Protein AF-0000000076750244 (afdb_homodimer)

Structure (mmCIF, N/CA/C/O backbone):
data_AF-0000000076750244-model_v1
#
loop_
_entity.id
_entity.type
_entity.pdbx_description
1 polymer 'Zn-dependent alcohol dehydrogenase'
#
loop_
_atom_site.group_PDB
_atom_site.id
_atom_site.type_symbol
_atom_site.label_atom_id
_atom_site.label_alt_id
_atom_site.label_comp_id
_atom_site.label_asym_id
_atom_site.label_entity_id
_atom_site.label_seq_id
_atom_site.pdbx_PDB_ins_code
_atom_site.Cartn_x
_atom_site.Cartn_y
_atom_site.Cartn_z
_atom_site.occupancy
_atom_site.B_iso_or_equiv
_atom_site.auth_seq_id
_atom_site.auth_comp_id
_atom_site.auth_asym_id
_atom_site.auth_atom_id
_atom_site.pdbx_PDB_model_num
ATOM 1 N N . MET A 1 1 ? 13.227 -39.156 -20.844 1 97.44 1 MET A N 1
ATOM 2 C CA . MET A 1 1 ? 11.914 -38.969 -20.234 1 97.44 1 MET A CA 1
ATOM 3 C C . MET A 1 1 ? 11.016 -38.094 -21.125 1 97.44 1 MET A C 1
ATOM 5 O O . MET A 1 1 ? 11.516 -37.312 -21.938 1 97.44 1 MET A O 1
ATOM 9 N N . ARG A 1 2 ? 9.766 -38.219 -20.938 1 98.38 2 ARG A N 1
ATOM 10 C CA . ARG A 1 2 ? 8.82 -37.438 -21.703 1 98.38 2 ARG A CA 1
ATOM 11 C C . ARG A 1 2 ? 8.672 -36.031 -21.125 1 98.38 2 ARG A C 1
ATOM 13 O O . ARG A 1 2 ? 8.609 -35.875 -19.906 1 98.38 2 ARG A O 1
ATOM 20 N N . ALA A 1 3 ? 8.703 -35.031 -22.016 1 98.69 3 ALA A N 1
ATOM 21 C CA . ALA A 1 3 ? 8.508 -33.656 -21.609 1 98.69 3 ALA A CA 1
ATOM 22 C C . ALA A 1 3 ? 7.812 -32.844 -22.703 1 98.69 3 ALA A C 1
ATOM 24 O O . ALA A 1 3 ? 7.973 -33.156 -23.891 1 98.69 3 ALA A O 1
ATOM 25 N N . PHE A 1 4 ? 7 -31.938 -22.328 1 98.75 4 PHE A N 1
ATOM 26 C CA . PHE A 1 4 ? 6.434 -30.953 -23.234 1 98.75 4 PHE A CA 1
ATOM 27 C C . PHE A 1 4 ? 7.434 -29.844 -23.531 1 98.75 4 PHE A C 1
ATOM 29 O O . PHE A 1 4 ? 7.867 -29.125 -22.625 1 98.75 4 PHE A O 1
ATOM 36 N N . VAL A 1 5 ? 7.828 -29.688 -24.781 1 98.62 5 VAL A N 1
ATOM 37 C CA . VAL A 1 5 ? 8.836 -28.719 -25.172 1 98.62 5 VAL A CA 1
ATOM 38 C C . VAL A 1 5 ? 8.234 -27.734 -26.172 1 98.62 5 VAL A C 1
ATOM 40 O O . VAL A 1 5 ? 7.609 -28.125 -27.156 1 98.62 5 VAL A O 1
ATOM 43 N N . LEU A 1 6 ? 8.336 -26.422 -25.875 1 98.44 6 LEU A N 1
ATOM 44 C CA . LEU A 1 6 ? 7.891 -25.328 -26.734 1 98.44 6 LEU A CA 1
ATOM 45 C C . LEU A 1 6 ? 9.055 -24.766 -27.547 1 98.44 6 LEU A C 1
ATOM 47 O O . LEU A 1 6 ? 10 -24.203 -26.969 1 98.44 6 LEU A O 1
ATOM 51 N N . HIS A 1 7 ? 8.969 -24.875 -28.859 1 98.12 7 HIS A N 1
ATOM 52 C CA . HIS A 1 7 ? 10.078 -24.5 -29.719 1 98.12 7 HIS A CA 1
ATOM 53 C C . HIS A 1 7 ? 9.859 -23.109 -30.312 1 98.12 7 HIS A C 1
ATOM 55 O O . HIS A 1 7 ? 10.773 -22.531 -30.906 1 98.12 7 HIS A O 1
ATOM 61 N N . GLY A 1 8 ? 8.766 -22.547 -30.172 1 97.12 8 GLY A N 1
ATOM 62 C CA . GLY A 1 8 ? 8.312 -21.266 -30.656 1 97.12 8 GLY A CA 1
ATOM 63 C C . GLY A 1 8 ? 6.82 -21.047 -30.484 1 97.12 8 GLY A C 1
ATOM 64 O O . GLY A 1 8 ? 6.117 -21.922 -29.984 1 97.12 8 GLY A O 1
ATOM 65 N N . PRO A 1 9 ? 6.371 -19.906 -30.859 1 96.88 9 PRO A N 1
ATOM 66 C CA . PRO A 1 9 ? 4.93 -19.672 -30.703 1 96.88 9 PRO A CA 1
ATOM 67 C C . PRO A 1 9 ? 4.086 -20.734 -31.406 1 96.88 9 PRO A C 1
ATOM 69 O O . PRO A 1 9 ? 4.191 -20.906 -32.625 1 96.88 9 PRO A O 1
ATOM 72 N N . GLY A 1 10 ? 3.338 -21.438 -30.578 1 96.94 10 GLY A N 1
ATOM 73 C CA . GLY A 1 10 ? 2.436 -22.453 -31.109 1 96.94 10 GLY A CA 1
ATOM 74 C C . GLY A 1 10 ? 3.148 -23.703 -31.578 1 96.94 10 GLY A C 1
ATOM 75 O O . GLY A 1 10 ? 2.51 -24.641 -32.062 1 96.94 10 GLY A O 1
ATOM 76 N N . LYS A 1 11 ? 4.398 -23.719 -31.469 1 97.94 11 LYS A N 1
ATOM 77 C CA . LYS A 1 11 ? 5.188 -24.859 -31.922 1 97.94 11 LYS A CA 1
ATOM 78 C C . LYS A 1 11 ? 5.715 -25.688 -30.75 1 97.94 11 LYS A C 1
ATOM 80 O O . LYS A 1 11 ? 6.824 -25.438 -30.266 1 97.94 11 LYS A O 1
ATOM 85 N N . ALA A 1 12 ? 4.938 -26.688 -30.391 1 98.19 12 ALA A N 1
ATOM 86 C CA . ALA A 1 12 ? 5.293 -27.516 -29.234 1 98.19 12 ALA A CA 1
ATOM 87 C C . ALA A 1 12 ? 5.094 -29 -29.516 1 98.19 12 ALA A C 1
ATOM 89 O O . ALA A 1 12 ? 4.324 -29.359 -30.406 1 98.19 12 ALA A O 1
ATOM 90 N N . ALA A 1 13 ? 5.781 -29.812 -28.797 1 97.62 13 ALA A N 1
ATOM 91 C CA . ALA A 1 13 ? 5.645 -31.25 -28.906 1 97.62 13 ALA A CA 1
ATOM 92 C C . ALA A 1 13 ? 6.062 -31.938 -27.609 1 97.62 13 ALA A C 1
ATOM 94 O O . ALA A 1 13 ? 6.789 -31.359 -26.797 1 97.62 13 ALA A O 1
ATOM 95 N N . VAL A 1 14 ? 5.488 -33.094 -27.375 1 98.44 14 VAL A N 1
ATOM 96 C CA . VAL A 1 14 ? 6.027 -33.969 -26.344 1 98.44 14 VAL A CA 1
ATOM 97 C C . VAL A 1 14 ? 7.219 -34.75 -26.906 1 98.44 14 VAL A C 1
ATOM 99 O O . VAL A 1 14 ? 7.109 -35.438 -27.922 1 98.44 14 VAL A O 1
ATOM 102 N N . GLU A 1 15 ? 8.297 -34.625 -26.172 1 98.19 15 GLU A N 1
ATOM 103 C CA . GLU A 1 15 ? 9.547 -35.188 -26.656 1 98.19 15 GLU A CA 1
ATOM 104 C C . GLU A 1 15 ? 10.219 -36.031 -25.578 1 98.19 15 GLU A C 1
ATOM 106 O O . GLU A 1 15 ? 9.914 -35.875 -24.391 1 98.19 15 GLU A O 1
ATOM 111 N N . ASP A 1 16 ? 10.992 -37 -26.078 1 98.12 16 ASP A N 1
ATOM 112 C CA . ASP A 1 16 ? 11.914 -37.656 -25.172 1 98.12 16 ASP A CA 1
ATOM 113 C C . ASP A 1 16 ? 13.172 -36.812 -24.953 1 98.12 16 ASP A C 1
ATOM 115 O O . ASP A 1 16 ? 13.914 -36.562 -25.906 1 98.12 16 ASP A O 1
ATOM 119 N N . VAL A 1 17 ? 13.344 -36.344 -23.766 1 97.94 17 VAL A N 1
ATOM 120 C CA . VAL A 1 17 ? 14.516 -35.562 -23.406 1 97.94 17 VAL A CA 1
ATOM 121 C C . VAL A 1 17 ? 15.336 -36.281 -22.359 1 97.94 17 VAL A C 1
ATOM 123 O O . VAL A 1 17 ? 14.844 -37.219 -21.703 1 97.94 17 VAL A O 1
ATOM 126 N N . PRO A 1 18 ? 16.609 -35.938 -22.25 1 97.56 18 PRO A N 1
ATOM 127 C CA . PRO A 1 18 ? 17.375 -36.531 -21.172 1 97.56 18 PRO A CA 1
ATOM 128 C C . PRO A 1 18 ? 16.766 -36.281 -19.797 1 97.56 18 PRO A C 1
ATOM 130 O O . PRO A 1 18 ? 16.312 -35.188 -19.5 1 97.56 18 PRO A O 1
ATOM 133 N N . PRO A 1 19 ? 16.641 -37.344 -18.984 1 97.62 19 PRO A N 1
ATOM 134 C CA . PRO A 1 19 ? 16.156 -37.125 -17.625 1 97.62 19 PRO A CA 1
ATOM 135 C C . PRO A 1 19 ? 17.062 -36.156 -16.844 1 97.62 19 PRO A C 1
ATOM 137 O O . PRO A 1 19 ? 18.266 -36.125 -17.078 1 97.62 19 PRO A O 1
ATOM 140 N N . PRO A 1 20 ? 16.469 -35.438 -15.93 1 97.94 20 PRO A N 1
ATOM 141 C CA . PRO A 1 20 ? 17.312 -34.562 -15.094 1 97.94 20 PRO A CA 1
ATOM 142 C C . PRO A 1 20 ? 18.188 -35.344 -14.125 1 97.94 20 PRO A C 1
ATOM 144 O O . PRO A 1 20 ? 17.844 -36.5 -13.758 1 97.94 20 PRO A O 1
ATOM 147 N N . VAL A 1 21 ? 19.25 -34.75 -13.805 1 97.31 21 VAL A N 1
ATOM 148 C CA . VAL A 1 21 ? 20.172 -35.312 -12.836 1 97.31 21 VAL A CA 1
ATOM 149 C C . VAL A 1 21 ? 20.203 -34.469 -11.578 1 97.31 21 VAL A C 1
ATOM 151 O O . VAL A 1 21 ? 20.203 -33.219 -11.656 1 97.31 21 VAL A O 1
ATOM 154 N N . ALA A 1 22 ? 20.203 -35.094 -10.445 1 96.94 22 ALA A N 1
ATOM 155 C CA . ALA A 1 22 ? 20.312 -34.375 -9.18 1 96.94 22 ALA A CA 1
ATOM 156 C C . ALA A 1 22 ? 21.75 -33.875 -8.938 1 96.94 22 ALA A C 1
ATOM 158 O O . ALA A 1 22 ? 22.516 -34.562 -8.266 1 96.94 22 ALA A O 1
ATOM 159 N N . VAL A 1 23 ? 22.078 -32.75 -9.445 1 97.38 23 VAL A N 1
ATOM 160 C CA . VAL A 1 23 ? 23.391 -32.188 -9.203 1 97.38 23 VAL A CA 1
ATOM 161 C C . VAL A 1 23 ? 23.516 -31.766 -7.742 1 97.38 23 VAL A C 1
ATOM 163 O O . VAL A 1 23 ? 22.531 -31.797 -6.996 1 97.38 23 VAL A O 1
ATOM 166 N N . PRO A 1 24 ? 24.734 -31.406 -7.27 1 98.12 24 PRO A N 1
ATOM 167 C CA . PRO A 1 24 ? 24.875 -31 -5.867 1 98.12 24 PRO A CA 1
ATOM 168 C C . PRO A 1 24 ? 23.875 -29.922 -5.469 1 98.12 24 PRO A C 1
ATOM 170 O O . PRO A 1 24 ? 23.734 -28.922 -6.172 1 98.12 24 PRO A O 1
ATOM 173 N N . GLY A 1 25 ? 23.125 -30.125 -4.355 1 98.19 25 GLY A N 1
ATOM 174 C CA . GLY A 1 25 ? 22.172 -29.156 -3.826 1 98.19 25 GLY A CA 1
ATOM 175 C C . GLY A 1 25 ? 20.797 -29.281 -4.441 1 98.19 25 GLY A C 1
ATOM 176 O O . GLY A 1 25 ? 19.875 -28.562 -4.047 1 98.19 25 GLY A O 1
ATOM 177 N N . GLU A 1 26 ? 20.625 -30.219 -5.316 1 98.5 26 GLU A N 1
ATOM 178 C CA . GLU A 1 26 ? 19.344 -30.328 -6.008 1 98.5 26 GLU A CA 1
ATOM 179 C C . GLU A 1 26 ? 18.734 -31.719 -5.812 1 98.5 26 GLU A C 1
ATOM 181 O O . GLU A 1 26 ? 19.359 -32.594 -5.238 1 98.5 26 GLU A O 1
ATOM 186 N N . VAL A 1 27 ? 17.547 -31.859 -6.184 1 98.81 27 VAL A N 1
ATOM 187 C CA . VAL A 1 27 ? 16.812 -33.125 -6.176 1 98.81 27 VAL A CA 1
ATOM 188 C C . VAL A 1 27 ? 16.156 -33.344 -7.535 1 98.81 27 VAL A C 1
ATOM 190 O O . VAL A 1 27 ? 16.031 -32.406 -8.336 1 98.81 27 VAL A O 1
ATOM 193 N N . VAL A 1 28 ? 15.812 -34.5 -7.77 1 98.88 28 VAL A N 1
ATOM 194 C CA . VAL A 1 28 ? 14.93 -34.875 -8.875 1 98.88 28 VAL A CA 1
ATOM 195 C C . VAL A 1 28 ? 13.586 -35.344 -8.328 1 98.88 28 VAL A C 1
ATOM 197 O O . VAL A 1 28 ? 13.539 -36.125 -7.379 1 98.88 28 VAL A O 1
ATOM 200 N N . VAL A 1 29 ? 12.578 -34.844 -8.844 1 98.81 29 VAL A N 1
ATOM 201 C CA . VAL A 1 29 ? 11.227 -35.125 -8.367 1 98.81 29 VAL A CA 1
ATOM 202 C C . VAL A 1 29 ? 10.43 -35.812 -9.484 1 98.81 29 VAL A C 1
ATOM 204 O O . VAL A 1 29 ? 10.438 -35.344 -10.625 1 98.81 29 VAL A O 1
ATOM 207 N N . ASP A 1 30 ? 9.805 -36.938 -9.172 1 98.88 30 ASP A N 1
ATOM 208 C CA . ASP A 1 30 ? 8.766 -37.5 -10.039 1 98.88 30 ASP A CA 1
ATOM 209 C C . ASP A 1 30 ? 7.5 -36.656 -9.977 1 98.88 30 ASP A C 1
ATOM 211 O O . ASP A 1 30 ? 6.805 -36.625 -8.961 1 98.88 30 ASP A O 1
ATOM 215 N N . VAL A 1 31 ? 7.207 -35.969 -11.094 1 98.88 31 VAL A N 1
ATOM 216 C CA . VAL A 1 31 ? 6.09 -35.031 -11.094 1 98.88 31 VAL A CA 1
ATOM 217 C C . VAL A 1 31 ? 4.77 -35.781 -11.102 1 98.88 31 VAL A C 1
ATOM 219 O O . VAL A 1 31 ? 4.559 -36.656 -11.953 1 98.88 31 VAL A O 1
ATOM 222 N N . GLU A 1 32 ? 3.939 -35.469 -10.156 1 98.62 32 GLU A N 1
ATOM 223 C CA . GLU A 1 32 ? 2.635 -36.094 -10.086 1 98.62 32 GLU A CA 1
ATOM 224 C C . GLU A 1 32 ? 1.56 -35.281 -10.773 1 98.62 32 GLU A C 1
ATOM 226 O O . GLU A 1 32 ? 0.655 -35.812 -11.414 1 98.62 32 GLU A O 1
ATOM 231 N N . ARG A 1 33 ? 1.643 -34.031 -10.617 1 98.81 33 ARG A N 1
ATOM 232 C CA . ARG A 1 33 ? 0.612 -33.125 -11.117 1 98.81 33 ARG A CA 1
ATOM 233 C C . ARG A 1 33 ? 1.189 -31.75 -11.398 1 98.81 33 ARG A C 1
ATOM 235 O O . ARG A 1 33 ? 2.039 -31.266 -10.648 1 98.81 33 ARG A O 1
ATOM 242 N N . VAL A 1 34 ? 0.763 -31.109 -12.484 1 98.81 34 VAL A N 1
ATOM 243 C CA . VAL A 1 34 ? 1.15 -29.75 -12.875 1 98.81 34 VAL A CA 1
ATOM 244 C C . VAL A 1 34 ? -0.087 -28.953 -13.281 1 98.81 34 VAL A C 1
ATOM 246 O O . VAL A 1 34 ? -0.944 -29.453 -14.008 1 98.81 34 VAL A O 1
ATOM 249 N N . GLY A 1 35 ? -0.194 -27.75 -12.75 1 98.75 35 GLY A N 1
ATOM 250 C CA . GLY A 1 35 ? -1.244 -26.859 -13.227 1 98.75 35 GLY A CA 1
ATOM 251 C C . GLY A 1 35 ? -0.814 -26.016 -14.398 1 98.75 35 GLY A C 1
ATOM 252 O O . GLY A 1 35 ? 0.326 -25.547 -14.453 1 98.75 35 GLY A O 1
ATOM 253 N N . VAL A 1 36 ? -1.772 -25.797 -15.336 1 98.25 36 VAL A N 1
ATOM 254 C CA . VAL A 1 36 ? -1.528 -24.859 -16.438 1 98.25 36 VAL A CA 1
ATOM 255 C C . VAL A 1 36 ? -1.834 -23.438 -15.984 1 98.25 36 VAL A C 1
ATOM 257 O O . VAL A 1 36 ? -2.865 -23.188 -15.352 1 98.25 36 VAL A O 1
ATOM 260 N N . CYS A 1 37 ? -0.973 -22.531 -16.234 1 97.44 37 CYS A N 1
ATOM 261 C CA . CYS A 1 37 ? -1.097 -21.141 -15.82 1 97.44 37 CYS A CA 1
ATOM 262 C C . CYS A 1 37 ? -1.225 -20.219 -17.016 1 97.44 37 CYS A C 1
ATOM 264 O O . CYS A 1 37 ? -0.825 -20.578 -18.125 1 97.44 37 CYS A O 1
ATOM 266 N N . GLY A 1 38 ? -1.84 -19.031 -16.797 1 94.69 38 GLY A N 1
ATOM 267 C CA . GLY A 1 38 ? -1.883 -18.031 -17.844 1 94.69 38 GLY A CA 1
ATOM 268 C C . GLY A 1 38 ? -0.515 -17.703 -18.422 1 94.69 38 GLY A C 1
ATOM 269 O O . GLY A 1 38 ? -0.381 -17.422 -19.609 1 94.69 38 GLY A O 1
ATOM 270 N N . THR A 1 39 ? 0.488 -17.734 -17.609 1 95 39 THR A N 1
ATOM 271 C CA . THR A 1 39 ? 1.861 -17.484 -18.031 1 95 39 THR A CA 1
ATOM 272 C C . THR A 1 39 ? 2.299 -18.516 -19.078 1 95 39 THR A C 1
ATOM 274 O O . THR A 1 39 ? 3.016 -18.188 -20.016 1 95 39 THR A O 1
ATOM 277 N N . ASP A 1 40 ? 1.89 -19.734 -18.938 1 97.38 40 ASP A N 1
ATOM 278 C CA . ASP A 1 40 ? 2.176 -20.766 -19.938 1 97.38 40 ASP A CA 1
ATOM 279 C C . ASP A 1 40 ? 1.547 -20.406 -21.281 1 97.38 40 ASP A C 1
ATOM 281 O O . ASP A 1 40 ? 2.178 -20.578 -22.328 1 97.38 40 ASP A O 1
ATOM 285 N N . VAL A 1 41 ? 0.33 -19.906 -21.219 1 96.56 41 VAL A N 1
ATOM 286 C CA . VAL A 1 41 ? -0.398 -19.547 -22.422 1 96.56 41 VAL A CA 1
ATOM 287 C C . VAL A 1 41 ? 0.329 -18.406 -23.141 1 96.56 41 VAL A C 1
ATOM 289 O O . VAL A 1 41 ? 0.484 -18.438 -24.359 1 96.56 41 VAL A O 1
ATOM 292 N N . GLU A 1 42 ? 0.788 -17.453 -22.344 1 95.06 42 GLU A N 1
ATOM 293 C CA . GLU A 1 42 ? 1.477 -16.297 -22.922 1 95.06 42 GLU A CA 1
ATOM 294 C C . GLU A 1 42 ? 2.762 -16.734 -23.625 1 95.06 42 GLU A C 1
ATOM 296 O O . GLU A 1 42 ? 3.117 -16.188 -24.672 1 95.06 42 GLU A O 1
ATOM 301 N N . PHE A 1 43 ? 3.5 -17.672 -23.047 1 96.06 43 PHE A N 1
ATOM 302 C CA . PHE A 1 43 ? 4.68 -18.203 -23.703 1 96.06 43 PHE A CA 1
ATOM 303 C C . PHE A 1 43 ? 4.293 -18.984 -24.969 1 96.06 43 PHE A C 1
ATOM 305 O O . PHE A 1 43 ? 4.934 -18.844 -26 1 96.06 43 PHE A O 1
ATOM 312 N N . PHE A 1 44 ? 3.24 -19.766 -24.906 1 97.75 44 PHE A N 1
ATOM 313 C CA . PHE A 1 44 ? 2.789 -20.578 -26.031 1 97.75 44 PHE A CA 1
ATOM 314 C C . PHE A 1 44 ? 2.402 -19.703 -27.219 1 97.75 44 PHE A C 1
ATOM 316 O O . PHE A 1 44 ? 2.75 -20.016 -28.359 1 97.75 44 PHE A O 1
ATOM 323 N N . THR A 1 45 ? 1.775 -18.594 -26.891 1 95.31 45 THR A N 1
ATOM 324 C CA . THR A 1 45 ? 1.299 -17.719 -27.953 1 95.31 45 THR A CA 1
ATOM 325 C C . THR A 1 45 ? 2.398 -16.75 -28.391 1 95.31 45 THR A C 1
ATOM 327 O O . THR A 1 45 ? 2.281 -16.094 -29.438 1 95.31 45 THR A O 1
ATOM 330 N N . GLY A 1 46 ? 3.443 -16.609 -27.641 1 92.69 46 GLY A N 1
ATOM 331 C CA . GLY A 1 46 ? 4.551 -15.711 -27.953 1 92.69 46 GLY A CA 1
ATOM 332 C C . GLY A 1 46 ? 4.34 -14.297 -27.438 1 92.69 46 GLY A C 1
ATOM 333 O O . GLY A 1 46 ? 5.086 -13.391 -27.797 1 92.69 46 GLY A O 1
ATOM 334 N N . GLU A 1 47 ? 3.41 -14.094 -26.547 1 87.62 47 GLU A N 1
ATOM 335 C CA . GLU A 1 47 ? 3.023 -12.758 -26.125 1 87.62 47 GLU A CA 1
ATOM 336 C C . GLU A 1 47 ? 3.73 -12.367 -24.828 1 87.62 47 GLU A C 1
ATOM 338 O O . GLU A 1 47 ? 3.682 -11.203 -24.422 1 87.62 47 GLU A O 1
ATOM 343 N N . MET A 1 48 ? 4.43 -13.289 -24.234 1 84.88 48 MET A N 1
ATOM 344 C CA . MET A 1 48 ? 5.082 -13.023 -22.953 1 84.88 48 MET A CA 1
ATOM 345 C C . MET A 1 48 ? 6.199 -12 -23.125 1 84.88 48 MET A C 1
ATOM 347 O O . MET A 1 48 ? 7.09 -12.172 -23.953 1 84.88 48 MET A O 1
ATOM 351 N N . ALA A 1 49 ? 6.238 -11.008 -22.297 1 80.69 49 ALA A N 1
ATOM 352 C CA . ALA A 1 49 ? 7.211 -9.922 -22.344 1 80.69 49 ALA A CA 1
ATOM 353 C C . ALA A 1 49 ? 8.625 -10.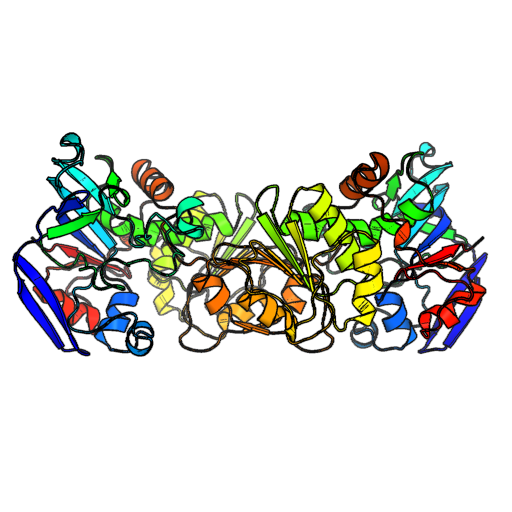445 -22.125 1 80.69 49 ALA A C 1
ATOM 355 O O . ALA A 1 49 ? 9.586 -9.93 -22.703 1 80.69 49 ALA A O 1
ATOM 356 N N . TYR A 1 50 ? 8.758 -11.414 -21.328 1 81.62 50 TYR A N 1
ATOM 357 C CA . TYR A 1 50 ? 10.055 -11.992 -20.984 1 81.62 50 TYR A CA 1
ATOM 358 C C . TYR A 1 50 ? 10.797 -12.445 -22.234 1 81.62 50 TYR A C 1
ATOM 360 O O . TYR A 1 50 ? 12.031 -12.461 -22.25 1 81.62 50 TYR A O 1
ATOM 368 N N . LEU A 1 51 ? 10.094 -12.844 -23.219 1 83.81 51 LEU A N 1
ATOM 369 C CA . LEU A 1 51 ? 10.695 -13.281 -24.484 1 83.81 51 LEU A CA 1
ATOM 370 C C . LEU A 1 51 ? 11.352 -12.109 -25.203 1 83.81 51 LEU A C 1
ATOM 372 O O . LEU A 1 51 ? 12.414 -12.266 -25.812 1 83.81 51 LEU A O 1
ATOM 376 N N . HIS A 1 52 ? 10.812 -10.969 -24.984 1 83.31 52 HIS A N 1
ATOM 377 C CA . HIS A 1 52 ? 11.273 -9.781 -25.703 1 83.31 52 HIS A CA 1
ATOM 378 C C . HIS A 1 52 ? 12.344 -9.039 -24.906 1 83.31 52 HIS A C 1
ATOM 380 O O . HIS A 1 52 ? 13.141 -8.297 -25.469 1 83.31 52 HIS A O 1
ATOM 386 N N . GLU A 1 53 ? 12.383 -9.359 -23.641 1 83.75 53 GLU A N 1
ATOM 387 C CA . GLU A 1 53 ? 13.336 -8.695 -22.75 1 83.75 53 GLU A CA 1
ATOM 388 C C . GLU A 1 53 ? 14.602 -9.523 -22.578 1 83.75 53 GLU A C 1
ATOM 390 O O . GLU A 1 53 ? 15.547 -9.094 -21.922 1 83.75 53 GLU A O 1
ATOM 395 N N . GLY A 1 54 ? 14.617 -10.648 -23.109 1 83.94 54 GLY A N 1
ATOM 396 C CA . GLY A 1 54 ? 15.805 -11.484 -23.094 1 83.94 54 GLY A CA 1
ATOM 397 C C . GLY A 1 54 ? 15.906 -12.344 -21.844 1 83.94 54 GLY A C 1
ATOM 398 O O . GLY A 1 54 ? 16.953 -12.938 -21.578 1 83.94 54 GLY A O 1
ATOM 399 N N . HIS A 1 55 ? 14.82 -12.469 -21.094 1 86.5 55 HIS A N 1
ATOM 400 C CA . HIS A 1 55 ? 14.828 -13.242 -19.859 1 86.5 55 HIS A CA 1
ATOM 401 C C . HIS A 1 55 ? 14.492 -14.711 -20.125 1 86.5 55 HIS A C 1
ATOM 403 O O . HIS A 1 55 ? 14.727 -15.57 -19.281 1 86.5 55 HIS A O 1
ATOM 409 N N . SER A 1 56 ? 13.93 -14.969 -21.297 1 89 56 SER A N 1
ATOM 410 C CA . SER A 1 56 ? 13.547 -16.312 -21.734 1 89 56 SER A CA 1
ATOM 411 C C . SER A 1 56 ? 13.758 -16.5 -23.234 1 89 56 SER A C 1
ATOM 413 O O . SER A 1 56 ? 13.836 -15.516 -23.969 1 89 56 SER A O 1
ATOM 415 N N . SER A 1 57 ? 13.914 -17.75 -23.594 1 92 57 SER A N 1
ATOM 416 C CA . SER A 1 57 ? 14.07 -18.078 -25 1 92 57 SER A CA 1
ATOM 417 C C . SER A 1 57 ? 13.609 -19.5 -25.297 1 92 57 SER A C 1
ATOM 419 O O . SER A 1 57 ? 13.648 -20.359 -24.422 1 92 57 SER A O 1
ATOM 421 N N . TYR A 1 58 ? 13.156 -19.656 -26.531 1 94.38 58 TYR A N 1
ATOM 422 C CA . TYR A 1 58 ? 12.852 -21 -27.016 1 94.38 58 TYR A CA 1
ATOM 423 C C . TYR A 1 58 ? 14.133 -21.75 -27.391 1 94.38 58 TYR A C 1
ATOM 425 O O . TYR A 1 58 ? 15.117 -21.141 -27.797 1 94.38 58 TYR A O 1
ATOM 433 N N . PRO A 1 59 ? 14.117 -23.078 -27.375 1 96.5 59 PRO A N 1
ATOM 434 C CA . PRO A 1 59 ? 13.055 -23.906 -26.812 1 96.5 59 PRO A CA 1
ATOM 435 C C . PRO A 1 59 ? 12.977 -23.812 -25.281 1 96.5 59 PRO A C 1
ATOM 437 O O . PRO A 1 59 ? 13.969 -23.453 -24.641 1 96.5 59 PRO A O 1
ATOM 440 N N . MET A 1 60 ? 11.828 -24.016 -24.766 1 96.81 60 MET A N 1
ATOM 441 C CA . MET A 1 60 ? 11.68 -24.031 -23.312 1 96.81 60 MET A CA 1
ATOM 442 C C . MET A 1 60 ? 10.688 -25.094 -22.875 1 96.81 60 MET A C 1
ATOM 444 O O . MET A 1 60 ? 9.852 -25.547 -23.656 1 96.81 60 MET A O 1
ATOM 448 N N . ARG A 1 61 ? 10.883 -25.594 -21.656 1 97.81 61 ARG A N 1
ATOM 449 C CA . ARG A 1 61 ? 9.93 -26.453 -20.969 1 97.81 61 ARG A CA 1
ATOM 450 C C . ARG A 1 61 ? 9.117 -25.672 -19.953 1 97.81 61 ARG A C 1
ATOM 452 O O . ARG A 1 61 ? 9.672 -25.078 -19.031 1 97.81 61 ARG A O 1
ATOM 459 N N . LEU A 1 62 ? 7.797 -25.703 -20.109 1 97.88 62 LEU A N 1
ATOM 460 C CA . LEU A 1 62 ? 6.895 -24.875 -19.328 1 97.88 62 LEU A CA 1
ATOM 461 C C . LEU A 1 62 ? 6.43 -25.625 -18.078 1 97.88 62 LEU A C 1
ATOM 463 O O . LEU A 1 62 ? 6.742 -26.797 -17.906 1 97.88 62 LEU A O 1
ATOM 467 N N . GLY A 1 63 ? 5.707 -24.891 -17.25 1 98.44 63 GLY A N 1
ATOM 468 C CA . GLY A 1 63 ? 5.066 -25.453 -16.078 1 98.44 63 GLY A CA 1
ATOM 469 C C . GLY A 1 63 ? 5.754 -25.062 -14.781 1 98.44 63 GLY A C 1
ATOM 470 O O . GLY A 1 63 ? 6.938 -25.328 -14.594 1 98.44 63 GLY A O 1
ATOM 471 N N . HIS A 1 64 ? 5.008 -24.438 -13.906 1 98.69 64 HIS A N 1
ATOM 472 C CA . HIS A 1 64 ? 5.621 -24 -12.656 1 98.69 64 HIS A CA 1
ATOM 473 C C . HIS A 1 64 ? 4.691 -24.234 -11.477 1 98.69 64 HIS A C 1
ATOM 475 O O . HIS A 1 64 ? 5.051 -23.953 -10.328 1 98.69 64 HIS A O 1
ATOM 481 N N . GLU A 1 65 ? 3.5 -24.75 -11.695 1 98.81 65 GLU A N 1
ATOM 482 C CA . GLU A 1 65 ? 2.553 -25.156 -10.664 1 98.81 65 GLU A CA 1
ATOM 483 C C . GLU A 1 65 ? 2.559 -26.672 -10.484 1 98.81 65 GLU A C 1
ATOM 485 O O . GLU A 1 65 ? 1.779 -27.375 -11.125 1 98.81 65 GLU A O 1
ATOM 490 N N . TRP A 1 66 ? 3.396 -27.188 -9.516 1 98.75 66 TRP A N 1
ATOM 491 C CA . TRP A 1 66 ? 3.576 -28.625 -9.57 1 98.75 66 TRP A CA 1
ATOM 492 C C . TRP A 1 66 ? 3.725 -29.219 -8.172 1 98.75 66 TRP A C 1
ATOM 494 O O . TRP A 1 66 ? 3.979 -28.484 -7.211 1 98.75 66 TRP A O 1
ATOM 504 N N . ALA A 1 67 ? 3.484 -30.5 -8.062 1 98.75 67 ALA A N 1
ATOM 505 C CA . ALA A 1 67 ? 3.781 -31.344 -6.91 1 98.75 67 ALA A CA 1
ATOM 506 C C . ALA A 1 67 ? 4.227 -32.719 -7.352 1 98.75 67 ALA A C 1
ATOM 508 O O . ALA A 1 67 ? 3.865 -33.188 -8.438 1 98.75 67 ALA A O 1
ATOM 509 N N . GLY A 1 68 ? 4.988 -33.344 -6.508 1 98.62 68 GLY A N 1
ATOM 510 C CA . GLY A 1 68 ? 5.48 -34.688 -6.816 1 98.62 68 GLY A CA 1
ATOM 511 C C . GLY A 1 68 ? 6.227 -35.344 -5.664 1 98.62 68 GLY A C 1
ATOM 512 O O . GLY A 1 68 ? 6.098 -34.906 -4.516 1 98.62 68 GLY A O 1
ATOM 513 N N . ILE A 1 69 ? 6.941 -36.375 -6.047 1 98.69 69 ILE A N 1
ATOM 514 C CA . ILE A 1 69 ? 7.668 -37.188 -5.055 1 98.69 69 ILE A CA 1
ATOM 515 C C . ILE A 1 69 ? 9.164 -37.125 -5.344 1 98.69 69 ILE A C 1
ATOM 517 O O . ILE A 1 69 ? 9.594 -37.375 -6.473 1 98.69 69 ILE A O 1
ATOM 521 N N . VAL A 1 70 ? 9.938 -36.812 -4.324 1 98.88 70 VAL A N 1
ATOM 522 C CA . VAL A 1 70 ? 11.391 -36.781 -4.508 1 98.88 70 VAL A CA 1
ATOM 523 C C . VAL A 1 70 ? 11.898 -38.188 -4.855 1 98.88 70 VAL A C 1
ATOM 525 O O . VAL A 1 70 ? 11.672 -39.125 -4.102 1 98.88 70 VAL A O 1
ATOM 528 N N . ALA A 1 71 ? 12.539 -38.281 -5.961 1 98.81 71 ALA A N 1
ATOM 529 C CA . ALA A 1 71 ? 13.031 -39.562 -6.461 1 98.81 71 ALA A CA 1
ATOM 530 C C . ALA A 1 71 ? 14.5 -39.75 -6.129 1 98.81 71 ALA A C 1
ATOM 532 O O . ALA A 1 71 ? 14.945 -40.875 -5.883 1 98.81 71 ALA A O 1
ATOM 533 N N . ALA A 1 72 ? 15.258 -38.688 -6.191 1 98.69 72 ALA A N 1
ATOM 534 C CA . ALA A 1 72 ? 16.703 -38.719 -5.957 1 98.69 72 ALA A CA 1
ATOM 535 C C . ALA A 1 72 ? 17.203 -37.406 -5.41 1 98.69 72 ALA A C 1
ATOM 537 O O . ALA A 1 72 ? 16.562 -36.375 -5.566 1 98.69 72 ALA A O 1
ATOM 538 N N . VAL A 1 73 ? 18.344 -37.469 -4.719 1 98.62 73 VAL A N 1
ATOM 539 C CA . VAL A 1 73 ? 18.953 -36.281 -4.156 1 98.62 73 VAL A CA 1
ATOM 540 C C . VAL A 1 73 ? 20.422 -36.188 -4.586 1 98.62 73 VAL A C 1
ATOM 542 O O . VAL A 1 73 ? 21.078 -37.219 -4.777 1 98.62 73 VAL A O 1
ATOM 545 N N . GLY A 1 74 ? 20.859 -35 -4.82 1 98.5 74 GLY A N 1
ATOM 546 C CA . GLY A 1 74 ? 22.266 -34.781 -5.133 1 98.5 74 GLY A CA 1
ATOM 547 C C . GLY A 1 74 ? 23.125 -34.656 -3.895 1 98.5 74 GLY A C 1
ATOM 548 O O . GLY A 1 74 ? 22.641 -34.719 -2.77 1 98.5 74 GLY A O 1
ATOM 549 N N . ASP A 1 75 ? 24.438 -34.438 -4.18 1 98.06 75 ASP A N 1
ATOM 550 C CA . ASP A 1 75 ? 25.406 -34.281 -3.102 1 98.06 75 ASP A CA 1
ATOM 551 C C . ASP A 1 75 ? 25.031 -33.125 -2.172 1 98.06 75 ASP A C 1
ATOM 553 O O . ASP A 1 75 ? 24.594 -32.062 -2.631 1 98.06 75 ASP A O 1
ATOM 557 N N . GLY A 1 76 ? 25.156 -33.406 -0.891 1 97.94 76 GLY A N 1
ATOM 558 C CA . GLY A 1 76 ? 24.922 -32.375 0.11 1 97.94 76 GLY A CA 1
ATOM 559 C C . GLY A 1 76 ? 23.469 -32.25 0.53 1 97.94 76 GLY A C 1
ATOM 560 O O . GLY A 1 76 ? 23.125 -31.484 1.426 1 97.94 76 GLY A O 1
ATOM 561 N N . VAL A 1 77 ? 22.594 -33 -0.1 1 98.5 77 VAL A N 1
ATOM 562 C CA . VAL A 1 77 ? 21.172 -32.938 0.242 1 98.5 77 VAL A CA 1
ATOM 563 C C . VAL A 1 77 ? 20.828 -34.125 1.167 1 98.5 77 VAL A C 1
ATOM 565 O O . VAL A 1 77 ? 21.297 -35.25 0.957 1 98.5 77 VAL A O 1
ATOM 568 N N . ASP A 1 78 ? 20.141 -33.906 2.24 1 98.44 78 ASP A N 1
ATOM 569 C CA . ASP A 1 78 ? 19.688 -34.938 3.176 1 98.44 78 ASP A CA 1
ATOM 570 C C . ASP A 1 78 ? 18.938 -36.062 2.451 1 98.44 78 ASP A C 1
ATOM 572 O O . ASP A 1 78 ? 17.906 -35.812 1.823 1 98.44 78 ASP A O 1
ATOM 576 N N . PRO A 1 79 ? 19.328 -37.219 2.518 1 98.19 79 PRO A N 1
ATOM 577 C CA . PRO A 1 79 ? 18.672 -38.344 1.838 1 98.19 79 PRO A CA 1
ATOM 578 C C . PRO A 1 79 ? 17.234 -38.562 2.309 1 98.19 79 PRO A C 1
ATOM 580 O O . PRO A 1 79 ? 16.453 -39.25 1.638 1 98.19 79 PRO A O 1
ATOM 583 N N . ALA A 1 80 ? 16.891 -38 3.395 1 98.06 80 ALA A N 1
ATOM 584 C CA . ALA A 1 80 ? 15.547 -38.188 3.949 1 98.06 80 ALA A CA 1
ATOM 585 C C . ALA A 1 80 ? 14.492 -37.531 3.051 1 98.06 80 ALA A C 1
ATOM 587 O O . ALA A 1 80 ? 13.297 -37.781 3.213 1 98.06 80 ALA A O 1
ATOM 588 N N . TRP A 1 81 ? 14.953 -36.719 2.135 1 98.44 81 TRP A N 1
ATOM 589 C CA . TRP A 1 81 ? 14.031 -36.094 1.19 1 98.44 81 TRP A CA 1
ATOM 590 C C . TRP A 1 81 ? 13.43 -37.125 0.245 1 98.44 81 TRP A C 1
ATOM 592 O O . TRP A 1 81 ? 12.336 -36.938 -0.291 1 98.44 81 TRP A O 1
ATOM 602 N N . VAL A 1 82 ? 14.117 -38.281 -0.028 1 98.69 82 VAL A N 1
ATOM 603 C CA . VAL A 1 82 ? 13.648 -39.25 -0.986 1 98.69 82 VAL A CA 1
ATOM 604 C C . VAL A 1 82 ? 12.328 -39.875 -0.508 1 98.69 82 VAL A C 1
ATOM 606 O O . VAL A 1 82 ? 12.203 -40.25 0.655 1 98.69 82 VAL A O 1
ATOM 609 N N . GLY A 1 83 ? 11.352 -39.812 -1.366 1 98.38 83 GLY A N 1
ATOM 610 C CA . GLY A 1 83 ? 10.055 -40.406 -1.048 1 98.38 83 GLY A CA 1
ATOM 611 C C . GLY A 1 83 ? 9.055 -39.375 -0.529 1 98.38 83 GLY A C 1
ATOM 612 O O . GLY A 1 83 ? 7.855 -39.656 -0.468 1 98.38 83 GLY A O 1
ATOM 613 N N . ARG A 1 84 ? 9.508 -38.219 -0.169 1 98.06 84 ARG A N 1
ATOM 614 C CA . ARG A 1 84 ? 8.609 -37.188 0.331 1 98.06 84 ARG A CA 1
ATOM 615 C C . ARG A 1 84 ? 7.844 -36.531 -0.812 1 98.06 84 ARG A C 1
ATOM 617 O O . ARG A 1 84 ? 8.398 -36.281 -1.886 1 98.06 84 ARG A O 1
ATOM 624 N N . ARG A 1 85 ? 6.574 -36.281 -0.572 1 98.38 85 ARG A N 1
ATOM 625 C CA . ARG A 1 85 ? 5.816 -35.406 -1.485 1 98.38 85 ARG A CA 1
ATOM 626 C C . ARG A 1 85 ? 6.16 -33.938 -1.273 1 98.38 85 ARG A C 1
ATOM 628 O O . ARG A 1 85 ? 6.23 -33.469 -0.136 1 98.38 85 ARG A O 1
ATOM 635 N N . VAL A 1 86 ? 6.426 -33.25 -2.373 1 98.88 86 VAL A N 1
ATOM 636 C CA . VAL A 1 86 ? 6.879 -31.859 -2.266 1 98.88 86 VAL A CA 1
ATOM 637 C C . VAL A 1 86 ? 6.242 -31.016 -3.373 1 98.88 86 VAL A C 1
ATOM 639 O O . VAL A 1 86 ? 5.727 -31.562 -4.352 1 98.88 86 VAL A O 1
ATOM 642 N N . MET A 1 87 ? 6.105 -29.828 -3.156 1 98.69 87 MET A N 1
ATOM 643 C CA . MET A 1 87 ? 6.055 -28.812 -4.207 1 98.69 87 MET A CA 1
ATOM 644 C C . MET A 1 87 ? 7.262 -27.875 -4.125 1 98.69 87 MET A C 1
ATOM 646 O O . MET A 1 87 ? 8.008 -27.906 -3.143 1 98.69 87 MET A O 1
ATOM 650 N N . GLY A 1 88 ? 7.539 -27.156 -5.195 1 98.56 88 GLY A N 1
ATOM 651 C CA . GLY A 1 88 ? 8.688 -26.266 -5.215 1 98.56 88 GLY A CA 1
ATOM 652 C C . GLY A 1 88 ? 8.328 -24.828 -5.512 1 98.56 88 GLY A C 1
ATOM 653 O O . GLY A 1 88 ? 7.461 -24.547 -6.344 1 98.56 88 GLY A O 1
ATOM 654 N N . ASP A 1 89 ? 9.023 -23.938 -4.805 1 98.62 89 ASP A N 1
ATOM 655 C CA . ASP A 1 89 ? 8.914 -22.516 -5.117 1 98.62 89 ASP A CA 1
ATOM 656 C C . ASP A 1 89 ? 9.32 -22.234 -6.562 1 98.62 89 ASP A C 1
ATOM 658 O O . ASP A 1 89 ? 10.344 -22.734 -7.035 1 98.62 89 ASP A O 1
ATOM 662 N N . THR A 1 90 ? 8.516 -21.438 -7.246 1 98.38 90 THR A N 1
ATOM 663 C CA . THR A 1 90 ? 8.789 -21.062 -8.633 1 98.38 90 THR A CA 1
ATOM 664 C C . THR A 1 90 ? 9.977 -20.125 -8.719 1 98.38 90 THR A C 1
ATOM 666 O O . THR A 1 90 ? 10.758 -20.188 -9.672 1 98.38 90 THR A O 1
ATOM 669 N N . MET A 1 91 ? 10.086 -19.25 -7.773 1 98.38 91 MET A N 1
ATOM 670 C CA . MET A 1 91 ? 11.102 -18.203 -7.785 1 98.38 91 MET A CA 1
ATOM 671 C C . MET A 1 91 ? 12.367 -18.656 -7.062 1 98.38 91 MET A C 1
ATOM 673 O O . MET A 1 91 ? 12.383 -18.75 -5.836 1 98.38 91 MET A O 1
ATOM 677 N N . ILE A 1 92 ? 13.406 -18.844 -7.84 1 98.31 92 ILE A N 1
ATOM 678 C CA . ILE A 1 92 ? 14.656 -19.359 -7.289 1 98.31 92 ILE A CA 1
ATOM 679 C C . ILE A 1 92 ? 15.711 -18.25 -7.297 1 98.31 92 ILE A C 1
ATOM 681 O O . ILE A 1 92 ? 16.25 -17.906 -8.352 1 98.31 92 ILE A O 1
ATOM 685 N N . GLY A 1 93 ? 16.031 -17.734 -6.145 1 97.94 93 GLY A N 1
ATOM 686 C CA . GLY A 1 93 ? 17.016 -16.656 -6.008 1 97.94 93 GLY A CA 1
ATOM 687 C C . GLY A 1 93 ? 18.438 -17.156 -6.098 1 97.94 93 GLY A C 1
ATOM 688 O O . GLY A 1 93 ? 18.703 -18.359 -6.078 1 97.94 93 GLY A O 1
ATOM 689 N N . ASP A 1 94 ? 19.406 -16.234 -6.184 1 97 94 ASP A N 1
ATOM 690 C CA . ASP A 1 94 ? 20.812 -16.578 -6.289 1 97 94 ASP A CA 1
ATOM 691 C C . ASP A 1 94 ? 21.406 -16.906 -4.922 1 97 94 ASP A C 1
ATOM 693 O O . ASP A 1 94 ? 22.5 -17.484 -4.832 1 97 94 ASP A O 1
ATOM 697 N N . GLY A 1 95 ? 20.734 -16.547 -3.914 1 97 95 GLY A N 1
ATOM 698 C CA . GLY A 1 95 ? 21.109 -16.906 -2.557 1 97 95 GLY A CA 1
ATOM 699 C C . GLY A 1 95 ? 22.172 -16 -1.966 1 97 95 GLY A C 1
ATOM 700 O O . GLY A 1 95 ? 22.469 -16.094 -0.775 1 97 95 GLY A O 1
ATOM 701 N N . THR A 1 96 ? 22.703 -15.055 -2.795 1 97.56 96 THR A N 1
ATOM 702 C CA . THR A 1 96 ? 23.875 -14.328 -2.318 1 97.56 96 THR A CA 1
ATOM 703 C C . THR A 1 96 ? 23.641 -12.82 -2.344 1 97.56 96 THR A C 1
ATOM 705 O O . THR A 1 96 ? 24.312 -12.062 -1.651 1 97.56 96 THR A O 1
ATOM 708 N N . CYS A 1 97 ? 22.719 -12.398 -3.119 1 97.81 97 CYS A N 1
ATOM 709 C CA . CYS A 1 97 ? 22.516 -10.961 -3.258 1 97.81 97 CYS A CA 1
ATOM 710 C C . CYS A 1 97 ? 21.797 -10.391 -2.043 1 97.81 97 CYS A C 1
ATOM 712 O O . CYS A 1 97 ? 21.312 -11.148 -1.191 1 97.81 97 CYS A O 1
ATOM 714 N N . ARG A 1 98 ? 21.656 -9.094 -1.918 1 97 98 ARG A N 1
ATOM 715 C CA . ARG A 1 98 ? 21.031 -8.383 -0.807 1 97 98 ARG A CA 1
ATOM 716 C C . ARG A 1 98 ? 19.594 -8.82 -0.617 1 97 98 ARG A C 1
ATOM 718 O O . ARG A 1 98 ? 19.156 -9.07 0.509 1 97 98 ARG A O 1
ATOM 725 N N . ARG A 1 99 ? 18.875 -8.977 -1.716 1 98.19 99 ARG A N 1
ATOM 726 C CA . ARG A 1 99 ? 17.469 -9.367 -1.66 1 98.19 99 ARG A CA 1
ATOM 727 C C . ARG A 1 99 ? 17.312 -10.781 -1.112 1 98.19 99 ARG A C 1
ATOM 729 O O . ARG A 1 99 ? 16.484 -11.023 -0.232 1 98.19 99 ARG A O 1
ATOM 736 N N . CYS A 1 100 ? 18.141 -11.672 -1.562 1 98.12 100 CYS A N 1
ATOM 737 C CA . CYS A 1 100 ? 18.078 -13.062 -1.119 1 98.12 100 CYS A CA 1
ATOM 738 C C . CYS A 1 100 ? 18.453 -13.18 0.354 1 98.12 100 CYS A C 1
ATOM 740 O O . CYS A 1 100 ? 17.812 -13.922 1.103 1 98.12 100 CYS A O 1
ATOM 742 N N . ARG A 1 101 ? 19.422 -12.453 0.759 1 97.25 101 ARG A N 1
ATOM 743 C CA . ARG A 1 101 ? 19.891 -12.516 2.143 1 97.25 101 ARG A CA 1
ATOM 744 C C . ARG A 1 101 ? 18.828 -11.969 3.096 1 97.25 101 ARG A C 1
ATOM 746 O O . ARG A 1 101 ? 18.859 -12.258 4.293 1 97.25 101 ARG A O 1
ATOM 753 N N . ARG A 1 102 ? 17.906 -11.211 2.557 1 96.38 102 ARG A N 1
ATOM 754 C CA . ARG A 1 102 ? 16.844 -10.617 3.369 1 96.38 102 ARG A CA 1
ATOM 755 C C . ARG A 1 102 ? 15.547 -11.422 3.252 1 96.38 102 ARG A C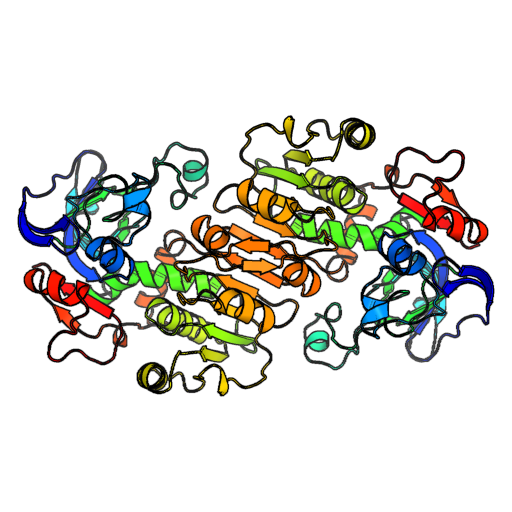 1
ATOM 757 O O . ARG A 1 102 ? 14.492 -10.977 3.699 1 96.38 102 ARG A O 1
ATOM 764 N N . GLY A 1 103 ? 15.57 -12.562 2.58 1 96.75 103 GLY A N 1
ATOM 765 C CA . GLY A 1 103 ? 14.414 -13.43 2.457 1 96.75 103 GLY A CA 1
ATOM 766 C C . GLY A 1 103 ? 13.5 -13.047 1.312 1 96.75 103 GLY A C 1
ATOM 767 O O . GLY A 1 103 ? 12.352 -13.492 1.255 1 96.75 103 GLY A O 1
ATOM 768 N N . HIS A 1 104 ? 14.016 -12.195 0.408 1 98.12 104 HIS A N 1
ATOM 769 C CA . HIS A 1 104 ? 13.234 -11.734 -0.73 1 98.12 104 HIS A CA 1
ATOM 770 C C . HIS A 1 104 ? 13.758 -12.328 -2.035 1 98.12 104 HIS A C 1
ATOM 772 O O . HIS A 1 104 ? 13.961 -11.602 -3.012 1 98.12 104 HIS A O 1
ATOM 778 N N . GLN A 1 105 ? 13.953 -13.633 -2.02 1 97.88 105 GLN A N 1
ATOM 779 C CA . GLN A 1 105 ? 14.516 -14.305 -3.188 1 97.88 105 GLN A CA 1
ATOM 780 C C . GLN A 1 105 ? 13.578 -14.195 -4.387 1 97.88 105 GLN A C 1
ATOM 782 O O . GLN A 1 105 ? 14.023 -14.234 -5.535 1 97.88 105 GLN A O 1
ATOM 787 N N . HIS A 1 106 ? 12.258 -14.039 -4.168 1 98.38 106 HIS A N 1
ATOM 788 C CA . HIS A 1 106 ? 11.273 -14.008 -5.242 1 98.38 106 HIS A CA 1
ATOM 789 C C . HIS A 1 106 ? 11.391 -12.734 -6.066 1 98.38 106 HIS A C 1
ATOM 791 O O . HIS A 1 106 ? 10.836 -12.641 -7.164 1 98.38 106 HIS A O 1
ATOM 797 N N . VAL A 1 107 ? 12.109 -11.758 -5.523 1 98.5 107 VAL A N 1
ATOM 798 C CA . VAL A 1 107 ? 12.336 -10.539 -6.285 1 98.5 107 VAL A CA 1
ATOM 799 C C . VAL A 1 107 ? 13.82 -10.383 -6.602 1 98.5 107 VAL A C 1
ATOM 801 O O . VAL A 1 107 ? 14.281 -9.281 -6.91 1 98.5 107 VAL A O 1
ATOM 804 N N . CYS A 1 108 ? 14.594 -11.422 -6.523 1 98.06 108 CYS A N 1
ATOM 805 C CA . CYS A 1 108 ? 16 -11.43 -6.914 1 98.06 108 CYS A CA 1
ATOM 806 C C . CYS A 1 108 ? 16.156 -11.07 -8.383 1 98.06 108 CYS A C 1
ATOM 808 O O . CYS A 1 108 ? 15.461 -11.609 -9.242 1 98.06 108 CYS A O 1
ATOM 810 N N . GLU A 1 109 ? 17.047 -10.156 -8.625 1 96.19 109 GLU A N 1
ATOM 811 C CA . GLU A 1 109 ? 17.297 -9.734 -10 1 96.19 109 GLU A CA 1
ATOM 812 C C . GLU A 1 109 ? 17.781 -10.898 -10.859 1 96.19 109 GLU A C 1
ATOM 814 O O . GLU A 1 109 ? 17.469 -10.961 -12.055 1 96.19 109 GLU A O 1
ATOM 819 N N . HIS A 1 110 ? 18.453 -11.789 -10.273 1 95.81 110 HIS A N 1
ATOM 820 C CA . HIS A 1 110 ? 19.078 -12.883 -11.008 1 95.81 110 HIS A CA 1
ATOM 821 C C . HIS A 1 110 ? 18.344 -14.195 -10.781 1 95.81 110 HIS A C 1
ATOM 823 O O . HIS A 1 110 ? 18.906 -15.273 -10.969 1 95.81 110 HIS A O 1
ATOM 829 N N . ARG A 1 111 ? 17.141 -14.047 -10.359 1 97.38 111 ARG A N 1
ATOM 830 C CA . ARG A 1 111 ? 16.391 -15.258 -10.047 1 97.38 111 ARG A CA 1
ATOM 831 C C . ARG A 1 111 ? 16.156 -16.094 -11.297 1 97.38 111 ARG A C 1
ATOM 833 O O . ARG A 1 111 ? 16.094 -15.555 -12.406 1 97.38 111 ARG A O 1
ATOM 840 N N . GLN A 1 112 ? 16.125 -17.344 -11.109 1 97.44 112 GLN A N 1
ATOM 841 C CA . GLN A 1 112 ? 15.469 -18.234 -12.062 1 97.44 112 GLN A CA 1
ATOM 842 C C . GLN A 1 112 ? 14.008 -18.469 -11.688 1 97.44 112 GLN A C 1
ATOM 844 O O . GLN A 1 112 ? 13.633 -18.328 -10.516 1 97.44 112 GLN A O 1
ATOM 849 N N . GLU A 1 113 ? 13.234 -18.688 -12.633 1 97.94 113 GLU A N 1
ATOM 850 C CA . GLU A 1 113 ? 11.844 -19.078 -12.445 1 97.94 113 GLU A CA 1
ATOM 851 C C . GLU A 1 113 ? 11.531 -20.391 -13.172 1 97.94 113 GLU A C 1
ATOM 853 O O . GLU A 1 113 ? 11.75 -20.5 -14.383 1 97.94 113 GLU A O 1
ATOM 858 N N . VAL A 1 114 ? 11.055 -21.297 -12.43 1 98.38 114 VAL A N 1
ATOM 859 C CA . VAL A 1 114 ? 10.766 -22.625 -12.961 1 98.38 114 VAL A CA 1
ATOM 860 C C . VAL A 1 114 ? 9.836 -22.516 -14.164 1 98.38 114 VAL A C 1
ATOM 862 O O . VAL A 1 114 ? 8.719 -22 -14.047 1 98.38 114 VAL A O 1
ATOM 865 N N . GLY A 1 115 ? 10.328 -22.906 -15.32 1 98 115 GLY A N 1
ATOM 866 C CA . GLY A 1 115 ? 9.516 -22.938 -16.531 1 98 115 GLY A CA 1
ATOM 867 C C . GLY A 1 115 ? 9.258 -21.562 -17.109 1 98 115 GLY A C 1
ATOM 868 O O . GLY A 1 115 ? 8.391 -21.406 -17.969 1 98 115 GLY A O 1
ATOM 869 N N . ILE A 1 116 ? 9.945 -20.547 -16.625 1 96.88 116 ILE A N 1
ATOM 870 C CA . ILE A 1 116 ? 9.602 -19.188 -17.016 1 96.88 116 ILE A CA 1
ATOM 871 C C . ILE A 1 116 ? 10.867 -18.406 -17.359 1 96.88 116 ILE A C 1
ATOM 873 O O . ILE A 1 116 ? 10.961 -17.812 -18.438 1 96.88 116 ILE A O 1
ATOM 877 N N . ARG A 1 117 ? 11.836 -18.422 -16.5 1 94.81 117 ARG A N 1
ATOM 878 C CA . ARG A 1 117 ? 12.969 -17.516 -16.609 1 94.81 117 ARG A CA 1
ATOM 879 C C . ARG A 1 117 ? 14.273 -18.219 -16.266 1 94.81 117 ARG A C 1
ATOM 881 O O . ARG A 1 117 ? 14.305 -19.125 -15.438 1 94.81 117 ARG A O 1
ATOM 888 N N . GLY A 1 118 ? 15.367 -17.828 -16.984 1 94.38 118 GLY A N 1
ATOM 889 C CA . GLY A 1 118 ? 16.719 -18.234 -16.625 1 94.38 118 GLY A CA 1
ATOM 890 C C . GLY A 1 118 ? 17.062 -19.625 -17.078 1 94.38 118 GLY A C 1
ATOM 891 O O . GLY A 1 118 ? 17.953 -20.266 -16.5 1 94.38 118 GLY A O 1
ATOM 892 N N . GLY A 1 119 ? 16.328 -20.203 -17.984 1 93.5 119 GLY A N 1
ATOM 893 C CA . GLY A 1 119 ? 16.625 -21.516 -18.547 1 93.5 119 GLY A CA 1
ATOM 894 C C . GLY A 1 119 ? 16.266 -22.672 -17.641 1 93.5 119 GLY A C 1
ATOM 895 O O . GLY A 1 119 ? 16.625 -23.812 -17.906 1 93.5 119 GLY A O 1
ATOM 896 N N . ARG A 1 120 ? 15.602 -22.375 -16.578 1 95.69 120 ARG A N 1
ATOM 897 C CA . ARG A 1 120 ? 15.156 -23.422 -15.672 1 95.69 120 ARG A CA 1
ATOM 898 C C . ARG A 1 120 ? 13.984 -24.188 -16.25 1 95.69 120 ARG A C 1
ATOM 900 O O . ARG A 1 120 ? 12.922 -23.625 -16.516 1 95.69 120 ARG A O 1
ATOM 907 N N . ALA A 1 121 ? 14.188 -25.5 -16.422 1 97.75 121 ALA A N 1
ATOM 908 C CA . ALA A 1 121 ? 13.141 -26.328 -17.031 1 97.75 121 ALA A CA 1
ATOM 909 C C . ALA A 1 121 ? 11.922 -26.422 -16.125 1 97.75 121 ALA A C 1
ATOM 911 O O . ALA A 1 121 ? 12.062 -26.547 -14.906 1 97.75 121 ALA A O 1
ATOM 912 N N . GLY A 1 122 ? 10.727 -26.406 -16.75 1 98.44 122 GLY A N 1
ATOM 913 C CA . GLY A 1 122 ? 9.477 -26.484 -16 1 98.44 122 GLY A CA 1
ATOM 914 C C . GLY A 1 122 ? 9.023 -27.922 -15.766 1 98.44 122 GLY A C 1
ATOM 915 O O . GLY A 1 122 ? 9.734 -28.859 -16.109 1 98.44 122 GLY A O 1
ATOM 916 N N . ALA A 1 123 ? 7.875 -28.016 -15.234 1 98.75 123 ALA A N 1
ATOM 917 C CA . ALA A 1 123 ? 7.406 -29.266 -14.648 1 98.75 123 ALA A CA 1
ATOM 918 C C . ALA A 1 123 ? 6.469 -30 -15.609 1 98.75 123 ALA A C 1
ATOM 920 O O . ALA A 1 123 ? 5.973 -31.078 -15.297 1 98.75 123 ALA A O 1
ATOM 921 N N . LEU A 1 124 ? 6.16 -29.422 -16.75 1 98.75 124 LEU A N 1
ATOM 922 C CA . LEU A 1 124 ? 5.398 -30.188 -17.734 1 98.75 124 LEU A CA 1
ATOM 923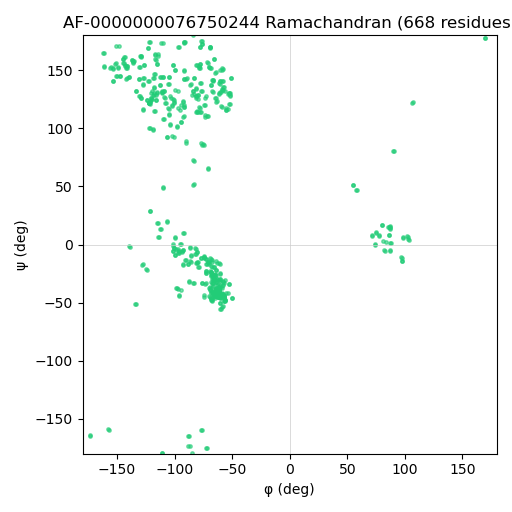 C C . LEU A 1 124 ? 6.262 -31.297 -18.344 1 98.75 124 LEU A C 1
ATOM 925 O O . LEU A 1 124 ? 6.531 -31.281 -19.547 1 98.75 124 LEU A O 1
ATOM 929 N N . ALA A 1 125 ? 6.652 -32.25 -17.547 1 98.81 125 ALA A N 1
ATOM 930 C CA . ALA A 1 125 ? 7.551 -33.375 -17.781 1 98.81 125 ALA A CA 1
ATOM 931 C C . ALA A 1 125 ? 7.367 -34.438 -16.719 1 98.81 125 ALA A C 1
ATOM 933 O O . ALA A 1 125 ? 6.746 -34.219 -15.688 1 98.81 125 ALA A O 1
ATOM 934 N N . GLU A 1 126 ? 7.883 -35.625 -17 1 98.81 126 GLU A N 1
ATOM 935 C CA . GLU A 1 126 ? 7.746 -36.719 -16.062 1 98.81 126 GLU A CA 1
ATOM 936 C C . GLU A 1 126 ? 8.547 -36.438 -14.781 1 98.81 126 GLU A C 1
ATOM 938 O O . GLU A 1 126 ? 8.156 -36.875 -13.695 1 98.81 126 GLU A O 1
ATOM 943 N N . GLN A 1 127 ? 9.672 -35.75 -14.945 1 98.75 127 GLN A N 1
ATOM 944 C CA . GLN A 1 127 ? 10.523 -35.406 -13.812 1 98.75 127 GLN A CA 1
ATOM 945 C C . GLN A 1 127 ? 11.008 -33.969 -13.922 1 98.75 127 GLN A C 1
ATOM 947 O O . GLN A 1 127 ? 11.023 -33.375 -15.016 1 98.75 127 GLN A O 1
ATOM 952 N N . ILE A 1 128 ? 11.406 -33.406 -12.828 1 98.75 128 ILE A N 1
ATOM 953 C CA . ILE A 1 128 ? 11.984 -32.094 -12.789 1 98.75 128 ILE A CA 1
ATOM 954 C C . ILE A 1 128 ? 13.117 -32.031 -11.758 1 98.75 128 ILE A C 1
ATOM 956 O O . ILE A 1 128 ? 13.062 -32.719 -10.742 1 98.75 128 ILE A O 1
ATOM 960 N N . ALA A 1 129 ? 14.141 -31.312 -12.062 1 98.62 129 ALA A N 1
ATOM 961 C CA . ALA A 1 129 ? 15.172 -31 -11.078 1 98.62 129 ALA A CA 1
ATOM 962 C C . ALA A 1 129 ? 14.875 -29.688 -10.367 1 98.62 129 ALA A C 1
ATOM 964 O O . ALA A 1 129 ? 14.383 -28.734 -10.984 1 98.62 129 ALA A O 1
ATOM 965 N N . ALA A 1 130 ? 15.148 -29.594 -9.117 1 98.38 130 ALA A N 1
ATOM 966 C CA . ALA A 1 130 ? 14.922 -28.375 -8.336 1 98.38 130 ALA A CA 1
ATOM 967 C C . ALA A 1 130 ? 15.922 -28.281 -7.191 1 98.38 130 ALA A C 1
ATOM 969 O O . ALA A 1 130 ? 16.328 -29.297 -6.621 1 98.38 130 ALA A O 1
ATOM 970 N N . PRO A 1 131 ? 16.359 -27.031 -6.852 1 98.25 131 PRO A N 1
ATOM 971 C CA . PRO A 1 131 ? 17.141 -26.891 -5.621 1 98.25 131 PRO A CA 1
ATOM 972 C C . PRO A 1 131 ? 16.359 -27.328 -4.379 1 98.25 131 PRO A C 1
ATOM 974 O O . PRO A 1 131 ? 15.18 -27.016 -4.238 1 98.25 131 PRO A O 1
ATOM 977 N N . VAL A 1 132 ? 17.062 -28.031 -3.5 1 98.44 132 VAL A N 1
ATOM 978 C CA . VAL A 1 132 ? 16.406 -28.531 -2.291 1 98.44 132 VAL A CA 1
ATOM 979 C C . VAL A 1 132 ? 15.883 -27.344 -1.474 1 98.44 132 VAL A C 1
ATOM 981 O O . VAL A 1 132 ? 14.852 -27.453 -0.807 1 98.44 132 VAL A O 1
ATOM 984 N N . THR A 1 133 ? 16.469 -26.125 -1.604 1 97.31 133 THR A N 1
ATOM 985 C CA . THR A 1 133 ? 16.109 -24.938 -0.839 1 97.31 133 THR A CA 1
ATOM 986 C C . THR A 1 133 ? 14.758 -24.391 -1.298 1 97.31 133 THR A C 1
ATOM 988 O O . THR A 1 133 ? 14.156 -23.562 -0.611 1 97.31 133 THR A O 1
ATOM 991 N N . SER A 1 134 ? 14.297 -24.797 -2.459 1 98.25 134 SER A N 1
ATOM 992 C CA . SER A 1 134 ? 13.031 -24.297 -2.979 1 98.25 134 SER A CA 1
ATOM 993 C C . SER A 1 134 ? 11.875 -25.219 -2.6 1 98.25 134 SER A C 1
ATOM 995 O O . SER A 1 134 ? 10.703 -24.875 -2.812 1 98.25 134 SER A O 1
ATOM 997 N N . LEU A 1 135 ? 12.133 -26.375 -1.994 1 98.69 135 LEU A N 1
ATOM 998 C CA . LEU A 1 135 ? 11.125 -27.406 -1.777 1 98.69 135 LEU A CA 1
ATOM 999 C C . LEU A 1 135 ? 10.312 -27.109 -0.518 1 98.69 135 LEU A C 1
ATOM 1001 O O . LEU A 1 135 ? 10.859 -26.641 0.479 1 98.69 135 LEU A O 1
ATOM 1005 N N . HIS A 1 136 ? 9.109 -27.406 -0.604 1 98.81 136 HIS A N 1
ATOM 1006 C CA . HIS A 1 136 ? 8.195 -27.469 0.531 1 98.81 136 HIS A CA 1
ATOM 1007 C C . HIS A 1 136 ? 7.559 -28.859 0.651 1 98.81 136 HIS A C 1
ATOM 1009 O O . HIS A 1 136 ? 6.918 -29.328 -0.289 1 98.81 136 HIS A O 1
ATOM 1015 N N . ALA A 1 137 ? 7.766 -29.453 1.786 1 98.38 137 ALA A N 1
ATOM 1016 C CA . ALA A 1 137 ? 7.141 -30.766 2.025 1 98.38 137 ALA A CA 1
ATOM 1017 C C . ALA A 1 137 ? 5.625 -30.625 2.148 1 98.38 137 ALA A C 1
ATOM 1019 O O . ALA A 1 137 ? 5.129 -29.672 2.76 1 98.38 137 ALA A O 1
ATOM 1020 N N . ILE A 1 138 ? 4.953 -31.484 1.562 1 97.75 138 ILE A N 1
ATOM 1021 C CA . ILE A 1 138 ? 3.498 -31.562 1.576 1 97.75 138 ILE A CA 1
ATOM 1022 C C . ILE A 1 138 ? 3.043 -32.75 2.426 1 97.75 138 ILE A C 1
ATOM 1024 O O . ILE A 1 138 ? 3.502 -33.875 2.223 1 97.75 138 ILE A O 1
ATOM 1028 N N . PRO A 1 139 ? 2.17 -32.469 3.387 1 97.81 139 PRO A N 1
ATOM 1029 C CA . PRO A 1 139 ? 1.678 -33.594 4.188 1 97.81 139 PRO A CA 1
ATOM 1030 C C . PRO A 1 139 ? 0.769 -34.531 3.395 1 97.81 139 PRO A C 1
ATOM 1032 O O . PRO A 1 139 ? 0.307 -34.188 2.307 1 97.81 139 PRO A O 1
ATOM 1035 N N . ASP A 1 140 ? 0.44 -35.656 3.949 1 94.94 140 ASP A N 1
ATOM 1036 C CA . ASP A 1 140 ? -0.339 -36.719 3.287 1 94.94 140 ASP A CA 1
ATOM 1037 C C . ASP A 1 140 ? -1.76 -36.25 2.996 1 94.94 140 ASP A C 1
ATOM 1039 O O . ASP A 1 140 ? -2.395 -36.688 2.047 1 94.94 140 ASP A O 1
ATOM 1043 N N . SER A 1 141 ? -2.225 -35.312 3.783 1 96.81 141 SER A N 1
ATOM 1044 C CA . SER A 1 141 ? -3.588 -34.812 3.631 1 96.81 141 SER A CA 1
ATOM 1045 C C . SER A 1 141 ? -3.723 -33.938 2.391 1 96.81 141 SER A C 1
ATOM 1047 O O . SER A 1 141 ? -4.836 -33.625 1.96 1 96.81 141 SER A O 1
ATOM 1049 N N . VAL A 1 142 ? -2.65 -33.562 1.813 1 98.12 142 VAL A N 1
ATOM 1050 C CA . VAL A 1 142 ? -2.641 -32.781 0.588 1 98.12 142 VAL A CA 1
ATOM 1051 C C . VAL A 1 142 ? -2.289 -33.656 -0.6 1 98.12 142 VAL A C 1
ATOM 1053 O O . VAL A 1 142 ? -1.129 -34.031 -0.779 1 98.12 142 VAL A O 1
ATOM 1056 N N . ASP A 1 143 ? -3.283 -34 -1.348 1 98 143 ASP A N 1
ATOM 1057 C CA . ASP A 1 143 ? -3.096 -34.906 -2.49 1 98 143 ASP A CA 1
ATOM 1058 C C . ASP A 1 143 ? -2.455 -34.156 -3.662 1 98 143 ASP A C 1
ATOM 1060 O O . ASP A 1 143 ? -2.205 -32.938 -3.58 1 98 143 ASP A O 1
ATOM 1064 N N . PRO A 1 144 ? -2.127 -34.812 -4.715 1 97.69 144 PRO A N 1
ATOM 1065 C CA . PRO A 1 144 ? -1.424 -34.188 -5.832 1 97.69 144 PRO A CA 1
ATOM 1066 C C . PRO A 1 144 ? -2.207 -33 -6.438 1 97.69 144 PRO A C 1
ATOM 1068 O O . PRO A 1 144 ? -1.61 -32.031 -6.91 1 97.69 144 PRO A O 1
ATOM 1071 N N . VAL A 1 145 ? -3.535 -33.156 -6.48 1 98.56 145 VAL A N 1
ATOM 1072 C CA . VAL A 1 145 ? -4.359 -32.094 -7.02 1 98.56 145 VAL A CA 1
ATOM 1073 C C . VAL A 1 145 ? -4.16 -30.828 -6.191 1 98.56 145 VAL A C 1
ATOM 1075 O O . VAL A 1 145 ? -3.834 -29.766 -6.734 1 98.56 145 VAL A O 1
ATOM 1078 N N . LEU A 1 146 ? -4.285 -30.953 -4.848 1 98.81 146 LEU A N 1
ATOM 1079 C CA . LEU A 1 146 ? -4.055 -29.812 -3.955 1 98.81 146 LEU A CA 1
ATOM 1080 C C . LEU A 1 146 ? -2.609 -29.344 -4.043 1 98.81 146 LEU A C 1
ATOM 1082 O O . LEU A 1 146 ? -2.346 -28.141 -3.998 1 98.81 146 LEU A O 1
ATOM 1086 N N . GLY A 1 147 ? -1.706 -30.266 -4.16 1 98.81 147 GLY A N 1
ATOM 1087 C CA . GLY A 1 147 ? -0.299 -29.922 -4.262 1 98.81 147 GLY A CA 1
ATOM 1088 C C . GLY A 1 147 ? 0.002 -28.984 -5.422 1 98.81 147 GLY A C 1
ATOM 1089 O O . GLY A 1 147 ? 0.722 -28 -5.258 1 98.81 147 GLY A O 1
ATOM 1090 N N . ALA A 1 148 ? -0.577 -29.281 -6.605 1 98.81 148 ALA A N 1
ATOM 1091 C CA . ALA A 1 148 ? -0.335 -28.469 -7.801 1 98.81 148 ALA A CA 1
ATOM 1092 C C . ALA A 1 148 ? -1.072 -27.141 -7.723 1 98.81 148 ALA A C 1
ATOM 1094 O O . ALA A 1 148 ? -0.814 -26.234 -8.516 1 98.81 148 ALA A O 1
ATOM 1095 N N . LEU A 1 149 ? -1.972 -27.016 -6.73 1 98.88 149 LEU A N 1
ATOM 1096 C CA . LEU A 1 149 ? -2.703 -25.781 -6.543 1 98.88 149 LEU A CA 1
ATOM 1097 C C . LEU A 1 149 ? -2.016 -24.891 -5.504 1 98.88 149 LEU A C 1
ATOM 1099 O O . LEU A 1 149 ? -2.441 -23.766 -5.266 1 98.88 149 LEU A O 1
ATOM 1103 N N . VAL A 1 150 ? -0.877 -25.344 -4.934 1 98.94 150 VAL A N 1
ATOM 1104 C CA . VAL A 1 150 ? -0.232 -24.594 -3.869 1 98.94 150 VAL A CA 1
ATOM 1105 C C . VAL A 1 150 ? 0.367 -23.297 -4.441 1 98.94 150 VAL A C 1
ATOM 1107 O O . VAL A 1 150 ? 0.23 -22.234 -3.85 1 98.94 150 VAL A O 1
ATOM 1110 N N . GLU A 1 151 ? 1.024 -23.391 -5.547 1 98.88 151 GLU A N 1
ATOM 1111 C CA . GLU A 1 151 ? 1.663 -22.203 -6.117 1 98.88 151 GLU A CA 1
ATOM 1112 C C . GLU A 1 151 ? 0.637 -21.125 -6.422 1 98.88 151 GLU A C 1
ATOM 1114 O O . GLU A 1 151 ? 0.726 -20.016 -5.891 1 98.88 151 GLU A O 1
ATOM 1119 N N . PRO A 1 152 ? -0.454 -21.359 -7.227 1 98.81 152 PRO A N 1
ATOM 1120 C CA . PRO A 1 152 ? -1.456 -20.312 -7.41 1 98.81 152 PRO A CA 1
ATOM 1121 C C . PRO A 1 152 ? -2.197 -19.969 -6.121 1 98.81 152 PRO A C 1
ATOM 1123 O O . PRO A 1 152 ? -2.592 -18.812 -5.918 1 98.81 152 PRO A O 1
ATOM 1126 N N . GLY A 1 153 ? -2.342 -20.953 -5.254 1 98.94 153 GLY A N 1
ATOM 1127 C CA . GLY A 1 153 ? -2.934 -20.703 -3.949 1 98.94 153 GLY A CA 1
ATOM 1128 C C . GLY A 1 153 ? -2.109 -19.766 -3.094 1 98.94 153 GLY A C 1
ATOM 1129 O O . GLY A 1 153 ? -2.662 -18.953 -2.348 1 98.94 153 GLY A O 1
ATOM 1130 N N . GLY A 1 154 ? -0.763 -19.938 -3.193 1 98.94 154 GLY A N 1
ATOM 1131 C CA . GLY A 1 154 ? 0.116 -19.047 -2.459 1 98.94 154 GLY A CA 1
ATOM 1132 C C . GLY A 1 154 ? -0.015 -17.594 -2.889 1 98.94 154 GLY A C 1
ATOM 1133 O O . GLY A 1 154 ? 0.007 -16.688 -2.055 1 98.94 154 GLY A O 1
ATOM 1134 N N . ASN A 1 155 ? -0.152 -17.344 -4.188 1 98.81 155 ASN A N 1
ATOM 1135 C CA . ASN A 1 155 ? -0.457 -16 -4.688 1 98.81 155 ASN A CA 1
ATOM 1136 C C . ASN A 1 155 ? -1.745 -15.461 -4.078 1 98.81 155 ASN A C 1
ATOM 1138 O O . ASN A 1 155 ? -1.772 -14.336 -3.58 1 98.81 155 ASN A O 1
ATOM 1142 N N . ALA A 1 156 ? -2.74 -16.281 -4.117 1 98.94 156 ALA A N 1
ATOM 1143 C CA . ALA A 1 156 ? -4.062 -15.898 -3.633 1 98.94 156 ALA A CA 1
ATOM 1144 C C . ALA A 1 156 ? -4.051 -15.672 -2.123 1 98.94 156 ALA A C 1
ATOM 1146 O O . ALA A 1 156 ? -4.703 -14.75 -1.624 1 98.94 156 ALA A O 1
ATOM 1147 N N . TYR A 1 157 ? -3.354 -16.578 -1.405 1 98.94 157 TYR A N 1
ATOM 1148 C CA . TYR A 1 157 ? -3.219 -16.422 0.038 1 98.94 157 TYR A CA 1
ATOM 1149 C C . TYR A 1 157 ? -2.602 -15.07 0.381 1 98.94 157 TYR A C 1
ATOM 1151 O O . TYR A 1 157 ? -3.104 -14.359 1.252 1 98.94 157 TYR A O 1
ATOM 1159 N N . ARG A 1 158 ? -1.538 -14.727 -0.279 1 98.94 158 ARG A N 1
ATOM 1160 C CA . ARG A 1 158 ? -0.884 -13.445 -0.031 1 98.94 158 ARG A CA 1
ATOM 1161 C C . ARG A 1 158 ? -1.819 -12.281 -0.351 1 98.94 158 ARG A C 1
ATOM 1163 O O . ARG A 1 158 ? -1.85 -11.289 0.374 1 98.94 158 ARG A O 1
ATOM 1170 N N . ALA A 1 159 ? -2.547 -12.391 -1.467 1 98.94 159 ALA A N 1
ATOM 1171 C CA . ALA A 1 159 ? -3.498 -11.336 -1.82 1 98.94 159 ALA A CA 1
ATOM 1172 C C . ALA A 1 159 ? -4.562 -11.18 -0.738 1 98.94 159 ALA A C 1
ATOM 1174 O O . ALA A 1 159 ? -4.871 -10.055 -0.328 1 98.94 159 ALA A O 1
ATOM 1175 N N . ALA A 1 160 ? -5.09 -12.297 -0.289 1 98.94 160 ALA A N 1
ATOM 1176 C CA . ALA A 1 160 ? -6.109 -12.258 0.756 1 98.94 160 ALA A CA 1
ATOM 1177 C C . ALA A 1 160 ? -5.559 -11.648 2.039 1 98.94 160 ALA A C 1
ATOM 1179 O O . ALA A 1 160 ? -6.219 -10.82 2.672 1 98.94 160 ALA A O 1
ATOM 1180 N N . ARG A 1 161 ? -4.383 -12.078 2.4 1 98.88 161 ARG A N 1
ATOM 1181 C CA . ARG A 1 161 ? -3.762 -11.539 3.605 1 98.88 161 ARG A CA 1
ATOM 1182 C C . ARG A 1 161 ? -3.527 -10.031 3.473 1 98.88 161 ARG A C 1
ATOM 1184 O O . ARG A 1 161 ? -3.723 -9.281 4.43 1 98.88 161 ARG A O 1
ATOM 1191 N N . ALA A 1 162 ? -3.121 -9.586 2.32 1 98.88 162 ALA A N 1
ATOM 1192 C CA . ALA A 1 162 ? -2.83 -8.18 2.068 1 98.88 162 ALA A CA 1
ATOM 1193 C C . ALA A 1 162 ? -4.098 -7.332 2.17 1 98.88 162 ALA A C 1
ATOM 1195 O O . ALA A 1 162 ? -4.031 -6.148 2.506 1 98.88 162 ALA A O 1
ATOM 1196 N N . ALA A 1 163 ? -5.23 -7.914 1.849 1 98.88 163 ALA A N 1
ATOM 1197 C CA . ALA A 1 163 ? -6.504 -7.207 1.96 1 98.88 163 ALA A CA 1
ATOM 1198 C C . ALA A 1 163 ? -6.805 -6.848 3.412 1 98.88 163 ALA A C 1
ATOM 1200 O O . ALA A 1 163 ? -7.523 -5.883 3.684 1 98.88 163 ALA A O 1
ATOM 1201 N N . ASP A 1 164 ? -6.312 -7.648 4.348 1 98.38 164 ASP A N 1
ATOM 1202 C CA . ASP A 1 164 ? -6.379 -7.375 5.781 1 98.38 164 ASP A CA 1
ATOM 1203 C C . ASP A 1 164 ? -7.824 -7.199 6.242 1 98.38 164 ASP A C 1
ATOM 1205 O O . ASP A 1 164 ? -8.156 -6.203 6.895 1 98.38 164 ASP A O 1
ATOM 1209 N N . VAL A 1 165 ? -8.727 -8.102 5.828 1 98.25 165 VAL A N 1
ATOM 1210 C CA . VAL A 1 165 ? -10.141 -8.039 6.195 1 98.25 165 VAL A CA 1
ATOM 1211 C C . VAL A 1 165 ? -10.516 -9.266 7.02 1 98.25 165 VAL A C 1
ATOM 1213 O O . VAL A 1 165 ? -9.781 -10.258 7.043 1 98.25 165 VAL A O 1
ATOM 1216 N N . GLY A 1 166 ? -11.617 -9.195 7.691 1 97.81 166 GLY A N 1
ATOM 1217 C CA . GLY A 1 166 ? -12.203 -10.25 8.508 1 97.81 166 GLY A CA 1
ATOM 1218 C C . GLY A 1 166 ? -13.695 -10.094 8.703 1 97.81 166 GLY A C 1
ATOM 1219 O O . GLY A 1 166 ? -14.375 -9.469 7.883 1 97.81 166 GLY A O 1
ATOM 1220 N N . PRO A 1 167 ? -14.164 -10.781 9.789 1 97.94 167 PRO A N 1
ATOM 1221 C CA . PRO A 1 167 ? -15.602 -10.672 10.055 1 97.94 167 PRO A CA 1
ATOM 1222 C C . PRO A 1 167 ? -16.078 -9.227 10.133 1 97.94 167 PRO A C 1
ATOM 1224 O O . PRO A 1 167 ? -15.453 -8.398 10.797 1 97.94 167 PRO A O 1
ATOM 1227 N N . GLY A 1 168 ? -17.141 -8.906 9.414 1 96.62 168 GLY A N 1
ATOM 1228 C CA . GLY A 1 168 ? -17.703 -7.57 9.422 1 96.62 168 GLY A CA 1
ATOM 1229 C C . GLY A 1 168 ? -17.219 -6.711 8.266 1 96.62 168 GLY A C 1
ATOM 1230 O O . GLY A 1 168 ? -17.781 -5.637 8.016 1 96.62 168 GLY A O 1
ATOM 1231 N N . ASP A 1 169 ? -16.234 -7.164 7.551 1 98.44 169 ASP A N 1
ATOM 1232 C CA . ASP A 1 169 ? -15.703 -6.418 6.414 1 98.44 169 ASP A CA 1
ATOM 1233 C C . ASP A 1 169 ? -16.25 -6.953 5.098 1 98.44 169 ASP A C 1
ATOM 1235 O O . ASP A 1 169 ? -16.609 -8.133 5.004 1 98.44 169 ASP A O 1
ATOM 1239 N N . ARG A 1 170 ? -16.359 -6.09 4.133 1 98.75 170 ARG A N 1
ATOM 1240 C CA . ARG A 1 170 ? -16.766 -6.438 2.775 1 98.75 170 ARG A CA 1
ATOM 1241 C C . ARG A 1 170 ? -15.609 -6.293 1.8 1 98.75 170 ARG A C 1
ATOM 1243 O O . ARG A 1 170 ? -14.898 -5.285 1.818 1 98.75 170 ARG A O 1
ATOM 1250 N N . VAL A 1 171 ? -15.43 -7.305 1.004 1 98.94 171 VAL A N 1
ATOM 1251 C CA . VAL A 1 171 ? -14.344 -7.266 0.029 1 98.94 171 VAL A CA 1
ATOM 1252 C C . VAL A 1 171 ? -14.891 -7.578 -1.363 1 98.94 171 VAL A C 1
ATOM 1254 O O . VAL A 1 171 ? -15.773 -8.422 -1.516 1 98.94 171 VAL A O 1
ATOM 1257 N N . LEU A 1 172 ? -14.422 -6.816 -2.352 1 98.94 172 LEU A N 1
ATOM 1258 C CA . LEU A 1 172 ? -14.734 -7.039 -3.758 1 98.94 172 LEU A CA 1
ATOM 1259 C C . LEU A 1 172 ? -13.531 -7.598 -4.504 1 98.94 172 LEU A C 1
ATOM 1261 O O . LEU A 1 172 ? -12.438 -7.02 -4.449 1 98.94 172 LEU A O 1
ATOM 1265 N N . VAL A 1 173 ? -13.656 -8.734 -5.094 1 99 173 VAL A N 1
ATOM 1266 C CA . VAL A 1 173 ? -12.617 -9.328 -5.934 1 99 173 VAL A CA 1
ATOM 1267 C C . VAL A 1 173 ? -12.977 -9.133 -7.406 1 99 173 VAL A C 1
ATOM 1269 O O . VAL A 1 173 ? -14.031 -9.586 -7.863 1 99 173 VAL A O 1
ATOM 1272 N N . LEU A 1 174 ? -12.102 -8.422 -8.133 1 98.88 174 LEU A N 1
ATOM 1273 C CA . LEU A 1 174 ? -12.289 -8.195 -9.562 1 98.88 174 LEU A CA 1
ATOM 1274 C C . LEU A 1 174 ? -11.57 -9.273 -10.375 1 98.88 174 LEU A C 1
ATOM 1276 O O . LEU A 1 174 ? -10.352 -9.414 -10.289 1 98.88 174 LEU A O 1
ATOM 1280 N N . GLY A 1 175 ? -12.312 -9.969 -11.219 1 98.19 175 GLY A N 1
ATOM 1281 C CA . GLY A 1 175 ? -11.742 -11.016 -12.047 1 98.19 175 GLY A CA 1
ATOM 1282 C C . GLY A 1 175 ? -11.75 -12.383 -11.391 1 98.19 175 GLY A C 1
ATOM 1283 O O . GLY A 1 175 ? -10.727 -12.852 -10.898 1 98.19 175 GLY A O 1
ATOM 1284 N N . PRO A 1 176 ? -12.914 -13.023 -11.461 1 96.81 176 PRO A N 1
ATOM 1285 C CA . PRO A 1 176 ? -13.023 -14.328 -10.805 1 96.81 176 PRO A CA 1
ATOM 1286 C C . PRO A 1 176 ? -12.508 -15.469 -11.672 1 96.81 176 PRO A C 1
ATOM 1288 O O . PRO A 1 176 ? -13.219 -16.453 -11.883 1 96.81 176 PRO A O 1
ATOM 1291 N N . GLY A 1 177 ? -11.258 -15.305 -12.195 1 97.19 177 GLY A N 1
ATOM 1292 C CA . GLY A 1 177 ? -10.5 -16.438 -12.703 1 97.19 177 GLY A CA 1
ATOM 1293 C C . GLY A 1 177 ? -9.891 -17.281 -11.602 1 97.19 177 GLY A C 1
ATOM 1294 O O . GLY A 1 177 ? -10.398 -17.297 -10.469 1 97.19 177 GLY A O 1
ATOM 1295 N N . THR A 1 178 ? -8.906 -18.031 -11.914 1 98 178 THR A N 1
ATOM 1296 C CA . THR A 1 178 ? -8.32 -18.953 -10.945 1 98 178 THR A CA 1
ATOM 1297 C C . THR A 1 178 ? -7.824 -18.188 -9.719 1 98 178 THR A C 1
ATOM 1299 O O . THR A 1 178 ? -8.227 -18.484 -8.594 1 98 178 THR A O 1
ATOM 1302 N N . ILE A 1 179 ? -6.996 -17.172 -9.922 1 98.69 179 ILE A N 1
ATOM 1303 C CA . ILE A 1 179 ? -6.402 -16.422 -8.82 1 98.69 179 ILE A CA 1
ATOM 1304 C C . ILE A 1 179 ? -7.496 -15.703 -8.039 1 98.69 179 ILE A C 1
ATOM 1306 O O . ILE A 1 179 ? -7.492 -15.703 -6.805 1 98.69 179 ILE A O 1
ATOM 1310 N N . GLY A 1 180 ? -8.422 -15.086 -8.781 1 98.81 180 GLY A N 1
ATOM 1311 C CA . GLY A 1 180 ? -9.523 -14.391 -8.125 1 98.81 180 GLY A CA 1
ATOM 1312 C C . GLY A 1 180 ? -10.375 -15.305 -7.262 1 98.81 180 GLY A C 1
ATOM 1313 O O . GLY A 1 180 ? -10.711 -14.961 -6.129 1 98.81 180 GLY A O 1
ATOM 1314 N N . LEU A 1 181 ? -10.742 -16.469 -7.758 1 98.88 181 LEU A N 1
ATOM 1315 C CA . LEU A 1 181 ? -11.578 -17.406 -7.012 1 98.88 181 LEU A CA 1
ATOM 1316 C C . LEU A 1 181 ? -10.828 -17.984 -5.82 1 98.88 181 LEU A C 1
ATOM 1318 O O . LEU A 1 181 ? -11.398 -18.141 -4.738 1 98.88 181 LEU A O 1
ATOM 1322 N N . LEU A 1 182 ? -9.539 -18.312 -6.051 1 98.94 182 LEU A N 1
ATOM 1323 C CA . LEU A 1 182 ? -8.734 -18.75 -4.922 1 98.94 182 LEU A CA 1
ATOM 1324 C C . LEU A 1 182 ? -8.672 -17.688 -3.838 1 98.94 182 LEU A C 1
ATOM 1326 O O . LEU A 1 182 ? -8.82 -17.984 -2.652 1 98.94 182 LEU A O 1
ATOM 1330 N N . THR A 1 183 ? -8.469 -16.422 -4.227 1 98.94 183 THR A N 1
ATOM 1331 C CA . THR A 1 183 ? -8.453 -15.305 -3.277 1 98.94 183 THR A CA 1
ATOM 1332 C C . THR A 1 183 ? -9.781 -15.195 -2.541 1 98.94 183 THR A C 1
ATOM 1334 O O . THR A 1 183 ? -9.812 -15.055 -1.316 1 98.94 183 THR A O 1
ATOM 1337 N N . ALA A 1 184 ? -10.875 -15.312 -3.297 1 98.94 184 ALA A N 1
ATOM 1338 C CA . ALA A 1 184 ? -12.203 -15.25 -2.703 1 98.94 184 ALA A CA 1
ATOM 1339 C C . ALA A 1 184 ? -12.383 -16.344 -1.643 1 98.94 184 ALA A C 1
ATOM 1341 O O . ALA A 1 184 ? -12.961 -16.094 -0.582 1 98.94 184 ALA A O 1
ATOM 1342 N N . MET A 1 185 ? -11.898 -17.531 -1.93 1 98.94 185 MET A N 1
ATOM 1343 C CA . MET A 1 185 ? -12.016 -18.641 -0.985 1 98.94 185 MET A CA 1
ATOM 1344 C C . MET A 1 185 ? -11.242 -18.344 0.293 1 98.94 185 MET A C 1
ATOM 1346 O O . MET A 1 185 ? -11.727 -18.594 1.395 1 98.94 185 MET A O 1
ATOM 1350 N N . PHE A 1 186 ? -10.008 -17.828 0.169 1 98.94 186 PHE A N 1
ATOM 1351 C CA . PHE A 1 186 ? -9.219 -17.469 1.345 1 98.94 186 PHE A CA 1
ATOM 1352 C C . PHE A 1 186 ? -9.891 -16.344 2.129 1 98.94 186 PHE A C 1
ATOM 1354 O O . PHE A 1 186 ? -9.875 -16.359 3.361 1 98.94 186 PHE A O 1
ATOM 1361 N N . LEU A 1 187 ? -10.461 -15.336 1.425 1 98.94 187 LEU A N 1
ATOM 1362 C CA . LEU A 1 187 ? -11.148 -14.219 2.074 1 98.94 187 LEU A CA 1
ATOM 1363 C C . LEU A 1 187 ? -12.383 -14.711 2.83 1 98.94 187 LEU A C 1
ATOM 1365 O O . LEU A 1 187 ? -12.641 -14.266 3.953 1 98.94 187 LEU A O 1
ATOM 1369 N N . ARG A 1 188 ? -13.141 -15.625 2.18 1 98.81 188 ARG A N 1
ATOM 1370 C CA . ARG A 1 188 ? -14.289 -16.219 2.854 1 98.81 188 ARG A CA 1
ATOM 1371 C C . ARG A 1 188 ? -13.859 -16.969 4.109 1 98.81 188 ARG A C 1
ATOM 1373 O O . ARG A 1 188 ? -14.5 -16.859 5.156 1 98.81 188 ARG A O 1
ATOM 1380 N N . ALA A 1 189 ? -12.781 -17.719 3.988 1 98.69 189 ALA A N 1
ATOM 1381 C CA . ALA A 1 189 ? -12.258 -18.469 5.133 1 98.69 189 ALA A CA 1
ATOM 1382 C C . ALA A 1 189 ? -11.867 -17.531 6.266 1 98.69 189 ALA A C 1
ATOM 1384 O O . ALA A 1 189 ? -11.953 -17.891 7.441 1 98.69 189 ALA A O 1
ATOM 1385 N N . ALA A 1 190 ? -11.469 -16.312 5.945 1 98.44 190 ALA A N 1
ATOM 1386 C CA . ALA A 1 190 ? -11.078 -15.32 6.938 1 98.44 190 ALA A CA 1
ATOM 1387 C C . ALA A 1 190 ? -12.305 -14.648 7.543 1 98.44 190 ALA A C 1
ATOM 1389 O O . ALA A 1 190 ? -12.188 -13.828 8.461 1 98.44 190 ALA A O 1
ATOM 1390 N N . GLY A 1 191 ? -13.477 -14.922 7.039 1 98.56 191 GLY A N 1
ATOM 1391 C CA . GLY A 1 191 ? -14.719 -14.453 7.633 1 98.56 191 GLY A CA 1
ATOM 1392 C C . GLY A 1 191 ? -15.273 -13.219 6.957 1 98.56 191 GLY A C 1
ATOM 1393 O O . GLY A 1 191 ? -16.281 -12.656 7.41 1 98.56 191 GLY A O 1
ATOM 1394 N N . ALA A 1 192 ? -14.688 -12.758 5.863 1 98.69 192 ALA A N 1
ATOM 1395 C CA . ALA A 1 192 ? -15.141 -11.555 5.18 1 98.69 192 ALA A CA 1
ATOM 1396 C C . ALA A 1 192 ? -16.375 -11.836 4.332 1 98.69 192 ALA A C 1
ATOM 1398 O O . ALA A 1 192 ? -16.609 -12.977 3.922 1 98.69 192 ALA A O 1
ATOM 1399 N N . GLU A 1 193 ? -17.203 -10.836 4.117 1 98.75 193 GLU A N 1
ATOM 1400 C CA . GLU A 1 193 ? -18.234 -10.875 3.088 1 98.75 193 GLU A CA 1
ATOM 1401 C C . GLU A 1 193 ? -17.641 -10.633 1.701 1 98.75 193 GLU A C 1
ATOM 1403 O O . GLU A 1 193 ? -17.172 -9.539 1.403 1 98.75 193 GLU A O 1
ATOM 1408 N N . VAL A 1 194 ? -17.703 -11.648 0.876 1 98.94 194 VAL A N 1
ATOM 1409 C CA . VAL A 1 194 ? -16.969 -11.602 -0.382 1 98.94 194 VAL A CA 1
ATOM 1410 C C . VAL A 1 194 ? -17.922 -11.312 -1.534 1 98.94 194 VAL A C 1
ATOM 1412 O O . VAL A 1 194 ? -18.953 -11.977 -1.669 1 98.94 194 VAL A O 1
ATOM 1415 N N . HIS A 1 195 ? -17.641 -10.32 -2.307 1 98.94 195 HIS A N 1
ATOM 1416 C CA . HIS A 1 195 ? -18.297 -9.992 -3.57 1 98.94 195 HIS A CA 1
ATOM 1417 C C . HIS A 1 195 ? -17.344 -10.203 -4.75 1 98.94 195 HIS A C 1
ATOM 1419 O O . HIS A 1 195 ? -16.14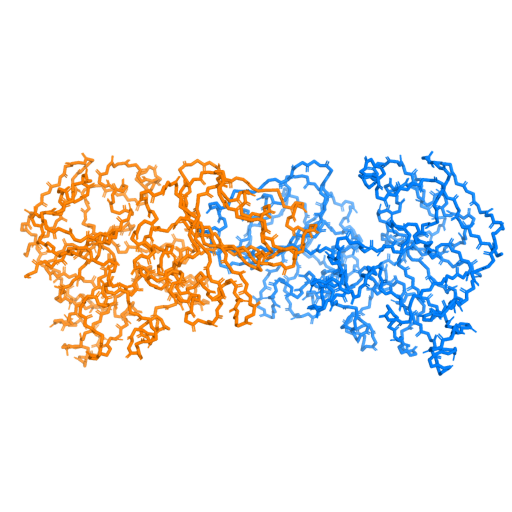1 -9.984 -4.629 1 98.94 195 HIS A O 1
ATOM 1425 N N . LEU A 1 196 ? -17.906 -10.656 -5.852 1 98.94 196 LEU A N 1
ATOM 1426 C CA . LEU A 1 196 ? -17.109 -10.883 -7.059 1 98.94 196 LEU A CA 1
ATOM 1427 C C . LEU A 1 196 ? -17.594 -10 -8.203 1 98.94 196 LEU A C 1
ATOM 1429 O O . LEU A 1 196 ? -18.797 -9.734 -8.312 1 98.94 196 LEU A O 1
ATOM 1433 N N . LEU A 1 197 ? -16.688 -9.531 -8.992 1 98.88 197 LEU A N 1
ATOM 1434 C CA . LEU A 1 197 ? -17 -8.82 -10.227 1 98.88 197 LEU A CA 1
ATOM 1435 C C . LEU A 1 197 ? -16.469 -9.57 -11.438 1 98.88 197 LEU A C 1
ATOM 1437 O O . LEU A 1 197 ? -15.258 -9.781 -11.57 1 98.88 197 LEU A O 1
ATOM 1441 N N . GLY A 1 198 ? -17.344 -10.039 -12.266 1 98.31 198 GLY A N 1
ATOM 1442 C CA . GLY A 1 198 ? -16.984 -10.719 -13.5 1 98.31 198 GLY A CA 1
ATOM 1443 C C . GLY A 1 198 ? -17.344 -9.93 -14.742 1 98.31 198 GLY A C 1
ATOM 1444 O O . GLY A 1 198 ? -17.938 -8.852 -14.656 1 98.31 198 GLY A O 1
ATOM 1445 N N . ARG A 1 199 ? -16.953 -10.391 -15.844 1 96.62 199 ARG A N 1
ATOM 1446 C CA . ARG A 1 199 ? -17.094 -9.695 -17.125 1 96.62 199 ARG A CA 1
ATOM 1447 C C . ARG A 1 199 ? -18.531 -9.727 -17.609 1 96.62 199 ARG A C 1
ATOM 1449 O O . ARG A 1 199 ? -19.031 -8.734 -18.156 1 96.62 199 ARG A O 1
ATOM 1456 N N . ASP A 1 200 ? -19.172 -10.93 -17.484 1 96.56 200 ASP A N 1
ATOM 1457 C CA . ASP A 1 200 ? -20.547 -11.125 -17.938 1 96.56 200 ASP A CA 1
ATOM 1458 C C . ASP A 1 200 ? -21.25 -12.195 -17.094 1 96.56 200 ASP A C 1
ATOM 1460 O O . ASP A 1 200 ? -20.625 -12.844 -16.266 1 96.56 200 ASP A O 1
ATOM 1464 N N . GLU A 1 201 ? -22.547 -12.305 -17.297 1 96 201 GLU A N 1
ATOM 1465 C CA . GLU A 1 201 ? -23.359 -13.203 -16.484 1 96 201 GLU A CA 1
ATOM 1466 C C . GLU A 1 201 ? -22.922 -14.656 -16.672 1 96 201 GLU A C 1
ATOM 1468 O O . GLU A 1 201 ? -22.953 -15.445 -15.719 1 96 201 GLU A O 1
ATOM 1473 N N . GLU A 1 202 ? -22.531 -14.953 -17.781 1 94.81 202 GLU A N 1
ATOM 1474 C CA . GLU A 1 202 ? -22.109 -16.328 -18.062 1 94.81 202 GLU A CA 1
ATOM 1475 C C . GLU A 1 202 ? -20.891 -16.719 -17.219 1 94.81 202 GLU A C 1
ATOM 1477 O O . GLU A 1 202 ? -20.828 -17.828 -16.688 1 94.81 202 GLU A O 1
ATOM 1482 N N . SER A 1 203 ? -19.969 -15.812 -17.125 1 93.44 203 SER A N 1
ATOM 1483 C CA . SER A 1 203 ? -18.734 -16.078 -16.375 1 93.44 203 SER A CA 1
ATOM 1484 C C . SER A 1 203 ? -19 -16.172 -14.883 1 93.44 203 SER A C 1
ATOM 1486 O O . SER A 1 203 ? -18.156 -16.625 -14.125 1 93.44 203 SER A O 1
ATOM 1488 N N . LEU A 1 204 ? -20.188 -15.789 -14.414 1 97.88 204 LEU A N 1
ATOM 1489 C CA . LEU A 1 204 ? -20.484 -15.734 -12.984 1 97.88 204 LEU A CA 1
ATOM 1490 C C . LEU A 1 204 ? -21.234 -16.984 -12.539 1 97.88 204 LEU A C 1
ATOM 1492 O O . LEU A 1 204 ? -21.438 -17.203 -11.336 1 97.88 204 LEU A O 1
ATOM 1496 N N . ALA A 1 205 ? -21.578 -17.875 -13.484 1 97.38 205 ALA A N 1
ATOM 1497 C CA . ALA A 1 205 ? -22.328 -19.094 -13.133 1 97.38 205 ALA A CA 1
ATOM 1498 C C . ALA A 1 205 ? -21.484 -20 -12.25 1 97.38 205 ALA A C 1
ATOM 1500 O O . ALA A 1 205 ? -21.953 -20.469 -11.211 1 97.38 205 ALA A O 1
ATOM 1501 N N . PHE A 1 206 ? -20.266 -20.172 -12.594 1 98 206 PHE A N 1
ATOM 1502 C CA . PHE A 1 206 ? -19.406 -21.078 -11.852 1 98 206 PHE A CA 1
ATOM 1503 C C . PHE A 1 206 ? -19.109 -20.531 -10.461 1 98 206 PHE A C 1
ATOM 1505 O O . PHE A 1 206 ? -19.281 -21.234 -9.461 1 98 206 PHE A O 1
ATOM 1512 N N . PRO A 1 207 ? -18.719 -19.234 -10.352 1 98.38 207 PRO A N 1
ATOM 1513 C CA . PRO A 1 207 ? -18.516 -18.672 -9.016 1 98.38 207 PRO A CA 1
ATOM 1514 C C . PRO A 1 207 ? -19.75 -18.828 -8.117 1 98.38 207 PRO A C 1
ATOM 1516 O O . PRO A 1 207 ? -19.609 -19.141 -6.934 1 98.38 207 PRO A O 1
ATOM 1519 N N . ARG A 1 208 ? -20.891 -18.609 -8.672 1 98.38 208 ARG A N 1
ATOM 1520 C CA . ARG A 1 208 ? -22.109 -18.781 -7.895 1 98.38 208 ARG A CA 1
ATOM 1521 C C . ARG A 1 208 ? -22.297 -20.219 -7.453 1 98.38 208 ARG A C 1
ATOM 1523 O O . ARG A 1 208 ? -22.734 -20.484 -6.328 1 98.38 208 ARG A O 1
ATOM 1530 N N . GLY A 1 209 ? -21.938 -21.141 -8.312 1 97.88 209 GLY A N 1
ATOM 1531 C CA . GLY A 1 209 ? -21.969 -22.547 -7.984 1 97.88 209 GLY A CA 1
ATOM 1532 C C . GLY A 1 209 ? -21.016 -22.938 -6.871 1 97.88 209 GLY A C 1
ATOM 1533 O O . GLY A 1 209 ? -21.219 -23.938 -6.184 1 97.88 209 GLY A O 1
ATOM 1534 N N . LEU A 1 210 ? -20 -22.094 -6.688 1 98 210 LEU A N 1
ATOM 1535 C CA . LEU A 1 210 ? -19.031 -22.328 -5.625 1 98 210 LEU A CA 1
ATOM 1536 C C . LEU A 1 210 ? -19.5 -21.719 -4.312 1 98 210 LEU A C 1
ATOM 1538 O O . LEU A 1 210 ? -18.812 -21.797 -3.293 1 98 210 LEU A O 1
ATOM 1542 N N . GLY A 1 211 ? -20.672 -21.047 -4.375 1 98 211 GLY A N 1
ATOM 1543 C CA . GLY A 1 211 ? -21.234 -20.484 -3.162 1 98 211 GLY A CA 1
ATOM 1544 C C . GLY A 1 211 ? -21.047 -18.984 -3.049 1 98 211 GLY A C 1
ATOM 1545 O O . GLY A 1 211 ? -21.375 -18.375 -2.023 1 98 211 GLY A O 1
ATOM 1546 N N . PHE A 1 212 ? -20.5 -18.359 -4.023 1 98.5 212 PHE A N 1
ATOM 1547 C CA . PHE A 1 212 ? -20.391 -16.906 -4.012 1 98.5 212 PHE A CA 1
ATOM 1548 C C . PHE A 1 212 ? -21.609 -16.266 -4.656 1 98.5 212 PHE A C 1
ATOM 1550 O O . PHE A 1 212 ? -21.578 -15.922 -5.84 1 98.5 212 PHE A O 1
ATOM 1557 N N . ALA A 1 213 ? -22.578 -16.031 -3.834 1 97.81 213 ALA A N 1
ATOM 1558 C CA . ALA A 1 213 ? -23.875 -15.547 -4.32 1 97.81 213 ALA A CA 1
ATOM 1559 C C . ALA A 1 213 ? -23.781 -14.086 -4.742 1 97.81 213 ALA A C 1
ATOM 1561 O O . ALA A 1 213 ? -24.469 -13.648 -5.668 1 97.81 213 ALA A O 1
ATOM 1562 N N . ASP A 1 214 ? -22.953 -13.32 -4.059 1 98.62 214 ASP A N 1
ATOM 1563 C CA . ASP A 1 214 ? -22.766 -11.906 -4.367 1 98.62 214 ASP A CA 1
ATOM 1564 C C . ASP A 1 214 ? -21.766 -11.711 -5.504 1 98.62 214 ASP A C 1
ATOM 1566 O O . ASP A 1 214 ? -20.641 -11.266 -5.277 1 98.62 214 ASP A O 1
ATOM 1570 N N . ALA A 1 215 ? -22.203 -12.055 -6.715 1 98.75 215 ALA A N 1
ATOM 1571 C CA . ALA A 1 215 ? -21.406 -11.945 -7.941 1 98.75 215 ALA A CA 1
ATOM 1572 C C . ALA A 1 215 ? -22.094 -11.023 -8.945 1 98.75 215 ALA A C 1
ATOM 1574 O O . ALA A 1 215 ? -23.297 -11.133 -9.188 1 98.75 215 ALA A O 1
ATOM 1575 N N . TRP A 1 216 ? -21.281 -10.078 -9.461 1 98.75 216 TRP A N 1
ATOM 1576 C CA . TRP A 1 216 ? -21.859 -8.977 -10.219 1 98.75 216 TRP A CA 1
ATOM 1577 C C . TRP A 1 216 ? -21.062 -8.719 -11.492 1 98.75 216 TRP A C 1
ATOM 1579 O O . TRP A 1 216 ? -19.906 -9.148 -11.609 1 98.75 216 TRP A O 1
ATOM 1589 N N . THR A 1 217 ? -21.734 -8.086 -12.445 1 98.56 217 THR A N 1
ATOM 1590 C CA . THR A 1 217 ? -21.047 -7.387 -13.523 1 98.56 217 THR A CA 1
ATOM 1591 C C . THR A 1 217 ? -20.922 -5.898 -13.211 1 98.56 217 THR A C 1
ATOM 1593 O O . THR A 1 217 ? -21.469 -5.418 -12.219 1 98.56 217 THR A O 1
ATOM 1596 N N . GLU A 1 218 ? -20.156 -5.195 -14 1 97.81 218 GLU A N 1
ATOM 1597 C CA . GLU A 1 218 ? -19.953 -3.783 -13.703 1 97.81 218 GLU A CA 1
ATOM 1598 C C . GLU A 1 218 ? -21.266 -3.025 -13.648 1 97.81 218 GLU A C 1
ATOM 1600 O O . GLU A 1 218 ? -21.516 -2.26 -12.719 1 97.81 218 GLU A O 1
ATOM 1605 N N . PRO A 1 219 ? -22.188 -3.24 -14.578 1 97.62 219 PRO A N 1
ATOM 1606 C CA . PRO A 1 219 ? -23.438 -2.49 -14.547 1 97.62 219 PRO A CA 1
ATOM 1607 C C . PRO A 1 219 ? -24.328 -2.869 -13.359 1 97.62 219 PRO A C 1
ATOM 1609 O O . PRO A 1 219 ? -25.156 -2.072 -12.938 1 97.62 219 PRO A O 1
ATOM 1612 N N . THR A 1 220 ? -24.156 -4.055 -12.844 1 98.25 220 THR A N 1
ATOM 1613 C CA . THR A 1 220 ? -25.078 -4.527 -11.812 1 98.25 220 THR A CA 1
ATOM 1614 C C . THR A 1 220 ? -24.453 -4.395 -10.43 1 98.25 220 THR A C 1
ATOM 1616 O O . THR A 1 220 ? -25.094 -4.719 -9.422 1 98.25 220 THR A O 1
ATOM 1619 N N . LEU A 1 221 ? -23.188 -4.008 -10.352 1 98.62 221 LEU A N 1
ATOM 1620 C CA . LEU A 1 221 ? -22.516 -3.873 -9.07 1 98.62 221 LEU A CA 1
ATOM 1621 C C . LEU A 1 221 ? -23.234 -2.865 -8.18 1 98.62 221 LEU A C 1
ATOM 1623 O O . LEU A 1 221 ? -23.375 -1.696 -8.547 1 98.62 221 LEU A O 1
ATOM 1627 N N . PRO A 1 222 ? -23.719 -3.328 -7.031 1 98.12 222 PRO A N 1
ATOM 1628 C CA . PRO A 1 222 ? -24.391 -2.383 -6.141 1 98.12 222 PRO A CA 1
ATOM 1629 C C . PRO A 1 222 ? -23.438 -1.396 -5.484 1 98.12 222 PRO A C 1
ATOM 1631 O O . PRO A 1 222 ? -22.234 -1.653 -5.414 1 98.12 222 PRO A O 1
ATOM 1634 N N . ALA A 1 223 ? -24 -0.282 -5.094 1 97.19 223 ALA A N 1
ATOM 1635 C CA . ALA A 1 223 ? -23.219 0.705 -4.348 1 97.19 223 ALA A CA 1
ATOM 1636 C C . ALA A 1 223 ? -23.047 0.279 -2.895 1 97.19 223 ALA A C 1
ATOM 1638 O O . ALA A 1 223 ? -23.875 0.621 -2.039 1 97.19 223 ALA A O 1
ATOM 1639 N N . LEU A 1 224 ? -22.078 -0.472 -2.584 1 97.62 224 LEU A N 1
ATOM 1640 C CA . LEU A 1 224 ? -21.75 -0.936 -1.241 1 97.62 224 LEU A CA 1
ATOM 1641 C C . LEU A 1 224 ? -20.375 -0.432 -0.812 1 97.62 224 LEU A C 1
ATOM 1643 O O . LEU A 1 224 ? -19.5 -0.227 -1.651 1 97.62 224 LEU A O 1
ATOM 1647 N N . PRO A 1 225 ? -20.219 -0.175 0.436 1 98 225 PRO A N 1
ATOM 1648 C CA . PRO A 1 225 ? -18.875 0.169 0.919 1 98 225 PRO A CA 1
ATOM 1649 C C . PRO A 1 225 ? -17.953 -1.039 0.988 1 98 225 PRO A C 1
ATOM 1651 O O . PRO A 1 225 ? -18.125 -1.914 1.839 1 98 225 PRO A O 1
ATOM 1654 N N . PHE A 1 226 ? -16.984 -1.105 0.116 1 98.88 226 PHE A N 1
ATOM 1655 C CA . PHE A 1 226 ? -16 -2.186 0.132 1 98.88 226 PHE A CA 1
ATOM 1656 C C . PHE A 1 226 ? -14.781 -1.799 0.957 1 98.88 226 PHE A C 1
ATOM 1658 O O . PHE A 1 226 ? -14.039 -0.88 0.592 1 98.88 226 PHE A O 1
ATOM 1665 N N . ASP A 1 227 ? -14.516 -2.574 2.006 1 98.88 227 ASP A N 1
ATOM 1666 C CA . ASP A 1 227 ? -13.391 -2.307 2.896 1 98.88 227 ASP A CA 1
ATOM 1667 C C . ASP A 1 227 ? -12.062 -2.65 2.223 1 98.88 227 ASP A C 1
ATOM 1669 O O . ASP A 1 227 ? -11.016 -2.105 2.586 1 98.88 227 ASP A O 1
ATOM 1673 N N . ALA A 1 228 ? -12.125 -3.527 1.269 1 98.94 228 ALA A N 1
ATOM 1674 C CA . ALA A 1 228 ? -10.977 -3.877 0.43 1 98.94 228 ALA A CA 1
ATOM 1675 C C . ALA A 1 228 ? -11.43 -4.277 -0.971 1 98.94 228 ALA A C 1
ATOM 1677 O O . ALA A 1 228 ? -12.562 -4.715 -1.164 1 98.94 228 ALA A O 1
ATOM 1678 N N . VAL A 1 229 ? -10.57 -4.07 -1.924 1 99 229 VAL A N 1
ATOM 1679 C CA . VAL A 1 229 ? -10.773 -4.551 -3.287 1 99 229 VAL A CA 1
ATOM 1680 C C . VAL A 1 229 ? -9.516 -5.273 -3.766 1 99 229 VAL A C 1
ATOM 1682 O O . VAL A 1 229 ? -8.398 -4.766 -3.607 1 99 229 VAL A O 1
ATOM 1685 N N . VAL A 1 230 ? -9.672 -6.469 -4.246 1 99 230 VAL A N 1
ATOM 1686 C CA . VAL A 1 230 ? -8.586 -7.227 -4.867 1 99 230 VAL A CA 1
ATOM 1687 C C . VAL A 1 230 ? -8.766 -7.242 -6.383 1 99 230 VAL A C 1
ATOM 1689 O O . VAL A 1 230 ? -9.789 -7.711 -6.891 1 99 230 VAL A O 1
ATOM 1692 N N . GLU A 1 231 ? -7.84 -6.672 -7.078 1 98.94 231 GLU A N 1
ATOM 1693 C CA . GLU A 1 231 ? -7.859 -6.656 -8.539 1 98.94 231 GLU A CA 1
ATOM 1694 C C . GLU A 1 231 ? -7.047 -7.812 -9.109 1 98.94 231 GLU A C 1
ATOM 1696 O O . GLU A 1 231 ? -5.816 -7.82 -9.016 1 98.94 231 GLU A O 1
ATOM 1701 N N . ALA A 1 232 ? -7.723 -8.82 -9.617 1 98.69 232 ALA A N 1
ATOM 1702 C CA . ALA A 1 232 ? -7.102 -10.055 -10.102 1 98.69 232 ALA A CA 1
ATOM 1703 C C . ALA A 1 232 ? -7.43 -10.297 -11.57 1 98.69 232 ALA A C 1
ATOM 1705 O O . ALA A 1 232 ? -7.531 -11.445 -12.008 1 98.69 232 ALA A O 1
ATOM 1706 N N . SER A 1 233 ? -7.656 -9.258 -12.336 1 97.75 233 SER A N 1
ATOM 1707 C CA . SER A 1 233 ? -7.977 -9.359 -13.758 1 97.75 233 SER A CA 1
ATOM 1708 C C . SER A 1 233 ? -6.836 -8.828 -14.617 1 97.75 233 SER A C 1
ATOM 1710 O O . SER A 1 233 ? -5.797 -8.414 -14.102 1 97.75 233 SER A O 1
ATOM 1712 N N . ASN A 1 234 ? -7.051 -8.875 -15.945 1 96.62 234 ASN A N 1
ATOM 1713 C CA . ASN A 1 234 ? -6.082 -8.297 -16.875 1 96.62 234 ASN A CA 1
ATOM 1714 C C . ASN A 1 234 ? -6.648 -7.074 -17.578 1 96.62 234 ASN A C 1
ATOM 1716 O O . ASN A 1 234 ? -6.113 -6.645 -18.609 1 96.62 234 ASN A O 1
ATOM 1720 N N . ALA A 1 235 ? -7.777 -6.57 -17.062 1 97.69 235 ALA A N 1
ATOM 1721 C CA . ALA A 1 235 ? -8.375 -5.395 -17.688 1 97.69 235 ALA A CA 1
ATOM 1722 C C . ALA A 1 235 ? -7.664 -4.117 -17.25 1 97.69 235 ALA A C 1
ATOM 1724 O O . ALA A 1 235 ? -7.613 -3.809 -16.047 1 97.69 235 ALA A O 1
ATOM 1725 N N . ALA A 1 236 ? -7.262 -3.316 -18.234 1 98 236 ALA A N 1
ATOM 1726 C CA . ALA A 1 236 ? -6.395 -2.176 -17.953 1 98 236 ALA A CA 1
ATOM 1727 C C . ALA A 1 236 ? -7.137 -1.104 -17.156 1 98 236 ALA A C 1
ATOM 1729 O O . ALA A 1 236 ? -6.52 -0.321 -16.438 1 98 236 ALA A O 1
ATOM 1730 N N . HIS A 1 237 ? -8.422 -1.046 -17.219 1 98.31 237 HIS A N 1
ATOM 1731 C CA . HIS A 1 237 ? -9.164 0.032 -16.562 1 98.31 237 HIS A CA 1
ATOM 1732 C C . HIS A 1 237 ? -9.547 -0.337 -15.141 1 98.31 237 HIS A C 1
ATOM 1734 O O . HIS A 1 237 ? -9.938 0.528 -14.352 1 98.31 237 HIS A O 1
ATOM 1740 N N . LEU A 1 238 ? -9.438 -1.552 -14.75 1 98.69 238 LEU A N 1
ATOM 1741 C CA . LEU A 1 238 ? -10.023 -2.037 -13.5 1 98.69 238 LEU A CA 1
ATOM 1742 C C . LEU A 1 238 ? -9.188 -1.594 -12.305 1 98.69 238 LEU A C 1
ATOM 1744 O O . LEU A 1 238 ? -9.734 -1.353 -11.219 1 98.69 238 LEU A O 1
ATOM 1748 N N . PRO A 1 239 ? -7.887 -1.503 -12.477 1 98.81 239 PRO A N 1
ATOM 1749 C CA . PRO A 1 239 ? -7.145 -0.998 -11.32 1 98.81 239 PRO A CA 1
ATOM 1750 C C . PRO A 1 239 ? -7.605 0.391 -10.883 1 98.81 239 PRO A C 1
ATOM 1752 O O . PRO A 1 239 ? -7.773 0.642 -9.688 1 98.81 239 PRO A O 1
ATOM 1755 N N . ALA A 1 240 ? -7.812 1.306 -11.789 1 98.75 240 ALA A N 1
ATOM 1756 C CA . ALA A 1 240 ? -8.336 2.623 -11.438 1 98.75 240 ALA A CA 1
ATOM 1757 C C . ALA A 1 240 ? -9.75 2.518 -10.875 1 98.75 240 ALA A C 1
ATOM 1759 O O . ALA A 1 240 ? -10.109 3.234 -9.938 1 98.75 240 ALA A O 1
ATOM 1760 N N . ARG A 1 241 ? -10.547 1.641 -11.445 1 98.62 241 ARG A N 1
ATOM 1761 C CA . ARG A 1 241 ? -11.898 1.41 -10.945 1 98.62 241 ARG A CA 1
ATOM 1762 C C . ARG A 1 241 ? -11.867 0.891 -9.508 1 98.62 241 ARG A C 1
ATOM 1764 O O . ARG A 1 241 ? -12.68 1.304 -8.672 1 98.62 241 ARG A O 1
ATOM 1771 N N . ALA A 1 242 ? -10.938 -0.04 -9.227 1 98.94 242 ALA A N 1
ATOM 1772 C CA . ALA A 1 242 ? -10.766 -0.57 -7.875 1 98.94 242 ALA A CA 1
ATOM 1773 C C . ALA A 1 242 ? -10.477 0.55 -6.879 1 98.94 242 ALA A C 1
ATOM 1775 O O . ALA A 1 242 ? -11.07 0.591 -5.793 1 98.94 242 ALA A O 1
ATOM 1776 N N . LEU A 1 243 ? -9.602 1.444 -7.227 1 98.88 243 LEU A N 1
ATOM 1777 C CA . LEU A 1 243 ? -9.258 2.574 -6.371 1 98.88 243 LEU A CA 1
ATOM 1778 C C . LEU A 1 243 ? -10.477 3.465 -6.133 1 98.88 243 LEU A C 1
ATOM 1780 O O . LEU A 1 243 ? -10.672 3.971 -5.027 1 98.88 243 LEU A O 1
ATOM 1784 N N . ALA A 1 244 ? -11.273 3.629 -7.156 1 98.62 244 ALA A N 1
ATOM 1785 C CA . ALA A 1 244 ? -12.484 4.434 -7.023 1 98.62 244 ALA A CA 1
ATOM 1786 C C . ALA A 1 244 ? -13.492 3.764 -6.09 1 98.62 244 ALA A C 1
ATOM 1788 O O . ALA A 1 244 ? -14.211 4.441 -5.348 1 98.62 244 ALA A O 1
ATOM 1789 N N . LEU A 1 245 ? -13.531 2.445 -6.07 1 98.75 245 LEU A N 1
ATOM 1790 C CA . LEU A 1 245 ? -14.578 1.686 -5.402 1 98.75 245 LEU A CA 1
ATOM 1791 C C . LEU A 1 245 ? -14.234 1.451 -3.936 1 98.75 245 LEU A C 1
ATOM 1793 O O . LEU A 1 245 ? -15.125 1.341 -3.09 1 98.75 245 LEU A O 1
ATOM 1797 N N . VAL A 1 246 ? -12.969 1.319 -3.576 1 98.88 246 VAL A N 1
ATOM 1798 C CA . VAL A 1 246 ? -12.586 0.953 -2.217 1 98.88 246 VAL A CA 1
ATOM 1799 C C . VAL A 1 246 ? -12.953 2.08 -1.255 1 98.88 246 VAL A C 1
ATOM 1801 O O . VAL A 1 246 ? -12.797 3.26 -1.583 1 98.88 246 VAL A O 1
ATOM 1804 N N . GLU A 1 247 ? -13.422 1.731 -0.066 1 98.62 247 GLU A N 1
ATOM 1805 C CA . GLU A 1 247 ? -13.695 2.699 0.993 1 98.62 247 GLU A CA 1
ATOM 1806 C C . GLU A 1 247 ? -12.438 3.457 1.39 1 98.62 247 GLU A C 1
ATOM 1808 O O . GLU A 1 247 ? -11.352 2.875 1.457 1 98.62 247 GLU A O 1
ATOM 1813 N N . PRO A 1 248 ? -12.602 4.797 1.656 1 98.62 248 PRO A N 1
ATOM 1814 C CA . PRO A 1 248 ? -11.469 5.48 2.281 1 98.62 248 PRO A CA 1
ATOM 1815 C C . PRO A 1 248 ? -10.945 4.746 3.516 1 98.62 248 PRO A C 1
ATOM 1817 O O . PRO A 1 248 ? -11.727 4.121 4.242 1 98.62 248 PRO A O 1
ATOM 1820 N N . ALA A 1 249 ? -9.586 4.793 3.684 1 98.69 249 ALA A N 1
ATOM 1821 C CA . ALA A 1 249 ? -8.867 4.09 4.742 1 98.69 249 ALA A CA 1
ATOM 1822 C C . ALA A 1 249 ? -8.859 2.582 4.488 1 98.69 249 ALA A C 1
ATOM 1824 O O . ALA A 1 249 ? -8.492 1.801 5.371 1 98.69 249 ALA A O 1
ATOM 1825 N N . GLY A 1 250 ? -9.336 2.158 3.311 1 98.75 250 GLY A N 1
ATOM 1826 C CA . GLY A 1 250 ? -9.375 0.742 2.979 1 98.75 250 GLY A CA 1
ATOM 1827 C C . GLY A 1 250 ? -8.094 0.248 2.33 1 98.75 250 GLY A C 1
ATOM 1828 O O . GLY A 1 250 ? -7.051 0.897 2.43 1 98.75 250 GLY A O 1
ATOM 1829 N N . ARG A 1 251 ? -8.164 -0.966 1.713 1 98.81 251 ARG A N 1
ATOM 1830 C CA . ARG A 1 251 ? -6.984 -1.592 1.12 1 98.81 251 ARG A CA 1
ATOM 1831 C C . ARG A 1 251 ? -7.273 -2.066 -0.3 1 98.81 251 ARG A C 1
ATOM 1833 O O . ARG A 1 251 ? -8.375 -2.541 -0.59 1 98.81 251 ARG A O 1
ATOM 1840 N N . LEU A 1 252 ? -6.277 -1.899 -1.104 1 98.88 252 LEU A N 1
ATOM 1841 C CA . LEU A 1 252 ? -6.266 -2.371 -2.484 1 98.88 252 LEU A CA 1
ATOM 1842 C C . LEU A 1 252 ? -5.156 -3.393 -2.703 1 98.88 252 LEU A C 1
ATOM 1844 O O . LEU A 1 252 ? -4.047 -3.227 -2.197 1 98.88 252 LEU A O 1
ATOM 1848 N N . VAL A 1 253 ? -5.508 -4.469 -3.381 1 99 253 VAL A N 1
ATOM 1849 C CA . VAL A 1 253 ? -4.492 -5.453 -3.742 1 99 253 VAL A CA 1
ATOM 1850 C C . VAL A 1 253 ? -4.449 -5.617 -5.258 1 99 253 VAL A C 1
ATOM 1852 O O . VAL A 1 253 ? -5.477 -5.867 -5.891 1 99 253 VAL A O 1
ATOM 1855 N N . TYR A 1 254 ? -3.32 -5.402 -5.828 1 98.94 254 TYR A N 1
ATOM 1856 C CA . TYR A 1 254 ? -3.098 -5.605 -7.254 1 98.94 254 TYR A CA 1
ATOM 1857 C C . TYR A 1 254 ? -2.293 -6.875 -7.504 1 98.94 254 TYR A C 1
ATOM 1859 O O . TYR A 1 254 ? -1.108 -6.941 -7.168 1 98.94 254 TYR A O 1
ATOM 1867 N N . ILE A 1 255 ? -2.932 -7.852 -8.109 1 98.81 255 ILE A N 1
ATOM 1868 C CA . ILE A 1 255 ? -2.246 -9.102 -8.422 1 98.81 255 ILE A CA 1
ATOM 1869 C C . ILE A 1 255 ? -2.457 -9.445 -9.898 1 98.81 255 ILE A C 1
ATOM 1871 O O . ILE A 1 255 ? -1.723 -10.258 -10.461 1 98.81 255 ILE A O 1
ATOM 1875 N N . GLY A 1 256 ? -3.479 -8.812 -10.523 1 98 256 GLY A N 1
ATOM 1876 C CA . GLY A 1 256 ? -3.664 -8.938 -11.961 1 98 256 GLY A CA 1
ATOM 1877 C C . GLY A 1 256 ? -2.711 -8.07 -12.758 1 98 256 GLY A C 1
ATOM 1878 O O . GLY A 1 256 ? -2.287 -7.008 -12.297 1 98 256 GLY A O 1
ATOM 1879 N N . LEU A 1 257 ? -2.371 -8.484 -13.969 1 96.81 257 LEU A N 1
ATOM 1880 C CA . LEU A 1 257 ? -1.47 -7.746 -14.844 1 96.81 257 LEU A CA 1
ATOM 1881 C C . LEU A 1 257 ? -2.1 -7.531 -16.219 1 96.81 257 LEU A C 1
ATOM 1883 O O . LEU A 1 257 ? -2.318 -8.492 -16.953 1 96.81 257 LEU A O 1
ATOM 1887 N N . ALA A 1 258 ? -2.307 -6.281 -16.484 1 96.25 258 ALA A N 1
ATOM 1888 C CA . ALA A 1 258 ? -2.807 -5.938 -17.812 1 96.25 258 ALA A CA 1
ATOM 1889 C C . ALA A 1 258 ? -1.675 -5.91 -18.844 1 96.25 258 ALA A C 1
ATOM 1891 O O . ALA A 1 258 ? -0.509 -5.73 -18.484 1 96.25 258 ALA A O 1
ATOM 1892 N N . GLY A 1 259 ? -2.055 -6.133 -20.125 1 93.69 259 GLY A N 1
ATOM 1893 C CA . GLY A 1 259 ? -1.085 -6.078 -21.203 1 93.69 259 GLY A CA 1
ATOM 1894 C C . GLY A 1 259 ? -0.705 -4.664 -21.594 1 93.69 259 GLY A C 1
ATOM 1895 O O . GLY A 1 259 ? 0.22 -4.461 -22.391 1 93.69 259 GLY A O 1
ATOM 1896 N N . SER A 1 260 ? -1.458 -3.713 -21.094 1 96 260 SER A N 1
ATOM 1897 C CA . SER A 1 260 ? -1.217 -2.295 -21.328 1 96 260 SER A CA 1
ATOM 1898 C C . SER A 1 260 ? -1.189 -1.504 -20.031 1 96 260 SER A C 1
ATOM 1900 O O . SER A 1 260 ? -1.601 -2.01 -18.984 1 96 260 SER A O 1
ATOM 1902 N N . PRO A 1 261 ? -0.63 -0.303 -20.078 1 97 261 PRO A N 1
ATOM 1903 C CA . PRO A 1 261 ? -0.523 0.471 -18.844 1 97 261 PRO A CA 1
ATOM 1904 C C . PRO A 1 261 ? -1.857 0.602 -18.109 1 97 261 PRO A C 1
ATOM 1906 O O . PRO A 1 261 ? -2.887 0.865 -18.734 1 97 261 PRO A O 1
ATOM 1909 N N . SER A 1 262 ? -1.827 0.326 -16.922 1 98.19 262 SER A N 1
ATOM 1910 C CA . SER A 1 262 ? -2.951 0.431 -15.992 1 98.19 262 SER A CA 1
ATOM 1911 C C . SER A 1 262 ? -2.65 1.416 -14.867 1 98.19 262 SER A C 1
ATOM 1913 O O . SER A 1 262 ? -2.02 1.055 -13.875 1 98.19 262 SER A O 1
ATOM 1915 N N . LEU A 1 263 ? -3.137 2.615 -14.992 1 98.5 263 LEU A N 1
ATOM 1916 C CA . LEU A 1 263 ? -2.617 3.744 -14.227 1 98.5 263 LEU A CA 1
ATOM 1917 C C . LEU A 1 263 ? -3.576 4.121 -13.102 1 98.5 263 LEU A C 1
ATOM 1919 O O . LEU A 1 263 ? -4.797 4.023 -13.258 1 98.5 263 LEU A O 1
ATOM 1923 N N . ILE A 1 264 ? -3.043 4.52 -12 1 98.81 264 ILE A N 1
ATOM 1924 C CA . ILE A 1 264 ? -3.797 5.164 -10.93 1 98.81 264 ILE A CA 1
ATOM 1925 C C . ILE A 1 264 ? -3.135 6.488 -10.562 1 98.81 264 ILE A C 1
ATOM 1927 O O . ILE A 1 264 ? -1.953 6.699 -10.844 1 98.81 264 ILE A O 1
ATOM 1931 N N . ASP A 1 265 ? -3.92 7.398 -10.031 1 98.75 265 ASP A N 1
ATOM 1932 C CA . ASP A 1 265 ? -3.439 8.688 -9.531 1 98.75 265 ASP A CA 1
ATOM 1933 C C . ASP A 1 265 ? -3.104 8.609 -8.047 1 98.75 265 ASP A C 1
ATOM 1935 O O . ASP A 1 265 ? -3.982 8.367 -7.219 1 98.75 265 ASP A O 1
ATOM 1939 N N . THR A 1 266 ? -1.797 8.852 -7.691 1 98.69 266 THR A N 1
ATOM 1940 C CA . THR A 1 266 ? -1.356 8.695 -6.309 1 98.69 266 THR A CA 1
ATOM 1941 C C . THR A 1 266 ? -2.025 9.727 -5.406 1 98.69 266 THR A C 1
ATOM 1943 O O . THR A 1 266 ? -2.09 9.547 -4.188 1 98.69 266 THR A O 1
ATOM 1946 N N . ARG A 1 267 ? -2.568 10.844 -5.941 1 98.31 267 ARG A N 1
ATOM 1947 C CA . ARG A 1 267 ? -3.318 11.812 -5.148 1 98.31 267 ARG A CA 1
ATOM 1948 C C . ARG A 1 267 ? -4.555 11.172 -4.527 1 98.31 267 ARG A C 1
ATOM 1950 O O . ARG A 1 267 ? -4.883 11.438 -3.369 1 98.31 267 ARG A O 1
ATOM 1957 N N . THR A 1 268 ? -5.164 10.258 -5.324 1 98.62 268 THR A N 1
ATOM 1958 C CA . THR A 1 268 ? -6.344 9.57 -4.816 1 98.62 268 THR A CA 1
ATOM 1959 C C . THR A 1 268 ? -5.973 8.609 -3.695 1 98.62 268 THR A C 1
ATOM 1961 O O . THR A 1 268 ? -6.703 8.477 -2.711 1 98.62 268 THR A O 1
ATOM 1964 N N . LEU A 1 269 ? -4.812 7.891 -3.791 1 98.75 269 LEU A N 1
ATOM 1965 C CA . LEU A 1 269 ? -4.328 7.043 -2.707 1 98.75 269 LEU A CA 1
ATOM 1966 C C . LEU A 1 269 ? -4.172 7.844 -1.419 1 98.75 269 LEU A C 1
ATOM 1968 O O . LEU A 1 269 ? -4.633 7.418 -0.358 1 98.75 269 LEU A O 1
ATOM 1972 N N . ALA A 1 270 ? -3.543 8.984 -1.546 1 98.69 270 ALA A N 1
ATOM 1973 C CA . ALA A 1 270 ? -3.275 9.828 -0.385 1 98.69 270 ALA A CA 1
ATOM 1974 C C . ALA A 1 270 ? -4.566 10.398 0.188 1 98.69 270 ALA A C 1
ATOM 1976 O O . ALA A 1 270 ? -4.836 10.266 1.385 1 98.69 270 ALA A O 1
ATOM 1977 N N . LEU A 1 271 ? -5.441 10.961 -0.674 1 97.88 271 LEU A N 1
ATOM 1978 C CA . LEU A 1 271 ? -6.648 11.656 -0.243 1 97.88 271 LEU A CA 1
ATOM 1979 C C . LEU A 1 271 ? -7.656 10.68 0.359 1 97.88 271 LEU A C 1
ATOM 1981 O O . LEU A 1 271 ? -8.438 11.047 1.24 1 97.88 271 LEU A O 1
ATOM 1985 N N . LYS A 1 272 ? -7.59 9.398 -0.071 1 98.69 272 LYS A N 1
ATOM 1986 C CA . LYS A 1 272 ? -8.484 8.375 0.464 1 98.69 272 LYS A CA 1
ATOM 1987 C C . LYS A 1 272 ? -7.844 7.648 1.643 1 98.69 272 LYS A C 1
ATOM 1989 O O . LYS A 1 272 ? -8.484 6.82 2.287 1 98.69 272 LYS A O 1
ATOM 1994 N N . ASP A 1 273 ? -6.598 8.008 1.888 1 98.81 273 ASP A N 1
ATOM 1995 C CA . ASP A 1 273 ? -5.891 7.316 2.961 1 98.81 273 ASP A CA 1
ATOM 1996 C C . ASP A 1 273 ? -5.918 5.805 2.75 1 98.81 273 ASP A C 1
ATOM 1998 O O . ASP A 1 273 ? -6.258 5.051 3.666 1 98.81 273 ASP A O 1
ATOM 2002 N N . VAL A 1 274 ? -5.535 5.379 1.548 1 98.81 274 VAL A N 1
ATOM 2003 C CA . VAL A 1 274 ? -5.66 3.984 1.141 1 98.81 274 VAL A CA 1
ATOM 2004 C C . VAL A 1 274 ? -4.277 3.348 1.035 1 98.81 274 VAL A C 1
ATOM 2006 O O . VAL A 1 274 ? -3.307 4.016 0.661 1 98.81 274 VAL A O 1
ATOM 2009 N N . THR A 1 275 ? -4.156 2.029 1.414 1 98.94 275 THR A N 1
ATOM 2010 C CA . THR A 1 275 ? -2.965 1.217 1.2 1 98.94 275 THR A CA 1
ATOM 2011 C C . THR A 1 275 ? -3.143 0.306 -0.011 1 98.94 275 THR A C 1
ATOM 2013 O O . THR A 1 275 ? -4.152 -0.393 -0.127 1 98.94 275 THR A O 1
ATOM 2016 N N . ALA A 1 276 ? -2.24 0.38 -0.963 1 98.94 276 ALA A N 1
ATOM 2017 C CA . ALA A 1 276 ? -2.211 -0.494 -2.133 1 98.94 276 ALA A CA 1
ATOM 2018 C C . ALA A 1 276 ? -1.045 -1.477 -2.053 1 98.94 276 ALA A C 1
ATOM 2020 O O . ALA A 1 276 ? 0.087 -1.084 -1.762 1 98.94 276 ALA A O 1
ATOM 2021 N N . VAL A 1 277 ? -1.335 -2.754 -2.299 1 98.94 277 VAL A N 1
ATOM 2022 C CA . VAL A 1 277 ? -0.313 -3.791 -2.211 1 98.94 277 VAL A CA 1
ATOM 2023 C C . VAL A 1 277 ? -0.19 -4.512 -3.551 1 98.94 277 VAL A C 1
ATOM 2025 O O . VAL A 1 277 ? -1.186 -4.996 -4.098 1 98.94 277 VAL A O 1
ATOM 2028 N N . GLY A 1 278 ? 1.007 -4.469 -4.125 1 98.94 278 GLY A N 1
ATOM 2029 C CA . GLY A 1 278 ? 1.311 -5.336 -5.254 1 98.94 278 GLY A CA 1
ATOM 2030 C C . GLY A 1 278 ? 1.794 -6.711 -4.832 1 98.94 278 GLY A C 1
ATOM 2031 O O . GLY A 1 278 ? 2.59 -6.836 -3.9 1 98.94 278 GLY A O 1
ATOM 2032 N N . VAL A 1 279 ? 1.312 -7.746 -5.516 1 98.88 279 VAL A N 1
ATOM 2033 C CA . VAL A 1 279 ? 1.729 -9.109 -5.211 1 98.88 279 VAL A CA 1
ATOM 2034 C C . VAL A 1 279 ? 2.332 -9.758 -6.457 1 98.88 279 VAL A C 1
ATOM 2036 O O . VAL A 1 279 ? 1.667 -9.875 -7.488 1 98.88 279 VAL A O 1
ATOM 2039 N N . LEU A 1 280 ? 3.547 -10.188 -6.375 1 98.31 280 LEU A N 1
ATOM 2040 C CA . LEU A 1 280 ? 4.238 -10.758 -7.527 1 98.31 280 LEU A CA 1
ATOM 2041 C C . LEU A 1 280 ? 4.141 -12.281 -7.52 1 98.31 280 LEU A C 1
ATOM 2043 O O . LEU A 1 280 ? 3.9 -12.898 -8.562 1 98.31 280 LEU A O 1
ATOM 2047 N N . SER A 1 281 ? 4.367 -12.852 -6.266 1 97.88 281 SER A N 1
ATOM 2048 C CA . SER A 1 281 ? 4.676 -14.281 -6.219 1 97.88 281 SER A CA 1
ATOM 2049 C C . SER A 1 281 ? 4.047 -14.938 -5 1 97.88 281 SER A C 1
ATOM 2051 O O . SER A 1 281 ? 3.701 -14.266 -4.027 1 97.88 281 SER A O 1
ATOM 2053 N N . ALA A 1 282 ? 3.943 -16.203 -5.07 1 98.69 282 ALA A N 1
ATOM 2054 C CA . ALA A 1 282 ? 3.42 -17.031 -3.99 1 98.69 282 ALA A CA 1
ATOM 2055 C C . ALA A 1 282 ? 4.484 -17.281 -2.926 1 98.69 282 ALA A C 1
ATOM 2057 O O . ALA A 1 282 ? 4.176 -17.734 -1.824 1 98.69 282 ALA A O 1
ATOM 2058 N N . SER A 1 283 ? 5.723 -17.031 -3.184 1 98.75 283 SER A N 1
ATOM 2059 C CA . SER A 1 283 ? 6.875 -17.547 -2.457 1 98.75 283 SER A CA 1
ATOM 2060 C C . SER A 1 283 ? 6.727 -17.328 -0.954 1 98.75 283 SER A C 1
ATOM 2062 O O . SER A 1 283 ? 6.859 -18.266 -0.171 1 98.75 283 SER A O 1
ATOM 2064 N N . PRO A 1 284 ? 6.32 -16.141 -0.514 1 98.44 284 PRO A N 1
ATOM 2065 C CA . PRO A 1 284 ? 6.223 -15.945 0.935 1 98.44 284 PRO A CA 1
ATOM 2066 C C . PRO A 1 284 ? 5.016 -16.656 1.546 1 98.44 284 PRO A C 1
ATOM 2068 O O . PRO A 1 284 ? 4.898 -16.734 2.771 1 98.44 284 PRO A O 1
ATOM 2071 N N . GLY A 1 285 ? 4.113 -17.156 0.703 1 98.69 285 GLY A N 1
ATOM 2072 C CA . GLY A 1 285 ? 2.852 -17.656 1.23 1 98.69 285 GLY A CA 1
ATOM 2073 C C . GLY A 1 285 ? 2.684 -19.156 1.064 1 98.69 285 GLY A C 1
ATOM 2074 O O . GLY A 1 285 ? 1.63 -19.703 1.391 1 98.69 285 GLY A O 1
ATOM 2075 N N . LEU A 1 286 ? 3.684 -19.891 0.605 1 98.88 286 LEU A N 1
ATOM 2076 C CA . LEU A 1 286 ? 3.535 -21.281 0.21 1 98.88 286 LEU A CA 1
ATOM 2077 C C . LEU A 1 286 ? 3.232 -22.156 1.42 1 98.88 286 LEU A C 1
ATOM 2079 O O . LEU A 1 286 ? 2.295 -22.953 1.392 1 98.88 286 LEU A O 1
ATOM 2083 N N . ASP A 1 287 ? 3.969 -22 2.498 1 98.81 287 ASP A N 1
ATOM 2084 C CA . ASP A 1 287 ? 3.766 -22.844 3.674 1 98.81 287 ASP A CA 1
ATOM 2085 C C . ASP A 1 287 ? 2.381 -22.609 4.277 1 98.81 287 ASP A C 1
ATOM 2087 O O . ASP A 1 287 ? 1.707 -23.578 4.668 1 98.81 287 ASP A O 1
ATOM 2091 N N . ALA A 1 288 ? 2.002 -21.359 4.332 1 98.81 288 ALA A N 1
ATOM 2092 C CA . ALA A 1 288 ? 0.681 -21.047 4.871 1 98.81 288 ALA A CA 1
ATOM 2093 C C . ALA A 1 288 ? -0.421 -21.641 3.992 1 98.81 288 ALA A C 1
ATOM 2095 O O . ALA A 1 288 ? -1.458 -22.078 4.496 1 98.81 288 ALA A O 1
ATOM 2096 N N . THR A 1 289 ? -0.217 -21.609 2.709 1 98.94 289 THR A N 1
ATOM 2097 C CA . THR A 1 289 ? -1.177 -22.188 1.779 1 98.94 289 THR A CA 1
ATOM 2098 C C . THR A 1 289 ? -1.272 -23.703 1.979 1 98.94 289 THR A C 1
ATOM 2100 O O . THR A 1 289 ? -2.371 -24.25 2.045 1 98.94 289 THR A O 1
ATOM 2103 N N . ILE A 1 290 ? -0.126 -24.359 2.127 1 98.88 290 ILE A N 1
ATOM 2104 C CA . ILE A 1 290 ? -0.099 -25.797 2.377 1 98.88 290 ILE A CA 1
ATOM 2105 C C . ILE A 1 290 ? -0.875 -26.125 3.654 1 98.88 290 ILE A C 1
ATOM 2107 O O . ILE A 1 290 ? -1.688 -27.047 3.682 1 98.88 290 ILE A O 1
ATOM 2111 N N . ALA A 1 291 ? -0.661 -25.328 4.648 1 98.88 291 ALA A N 1
ATOM 2112 C CA . ALA A 1 291 ? -1.354 -25.531 5.918 1 98.88 291 ALA A CA 1
ATOM 2113 C C . ALA A 1 291 ? -2.861 -25.359 5.754 1 98.88 291 ALA A C 1
ATOM 2115 O O . ALA A 1 291 ? -3.643 -26.125 6.32 1 98.88 291 ALA A O 1
ATOM 2116 N N . ALA A 1 292 ? -3.26 -24.359 5.016 1 98.88 292 ALA A N 1
ATOM 2117 C CA . ALA A 1 292 ? -4.684 -24.109 4.793 1 98.88 292 ALA A CA 1
ATOM 2118 C C . ALA A 1 292 ? -5.336 -25.281 4.066 1 98.88 292 ALA A C 1
ATOM 2120 O O . ALA A 1 292 ? -6.453 -25.688 4.402 1 98.88 292 ALA A O 1
ATOM 2121 N N . TYR A 1 293 ? -4.68 -25.797 3.055 1 98.88 293 TYR A N 1
ATOM 2122 C CA . TYR A 1 293 ? -5.199 -26.953 2.328 1 98.88 293 TYR A CA 1
ATOM 2123 C C . TYR A 1 293 ? -5.242 -28.188 3.223 1 98.88 293 TYR A C 1
ATOM 2125 O O . TYR A 1 293 ? -6.219 -28.938 3.207 1 98.88 293 TYR A O 1
ATOM 2133 N N . ALA A 1 294 ? -4.199 -28.375 4.031 1 98.75 294 ALA A N 1
ATOM 2134 C CA . ALA A 1 294 ? -4.082 -29.547 4.898 1 98.75 294 ALA A CA 1
ATOM 2135 C C . ALA A 1 294 ? -5.199 -29.562 5.938 1 98.75 294 ALA A C 1
ATOM 2137 O O . ALA A 1 294 ? -5.734 -30.641 6.254 1 98.75 294 ALA A O 1
ATOM 2138 N N . SER A 1 295 ? -5.527 -28.422 6.453 1 98.25 295 SER A N 1
ATOM 2139 C CA . SER A 1 295 ? -6.551 -28.328 7.488 1 98.25 295 SER A CA 1
ATOM 2140 C C . SER A 1 295 ? -7.953 -28.391 6.887 1 98.25 295 SER A C 1
ATOM 2142 O O . SER A 1 295 ? -8.93 -28.594 7.602 1 98.25 295 SER A O 1
ATOM 2144 N N . GLY A 1 296 ? -8.078 -28.125 5.594 1 98.12 296 GLY A N 1
ATOM 2145 C CA . GLY A 1 296 ? -9.367 -28.156 4.91 1 98.12 296 GLY A CA 1
ATOM 2146 C C . GLY A 1 296 ? -10.117 -26.844 5.016 1 98.12 296 GLY A C 1
ATOM 2147 O O . GLY A 1 296 ? -11.258 -26.734 4.559 1 98.12 296 GLY A O 1
ATOM 2148 N N . VAL A 1 297 ? -9.469 -25.844 5.543 1 97.88 297 VAL A N 1
ATOM 2149 C CA . VAL A 1 297 ? -10.133 -24.562 5.68 1 97.88 297 VAL A CA 1
ATOM 2150 C C . VAL A 1 297 ? -10.422 -23.969 4.297 1 97.88 297 VAL A C 1
ATOM 2152 O O . VAL A 1 297 ? -11.422 -23.281 4.109 1 97.88 297 VAL A O 1
ATOM 2155 N N . VAL A 1 298 ? -9.617 -24.297 3.355 1 98.62 298 VAL A N 1
ATOM 2156 C CA . VAL A 1 298 ? -9.844 -23.969 1.951 1 98.62 298 VAL A CA 1
ATOM 2157 C C . VAL A 1 298 ? -9.688 -25.219 1.101 1 98.62 298 VAL A C 1
ATOM 2159 O O . VAL A 1 298 ? -8.695 -25.938 1.218 1 98.62 298 VAL A O 1
ATOM 2162 N N . ASP A 1 299 ? -10.656 -25.531 0.311 1 98.62 299 ASP A N 1
ATOM 2163 C CA . ASP A 1 299 ? -10.594 -26.641 -0.63 1 98.62 299 ASP A CA 1
ATOM 2164 C C . ASP A 1 299 ? -10.82 -26.172 -2.062 1 98.62 299 ASP A C 1
ATOM 2166 O O . ASP A 1 299 ? -11.969 -26 -2.49 1 98.62 299 ASP A O 1
ATOM 2170 N N . PRO A 1 300 ? -9.781 -26.016 -2.795 1 98.69 300 PRO A N 1
ATOM 2171 C CA . PRO A 1 300 ? -9.906 -25.438 -4.129 1 98.69 300 PRO A CA 1
ATOM 2172 C C . PRO A 1 300 ? -10.086 -26.484 -5.223 1 98.69 300 PRO A C 1
ATOM 2174 O O . PRO A 1 300 ? -10.109 -26.141 -6.41 1 98.69 300 PRO A O 1
ATOM 2177 N N . ARG A 1 301 ? -10.305 -27.688 -4.965 1 98.38 301 ARG A N 1
ATOM 2178 C CA . ARG A 1 301 ? -10.344 -28.797 -5.922 1 98.38 301 ARG A CA 1
ATOM 2179 C C . ARG A 1 301 ? -11.406 -28.547 -6.992 1 98.38 301 ARG A C 1
ATOM 2181 O O . ARG A 1 301 ? -11.195 -28.875 -8.164 1 98.38 301 ARG A O 1
ATOM 2188 N N . PRO A 1 302 ? -12.555 -27.906 -6.605 1 98.25 302 PRO A N 1
ATOM 2189 C CA . PRO A 1 302 ? -13.578 -27.688 -7.629 1 98.25 302 PRO A CA 1
ATOM 2190 C C . PRO A 1 302 ? -13.094 -26.781 -8.758 1 98.25 302 PRO A C 1
ATOM 2192 O O . PRO A 1 302 ? -13.719 -26.719 -9.82 1 98.25 302 PRO A O 1
ATOM 2195 N N . LEU A 1 303 ? -12.008 -26.062 -8.57 1 98.75 303 LEU A N 1
ATOM 2196 C CA . LEU A 1 303 ? -11.5 -25.172 -9.609 1 98.75 303 LEU A CA 1
ATOM 2197 C C . LEU A 1 303 ? -10.875 -25.969 -10.75 1 98.75 303 LEU A C 1
ATOM 2199 O O . LEU A 1 303 ? -10.695 -25.438 -11.852 1 98.75 303 LEU A O 1
ATOM 2203 N N . VAL A 1 304 ? -10.461 -27.188 -10.477 1 98.75 304 VAL A N 1
ATOM 2204 C CA . VAL A 1 304 ? -9.828 -28.016 -11.492 1 98.75 304 VAL A CA 1
ATOM 2205 C C . VAL A 1 304 ? -10.898 -28.656 -12.375 1 98.75 304 VAL A C 1
ATOM 2207 O O . VAL A 1 304 ? -11.648 -29.516 -11.93 1 98.75 304 VAL A O 1
ATOM 2210 N N . ALA A 1 305 ? -10.898 -28.25 -13.609 1 98.12 305 ALA A N 1
ATOM 2211 C CA . ALA A 1 305 ? -11.938 -28.672 -14.539 1 98.12 305 ALA A CA 1
ATOM 2212 C C . ALA A 1 305 ? -11.625 -30.047 -15.141 1 98.12 305 ALA A C 1
ATOM 2214 O O . ALA A 1 305 ? -12.531 -30.797 -15.492 1 98.12 305 ALA A O 1
ATOM 2215 N N . ALA A 1 306 ? -10.359 -30.297 -15.312 1 98.38 306 ALA A N 1
ATOM 2216 C CA . ALA A 1 306 ? -9.93 -31.531 -15.969 1 98.38 306 ALA A CA 1
ATOM 2217 C C . ALA A 1 306 ? -8.469 -31.828 -15.656 1 98.38 306 ALA A C 1
ATOM 2219 O O . ALA A 1 306 ? -7.711 -30.938 -15.266 1 98.38 306 ALA A O 1
ATOM 2220 N N . THR A 1 307 ? -8.148 -33.062 -15.703 1 98.5 307 THR A N 1
ATOM 2221 C CA . THR A 1 307 ? -6.77 -33.531 -15.703 1 98.5 307 THR A CA 1
ATOM 2222 C C . THR A 1 307 ? -6.445 -34.25 -17.016 1 98.5 307 THR A C 1
ATOM 2224 O O . THR A 1 307 ? -7.16 -35.188 -17.422 1 98.5 307 THR A O 1
ATOM 2227 N N . VAL A 1 308 ? -5.426 -33.812 -17.688 1 98.56 308 VAL A N 1
ATOM 2228 C CA . VAL A 1 308 ? -5.074 -34.375 -18.969 1 98.56 308 VAL A CA 1
ATOM 2229 C C . VAL A 1 308 ? -3.645 -34.906 -18.938 1 98.56 308 VAL A C 1
ATOM 2231 O O . VAL A 1 308 ? -2.953 -34.781 -17.922 1 98.56 308 VAL A O 1
ATOM 2234 N N . GLY A 1 309 ? -3.215 -35.562 -20.016 1 98.25 309 GLY A N 1
ATOM 2235 C CA . GLY A 1 309 ? -1.831 -36 -20.156 1 98.25 309 GLY A CA 1
ATOM 2236 C C . GLY A 1 309 ? -0.971 -34.969 -20.875 1 98.25 309 GLY A C 1
ATOM 2237 O O . GLY A 1 309 ? -1.483 -33.969 -21.406 1 98.25 309 GLY A O 1
ATOM 2238 N N . LEU A 1 310 ? 0.333 -35.219 -20.938 1 98.44 310 LEU A N 1
ATOM 2239 C CA . LEU A 1 310 ? 1.285 -34.312 -21.578 1 98.44 310 LEU A CA 1
ATOM 2240 C C . LEU A 1 310 ? 0.899 -34.062 -23.031 1 98.44 310 LEU A C 1
ATOM 2242 O O . LEU A 1 310 ? 1.066 -32.969 -23.531 1 98.44 310 LEU A O 1
ATOM 2246 N N . ASP A 1 311 ? 0.326 -35.062 -23.656 1 97.81 311 ASP A N 1
ATOM 2247 C CA . ASP A 1 311 ? 0.05 -35 -25.094 1 97.81 311 ASP A CA 1
ATOM 2248 C C . ASP A 1 311 ? -1.072 -34 -25.391 1 97.81 311 ASP A C 1
ATOM 2250 O O . ASP A 1 311 ? -1.247 -33.594 -26.531 1 97.81 311 ASP A O 1
ATOM 2254 N N . GLU A 1 312 ? -1.822 -33.625 -24.406 1 97.69 312 GLU A N 1
ATOM 2255 C CA . GLU A 1 312 ? -2.971 -32.75 -24.609 1 97.69 312 GLU A CA 1
ATOM 2256 C C . GLU A 1 312 ? -2.641 -31.312 -24.219 1 97.69 312 GLU A C 1
ATOM 2258 O O . GLU A 1 312 ? -3.473 -30.406 -24.375 1 97.69 312 GLU A O 1
ATOM 2263 N N . VAL A 1 313 ? -1.438 -31.062 -23.781 1 98.31 313 VAL A N 1
ATOM 2264 C CA . VAL A 1 313 ? -1.074 -29.766 -23.219 1 98.31 313 VAL A CA 1
ATOM 2265 C C . VAL A 1 313 ? -1.152 -28.703 -24.297 1 98.31 313 VAL A C 1
ATOM 2267 O O . VAL A 1 313 ? -1.663 -27.594 -24.047 1 98.31 313 VAL A O 1
ATOM 2270 N N . ALA A 1 314 ? -0.677 -29 -25.484 1 98.25 314 ALA A N 1
ATOM 2271 C CA . ALA A 1 314 ? -0.682 -28.016 -26.562 1 98.25 314 ALA A CA 1
ATOM 2272 C C . ALA A 1 314 ? -2.1 -27.531 -26.859 1 98.25 314 ALA A C 1
ATOM 2274 O O . ALA A 1 314 ? -2.33 -26.344 -27.047 1 98.25 314 ALA A O 1
ATOM 2275 N N . ALA A 1 315 ? -3.02 -28.453 -26.922 1 97.81 315 ALA A N 1
ATOM 2276 C CA . ALA A 1 315 ? -4.414 -28.109 -27.188 1 97.81 315 ALA A CA 1
ATOM 2277 C C . ALA A 1 315 ? -4.973 -27.219 -26.078 1 97.81 315 ALA A C 1
ATOM 2279 O O . ALA A 1 315 ? -5.684 -26.25 -26.344 1 97.81 315 ALA A O 1
ATOM 2280 N N . VAL A 1 316 ? -4.664 -27.516 -24.844 1 98.19 316 VAL A N 1
ATOM 2281 C CA . VAL A 1 316 ? -5.109 -26.719 -23.703 1 98.19 316 VAL A CA 1
ATOM 2282 C C . VAL A 1 316 ? -4.547 -25.312 -23.797 1 98.19 316 VAL A C 1
ATOM 2284 O O . VAL A 1 316 ? -5.277 -24.328 -23.641 1 98.19 316 VAL A O 1
ATOM 2287 N N . LEU A 1 317 ? -3.25 -25.172 -24.125 1 98.06 317 LEU A N 1
ATOM 2288 C CA . LEU A 1 317 ? -2.598 -23.859 -24.203 1 98.06 317 LEU A CA 1
ATOM 2289 C C . LEU A 1 317 ? -3.143 -23.062 -25.391 1 98.06 317 LEU A C 1
ATOM 2291 O O . LEU A 1 317 ? -3.129 -21.828 -25.359 1 98.06 317 LEU A O 1
ATOM 2295 N N . ALA A 1 318 ? -3.678 -23.766 -26.375 1 97.31 318 ALA A N 1
ATOM 2296 C CA . ALA A 1 318 ? -4.266 -23.109 -27.547 1 97.31 318 ALA A CA 1
ATOM 2297 C C . ALA A 1 318 ? -5.691 -22.656 -27.25 1 97.31 318 ALA A C 1
ATOM 2299 O O . ALA A 1 318 ? -6.34 -22.047 -28.109 1 97.31 318 ALA A O 1
ATOM 2300 N N . GLY A 1 319 ? -6.168 -22.969 -26.062 1 95.69 319 GLY A N 1
ATOM 2301 C CA . GLY A 1 319 ? -7.473 -22.469 -25.656 1 95.69 319 GLY A CA 1
ATOM 2302 C C . GLY A 1 319 ? -8.57 -23.516 -25.781 1 95.69 319 GLY A C 1
ATOM 2303 O O . GLY A 1 319 ? -9.742 -23.219 -25.562 1 95.69 319 GLY A O 1
ATOM 2304 N N . HIS A 1 320 ? -8.188 -24.75 -26.078 1 96 320 HIS A N 1
ATOM 2305 C CA . HIS A 1 320 ? -9.18 -25.812 -26.188 1 96 320 HIS A CA 1
ATOM 2306 C C . HIS A 1 320 ? -9.5 -26.406 -24.828 1 96 320 HIS A C 1
ATOM 2308 O O . HIS A 1 320 ? -8.594 -26.797 -24.094 1 96 320 HIS A O 1
ATOM 2314 N N . ARG A 1 321 ? -10.719 -26.484 -24.516 1 95.19 321 ARG A N 1
ATOM 2315 C CA . ARG A 1 321 ? -11.172 -27.125 -23.297 1 95.19 321 ARG A CA 1
ATOM 2316 C C . ARG A 1 321 ? -11.227 -28.641 -23.469 1 95.19 321 ARG A C 1
ATOM 2318 O O . ARG A 1 321 ? -11.789 -29.141 -24.453 1 95.19 321 ARG A O 1
ATOM 2325 N N . PRO A 1 322 ? -10.609 -29.344 -22.578 1 97.19 322 PRO A N 1
ATOM 2326 C CA . PRO A 1 322 ? -10.641 -30.797 -22.703 1 97.19 322 PRO A CA 1
ATOM 2327 C C . PRO A 1 322 ? -12.062 -31.359 -22.688 1 97.19 322 PRO A C 1
ATOM 2329 O O . PRO A 1 322 ? -12.961 -30.766 -22.078 1 97.19 322 PRO A O 1
ATOM 2332 N N . ALA A 1 323 ? -12.234 -32.531 -23.375 1 93.62 323 ALA A N 1
ATOM 2333 C CA . ALA A 1 323 ? -13.531 -33.188 -23.391 1 93.62 323 ALA A CA 1
ATOM 2334 C C . ALA A 1 323 ? -13.969 -33.594 -21.984 1 93.62 323 ALA A C 1
ATOM 2336 O O . ALA A 1 323 ? -13.172 -34.125 -21.219 1 93.62 323 ALA A O 1
ATOM 2337 N N . GLY A 1 324 ? -15.156 -33.219 -21.656 1 95.38 324 GLY A N 1
ATOM 2338 C CA . GLY A 1 324 ? -15.703 -33.625 -20.359 1 95.38 324 GLY A CA 1
ATOM 2339 C C . GLY A 1 324 ? -15.266 -32.719 -19.219 1 95.38 324 GLY A C 1
ATOM 2340 O O . GLY A 1 324 ? -15.547 -33 -18.062 1 95.38 324 GLY A O 1
ATOM 2341 N N . ALA A 1 325 ? -14.523 -31.703 -19.547 1 97.25 325 ALA A N 1
ATOM 2342 C CA . ALA A 1 325 ? -14.047 -30.781 -18.516 1 97.25 325 ALA A CA 1
ATOM 2343 C C . ALA A 1 325 ? -15.211 -30.156 -17.75 1 97.25 325 ALA A C 1
ATOM 2345 O O . ALA A 1 325 ? -16.25 -29.828 -18.344 1 97.25 325 ALA A O 1
ATOM 2346 N N . GLY A 1 326 ? -15.078 -29.984 -16.438 1 96.5 326 GLY A N 1
ATOM 2347 C CA . GLY A 1 326 ? -16.016 -29.234 -15.633 1 96.5 326 GLY A CA 1
ATOM 2348 C C . GLY A 1 326 ? -15.938 -27.734 -15.859 1 96.5 326 GLY A C 1
ATOM 2349 O O . GLY A 1 326 ? -15.211 -27.281 -16.734 1 96.5 326 GLY A O 1
ATOM 2350 N N . PRO A 1 327 ? -16.672 -26.984 -15.109 1 95.81 327 PRO A N 1
ATOM 2351 C CA . PRO A 1 327 ? -16.797 -25.547 -15.336 1 95.81 327 PRO A CA 1
ATOM 2352 C C . PRO A 1 327 ? -15.641 -24.75 -14.742 1 95.81 327 PRO A C 1
ATOM 2354 O O . PRO A 1 327 ? -15.516 -23.547 -15.008 1 95.81 327 PRO A O 1
ATOM 2357 N N . GLY A 1 328 ? -14.781 -25.406 -13.977 1 96.62 328 GLY A N 1
ATOM 2358 C CA . GLY A 1 328 ? -13.688 -24.703 -13.344 1 96.62 328 GLY A CA 1
ATOM 2359 C C . GLY A 1 328 ? -12.68 -24.141 -14.328 1 96.62 328 GLY A C 1
ATOM 2360 O O . GLY A 1 328 ? -12.625 -24.578 -15.484 1 96.62 328 GLY A O 1
ATOM 2361 N N . PRO A 1 329 ? -11.93 -23.188 -13.891 1 96.69 329 PRO A N 1
ATOM 2362 C CA . PRO A 1 329 ? -11.023 -22.5 -14.812 1 96.69 329 PRO A CA 1
ATOM 2363 C C . PRO A 1 329 ? -9.68 -23.203 -14.961 1 96.69 329 PRO A C 1
ATOM 2365 O O . PRO A 1 329 ? -8.891 -22.859 -15.844 1 96.69 329 PRO A O 1
ATOM 2368 N N . LYS A 1 330 ? -9.359 -24.172 -14.195 1 97.94 330 LYS A N 1
ATOM 2369 C CA . LYS A 1 330 ? -8.016 -24.734 -14.117 1 97.94 330 LYS A CA 1
ATOM 2370 C C . LYS A 1 330 ? -7.945 -26.094 -14.82 1 97.94 330 LYS A C 1
ATOM 2372 O O . LYS A 1 330 ? -8.852 -26.906 -14.695 1 97.94 330 LYS A O 1
ATOM 2377 N N . VAL A 1 331 ? -6.906 -26.297 -15.531 1 98.62 331 VAL A N 1
ATOM 2378 C CA . VAL A 1 331 ? -6.59 -27.609 -16.094 1 98.62 331 VAL A CA 1
ATOM 2379 C C . VAL A 1 331 ? -5.289 -28.125 -15.477 1 98.62 331 VAL A C 1
ATOM 2381 O O . VAL A 1 331 ? -4.312 -27.391 -15.359 1 98.62 331 VAL A O 1
ATOM 2384 N N . HIS A 1 332 ? -5.305 -29.375 -15 1 98.81 332 HIS A N 1
ATOM 2385 C CA . HIS A 1 332 ? -4.121 -30.062 -14.5 1 98.81 332 HIS A CA 1
ATOM 2386 C C . HIS A 1 332 ? -3.572 -31.047 -15.523 1 98.81 332 HIS A C 1
ATOM 2388 O O . HIS A 1 332 ? -4.301 -31.484 -16.406 1 98.81 332 HIS A O 1
ATOM 2394 N N . VAL A 1 333 ? -2.322 -31.266 -15.383 1 98.88 333 VAL A N 1
ATOM 2395 C CA . VAL A 1 333 ? -1.635 -32.219 -16.234 1 98.88 333 VAL A CA 1
ATOM 2396 C C . VAL A 1 333 ? -1.013 -33.312 -15.359 1 98.88 333 VAL A C 1
ATOM 2398 O O . VAL A 1 333 ? -0.324 -33.031 -14.375 1 98.88 333 VAL A O 1
ATOM 2401 N N . ALA A 1 334 ? -1.298 -34.531 -15.586 1 98.69 334 ALA A N 1
ATOM 2402 C CA . ALA A 1 334 ? -0.596 -35.688 -15.031 1 98.69 334 ALA A CA 1
ATOM 2403 C C . ALA A 1 334 ? 0.418 -36.219 -16.031 1 98.69 334 ALA A C 1
ATOM 2405 O O . ALA A 1 334 ? 0.045 -36.906 -17 1 98.69 334 ALA A O 1
ATOM 2406 N N . PRO A 1 335 ? 1.72 -35.906 -15.844 1 96.69 335 PRO A N 1
ATOM 2407 C CA . PRO A 1 335 ? 2.709 -36.25 -16.859 1 96.69 335 PRO A CA 1
ATOM 2408 C C . PRO A 1 335 ? 2.893 -37.781 -16.984 1 96.69 335 PRO A C 1
ATOM 2410 O O . PRO A 1 335 ? 3.311 -38.25 -18.047 1 96.69 335 PRO A O 1
ATOM 2413 N N . SER A 1 336 ? 2.838 -38.656 -15.883 1 85.44 336 SER A N 1
ATOM 2414 C CA . SER A 1 336 ? 2.934 -40.094 -15.945 1 85.44 336 SER A CA 1
ATOM 2415 C C . SER A 1 336 ? 1.567 -40.75 -15.766 1 85.44 336 SER A C 1
ATOM 2417 O O . SER A 1 336 ? 0.671 -40.156 -15.156 1 85.44 336 SER A O 1
ATOM 2419 N N . MET B 1 1 ? -13.008 39.219 19.672 1 97.5 1 MET B N 1
ATOM 2420 C CA . MET B 1 1 ? -11.641 38.75 19.688 1 97.5 1 MET B CA 1
ATOM 2421 C C . MET B 1 1 ? -10.969 38.969 18.328 1 97.5 1 MET B C 1
ATOM 2423 O O . MET B 1 1 ? -11.641 39.094 17.312 1 97.5 1 MET B O 1
ATOM 2427 N N . ARG B 1 2 ? -9.688 39 18.359 1 98.44 2 ARG B N 1
ATOM 2428 C CA . ARG B 1 2 ? -8.945 39.188 17.109 1 98.44 2 ARG B CA 1
ATOM 2429 C C . ARG B 1 2 ? -8.82 37.875 16.359 1 98.44 2 ARG B C 1
ATOM 2431 O O . ARG B 1 2 ? -8.586 36.812 16.953 1 98.44 2 ARG B O 1
ATOM 2438 N N . ALA B 1 3 ? -9.07 37.938 15.039 1 98.69 3 ALA B N 1
ATOM 2439 C CA . ALA B 1 3 ? -8.922 36.75 14.18 1 98.69 3 ALA B CA 1
ATOM 2440 C C . ALA B 1 3 ? -8.477 37.156 12.781 1 98.69 3 ALA B C 1
ATOM 2442 O O . ALA B 1 3 ? -8.789 38.25 12.312 1 98.69 3 ALA B O 1
ATOM 2443 N N . PHE B 1 4 ? -7.684 36.375 12.172 1 98.69 4 PHE B N 1
ATOM 2444 C CA . PHE B 1 4 ? -7.344 36.5 10.766 1 98.69 4 PHE B CA 1
ATOM 2445 C C . PHE B 1 4 ? -8.461 35.969 9.883 1 98.69 4 PHE B C 1
ATOM 2447 O O . PHE B 1 4 ? -8.797 34.781 9.945 1 98.69 4 PHE B O 1
ATOM 2454 N N . VAL B 1 5 ? -9.062 36.812 9.07 1 98.62 5 VAL B N 1
ATOM 2455 C CA . VAL B 1 5 ? -10.188 36.438 8.227 1 98.62 5 VAL B CA 1
ATOM 2456 C C . VAL B 1 5 ? -9.828 36.656 6.754 1 98.62 5 VAL B C 1
ATOM 2458 O O . VAL B 1 5 ? -9.344 37.719 6.371 1 98.62 5 VAL B O 1
ATOM 2461 N N . LEU B 1 6 ? -9.977 35.594 5.941 1 98.44 6 LEU B N 1
ATOM 2462 C CA . LEU B 1 6 ? -9.766 35.594 4.5 1 98.44 6 LEU B CA 1
ATOM 2463 C C . LEU B 1 6 ? -11.078 35.812 3.756 1 98.44 6 LEU B C 1
ATOM 2465 O O . LEU B 1 6 ? -11.969 34.938 3.822 1 98.44 6 LEU B O 1
ATOM 2469 N N . HIS B 1 7 ? -11.195 36.906 3.037 1 98.06 7 HIS B N 1
ATOM 2470 C CA . HIS B 1 7 ? -12.453 37.25 2.387 1 98.06 7 HIS B CA 1
ATOM 2471 C C . HIS B 1 7 ? -12.438 36.875 0.914 1 98.06 7 HIS B C 1
ATOM 2473 O O . HIS B 1 7 ? -13.477 36.906 0.25 1 98.06 7 HIS B O 1
ATOM 2479 N N . GLY B 1 8 ? -11.383 36.5 0.388 1 97.06 8 GLY B N 1
ATOM 2480 C CA . GLY B 1 8 ? -11.117 36.094 -0.985 1 97.06 8 GLY B CA 1
ATOM 2481 C C . GLY B 1 8 ? -9.633 35.938 -1.28 1 97.06 8 GLY B C 1
ATOM 2482 O O . GLY B 1 8 ? -8.797 36.156 -0.405 1 97.06 8 GLY B O 1
ATOM 2483 N N . PRO B 1 9 ? -9.344 35.531 -2.467 1 96.81 9 PRO B N 1
ATOM 2484 C CA . PRO B 1 9 ? -7.918 35.406 -2.783 1 96.81 9 PRO B CA 1
ATOM 2485 C C . PRO B 1 9 ? -7.117 36.656 -2.516 1 96.81 9 PRO B C 1
ATOM 2487 O O . PRO B 1 9 ? -7.402 37.719 -3.102 1 96.81 9 PRO B O 1
ATOM 2490 N N . GLY B 1 10 ? -6.188 36.531 -1.596 1 96.88 10 GLY B N 1
ATOM 2491 C CA . GLY B 1 10 ? -5.305 37.625 -1.281 1 96.88 10 GLY B CA 1
ATOM 2492 C C . GLY B 1 10 ? -5.984 38.719 -0.479 1 96.88 10 GLY B C 1
ATOM 2493 O O . GLY B 1 10 ? -5.363 39.719 -0.142 1 96.88 10 GLY B O 1
ATOM 2494 N N . LYS B 1 11 ? -7.207 38.562 -0.178 1 97.88 11 LYS B N 1
ATOM 2495 C CA . LYS B 1 11 ? -7.969 39.562 0.552 1 97.88 11 LYS B CA 1
ATOM 2496 C C . LYS B 1 11 ? -8.234 39.125 1.986 1 97.88 11 LYS B C 1
ATOM 2498 O O . LYS B 1 11 ? -9.266 38.5 2.266 1 97.88 11 LYS B O 1
ATOM 2503 N N . ALA B 1 12 ? -7.336 39.531 2.869 1 98.12 12 ALA B N 1
ATOM 2504 C CA . ALA B 1 12 ? -7.438 39.094 4.262 1 98.12 12 ALA B CA 1
ATOM 2505 C C . ALA B 1 12 ? -7.176 40.281 5.211 1 98.12 12 ALA B C 1
ATOM 2507 O O . ALA B 1 12 ? -6.527 41.25 4.832 1 98.12 12 ALA B O 1
ATOM 2508 N N . ALA B 1 13 ? -7.672 40.156 6.395 1 97.62 13 ALA B N 1
ATOM 2509 C CA . ALA B 1 13 ? -7.445 41.156 7.438 1 97.62 13 ALA B CA 1
ATOM 2510 C C . ALA B 1 13 ? -7.598 40.562 8.828 1 97.62 13 ALA B C 1
ATOM 2512 O O . ALA B 1 13 ? -8.234 39.5 8.984 1 97.62 13 ALA B O 1
ATOM 2513 N N . VAL B 1 14 ? -6.902 41.125 9.766 1 98.44 14 VAL B N 1
ATOM 2514 C CA . VAL B 1 14 ? -7.203 40.844 11.164 1 98.44 14 VAL B CA 1
ATOM 2515 C C . VAL B 1 14 ? -8.406 41.656 11.617 1 98.44 14 VAL B C 1
ATOM 2517 O O . VAL B 1 14 ? -8.406 42.875 11.508 1 98.44 14 VAL B O 1
ATOM 2520 N N . GLU B 1 15 ? -9.352 40.938 12.125 1 98.19 15 GLU B N 1
ATOM 2521 C CA . GLU B 1 15 ? -10.617 41.562 12.484 1 98.19 15 GLU B CA 1
ATOM 2522 C C . GLU B 1 15 ? -11.039 41.188 13.906 1 98.19 15 GLU B C 1
ATOM 2524 O O . GLU B 1 15 ? -10.562 40.219 14.461 1 98.19 15 GLU B O 1
ATOM 2529 N N . ASP B 1 16 ? -11.805 42.156 14.445 1 98.12 16 ASP B N 1
ATOM 2530 C CA . ASP B 1 16 ? -12.523 41.781 15.664 1 98.12 16 ASP B CA 1
ATOM 2531 C C . ASP B 1 16 ? -13.789 41 15.344 1 98.12 16 ASP B C 1
ATOM 2533 O O . ASP B 1 16 ? -14.688 41.5 14.672 1 98.12 16 ASP B O 1
ATOM 2537 N N . VAL B 1 17 ? -13.805 39.75 15.75 1 97.94 17 VAL B N 1
ATOM 2538 C CA . VAL B 1 17 ? -14.961 38.906 15.531 1 97.94 17 VAL B CA 1
ATOM 2539 C C . VAL B 1 17 ? -15.555 38.469 16.875 1 97.94 17 VAL B C 1
ATOM 2541 O O . VAL B 1 17 ? -14.891 38.594 17.906 1 97.94 17 VAL B O 1
ATOM 2544 N N . PRO B 1 18 ? -16.812 38.062 16.844 1 97.56 18 PRO B N 1
ATOM 2545 C CA . PRO B 1 18 ? -17.359 37.562 18.109 1 97.56 18 PRO B CA 1
ATOM 2546 C C . PRO B 1 18 ? -16.547 36.375 18.656 1 97.56 18 PRO B C 1
ATOM 2548 O O . PRO B 1 18 ? -16.156 35.5 17.891 1 97.56 18 PRO B O 1
ATOM 2551 N N . PRO B 1 19 ? -16.219 36.406 19.938 1 97.69 19 PRO B N 1
ATOM 2552 C CA . PRO B 1 19 ? -15.547 35.219 20.5 1 97.69 19 PRO B CA 1
ATOM 2553 C C . PRO B 1 19 ? -16.391 33.969 20.391 1 97.69 19 PRO B C 1
ATOM 2555 O O . PRO B 1 19 ? -17.625 34.031 20.391 1 97.69 19 PRO B O 1
ATOM 2558 N N . PRO B 1 20 ? -15.719 32.844 20.281 1 98 20 PRO B N 1
ATOM 2559 C CA . PRO B 1 20 ? -16.484 31.594 20.25 1 98 20 PRO B CA 1
ATOM 2560 C C . PRO B 1 20 ? -17.125 31.266 21.594 1 98 20 PRO B C 1
ATOM 2562 O O . PRO B 1 20 ? -16.641 31.703 22.641 1 98 20 PRO B O 1
ATOM 2565 N N . VAL B 1 21 ? -18.172 30.562 21.484 1 97.31 21 VAL B N 1
ATOM 2566 C CA . VAL B 1 21 ? -18.891 30.094 22.672 1 97.31 21 VAL B CA 1
ATOM 2567 C C . VAL B 1 21 ? -18.781 28.578 22.766 1 97.31 21 VAL B C 1
ATOM 2569 O O . VAL B 1 21 ? -18.875 27.875 21.766 1 97.31 21 VAL B O 1
ATOM 2572 N N . ALA B 1 22 ? -18.547 28.109 23.969 1 96.88 22 ALA B N 1
ATOM 2573 C CA . ALA B 1 22 ? -18.516 26.656 24.188 1 96.88 22 ALA B CA 1
ATOM 2574 C C . ALA B 1 22 ? -19.906 26.062 24.188 1 96.88 22 ALA B C 1
ATOM 2576 O O . ALA B 1 22 ? -20.516 25.906 25.25 1 96.88 22 ALA B O 1
ATOM 2577 N N . VAL B 1 23 ? -20.406 25.719 23.062 1 97.38 23 VAL B N 1
ATOM 2578 C CA . VAL B 1 23 ? -21.719 25.078 22.969 1 97.38 23 VAL B CA 1
ATOM 2579 C C . VAL B 1 23 ? -21.641 23.656 23.547 1 97.38 23 VAL B C 1
ATOM 2581 O O . VAL B 1 23 ? -20.547 23.172 23.859 1 97.38 23 VAL B O 1
ATOM 2584 N N . PRO B 1 24 ? -22.781 22.984 23.75 1 98.06 24 PRO B N 1
ATOM 2585 C CA . PRO B 1 24 ? -22.734 21.641 24.312 1 98.06 24 PRO B CA 1
ATOM 2586 C C . PRO B 1 24 ? -21.781 20.719 23.547 1 98.06 24 PRO B C 1
ATOM 2588 O O . PRO B 1 24 ? -21.828 20.656 22.312 1 98.06 24 PRO B O 1
ATOM 2591 N N . GLY B 1 25 ? -20.844 20.047 24.266 1 98.12 25 GLY B N 1
ATOM 2592 C CA . GLY B 1 25 ? -19.906 19.094 23.672 1 98.12 25 GLY B CA 1
ATOM 2593 C C . GLY B 1 25 ? -18.641 19.75 23.172 1 98.12 25 GLY B C 1
ATOM 2594 O O . GLY B 1 25 ? -17.719 19.062 22.703 1 98.12 25 GLY B O 1
ATOM 2595 N N . GLU B 1 26 ? -18.531 21.031 23.344 1 98.5 26 GLU B N 1
ATOM 2596 C CA . GLU B 1 26 ? -17.359 21.75 22.812 1 98.5 26 GLU B CA 1
ATOM 2597 C C . GLU B 1 26 ? -16.625 22.5 23.906 1 98.5 26 GLU B C 1
ATOM 2599 O O . GLU B 1 26 ? -17.094 22.562 25.047 1 98.5 26 GLU B O 1
ATOM 2604 N N . VAL B 1 27 ? -15.5 22.969 23.609 1 98.81 27 VAL B N 1
ATOM 2605 C CA . VAL B 1 27 ? -14.68 23.797 24.469 1 98.81 27 VAL B CA 1
ATOM 2606 C C . VAL B 1 27 ? -14.234 25.047 23.719 1 98.81 27 VAL B C 1
ATOM 2608 O O . VAL B 1 27 ? -14.32 25.109 22.484 1 98.81 27 VAL B O 1
ATOM 2611 N N . VAL B 1 28 ? -13.852 25.984 24.438 1 98.88 28 VAL B N 1
ATOM 2612 C CA . VAL B 1 28 ? -13.133 27.141 23.906 1 98.88 28 VAL B CA 1
ATOM 2613 C C . VAL B 1 28 ? -11.68 27.109 24.391 1 98.88 28 VAL B C 1
ATOM 2615 O O . VAL B 1 28 ? -11.422 26.859 25.562 1 98.88 28 VAL B O 1
ATOM 2618 N N . VAL B 1 29 ? -10.812 27.266 23.516 1 98.88 29 VAL B N 1
ATOM 2619 C CA . VAL B 1 29 ? -9.383 27.188 23.812 1 98.88 29 VAL B CA 1
ATOM 2620 C C . VAL B 1 29 ? -8.719 28.531 23.547 1 98.88 29 VAL B C 1
ATOM 2622 O O . VAL B 1 29 ? -8.945 29.141 22.484 1 98.88 29 VAL B O 1
ATOM 2625 N N . ASP B 1 30 ? -7.961 29.047 24.531 1 98.88 30 ASP B N 1
ATOM 2626 C CA . ASP B 1 30 ? -7.035 30.141 24.266 1 98.88 30 ASP B CA 1
ATOM 2627 C C . ASP B 1 30 ? -5.844 29.672 23.438 1 98.88 30 ASP B C 1
ATOM 2629 O O . ASP B 1 30 ? -4.992 28.922 23.938 1 98.88 30 ASP B O 1
ATOM 2633 N N . VAL B 1 31 ? -5.789 30.141 22.172 1 98.88 31 VAL B N 1
ATOM 2634 C CA . VAL B 1 31 ? -4.762 29.641 21.266 1 98.88 31 VAL B CA 1
ATOM 2635 C C . VAL B 1 31 ? -3.406 30.219 21.656 1 98.88 31 VAL B C 1
ATOM 2637 O O . VAL B 1 31 ? -3.268 31.438 21.797 1 98.88 31 VAL B O 1
ATOM 2640 N N . GLU B 1 32 ? -2.463 29.344 21.828 1 98.69 32 GLU B N 1
ATOM 2641 C CA . GLU B 1 32 ? -1.119 29.797 22.172 1 98.69 32 GLU B CA 1
ATOM 2642 C C . GLU B 1 32 ? -0.233 29.891 20.938 1 98.69 32 GLU B C 1
ATOM 2644 O O . GLU B 1 32 ? 0.597 30.797 20.828 1 98.69 32 GLU B O 1
ATOM 2649 N N . ARG B 1 33 ? -0.386 28.984 20.078 1 98.88 33 ARG B N 1
ATOM 2650 C CA . ARG B 1 33 ? 0.479 28.891 18.906 1 98.88 33 ARG B CA 1
ATOM 2651 C C . ARG B 1 33 ? -0.241 28.203 17.75 1 98.88 33 ARG B C 1
ATOM 2653 O O . ARG B 1 33 ? -0.998 27.25 17.953 1 98.88 33 ARG B O 1
ATOM 2660 N N . VAL B 1 34 ? -0.042 28.688 16.531 1 98.81 34 VAL B N 1
ATOM 2661 C CA . VAL B 1 34 ? -0.589 28.125 15.297 1 98.81 34 VAL B CA 1
ATOM 2662 C C . VAL B 1 34 ? 0.505 28.031 14.234 1 98.81 34 VAL B C 1
ATOM 2664 O O . VAL B 1 34 ? 1.272 28.984 14.055 1 98.81 34 VAL B O 1
ATOM 2667 N N . GLY B 1 35 ? 0.598 26.891 13.602 1 98.69 35 GLY B N 1
ATOM 2668 C CA . GLY B 1 35 ? 1.487 26.781 12.461 1 98.69 35 GLY B CA 1
ATOM 2669 C C . GLY B 1 35 ? 0.812 27.125 11.148 1 98.69 35 GLY B C 1
ATOM 2670 O O . GLY B 1 35 ? -0.355 26.797 10.938 1 98.69 35 GLY B O 1
ATOM 2671 N N . VAL B 1 36 ? 1.59 27.797 10.258 1 98.19 36 VAL B N 1
ATOM 2672 C CA . VAL B 1 36 ? 1.104 28.047 8.906 1 98.19 36 VAL B CA 1
ATOM 2673 C C . VAL B 1 36 ? 1.37 26.828 8.023 1 98.19 36 VAL B C 1
ATOM 2675 O O . VAL B 1 36 ? 2.467 26.266 8.047 1 98.19 36 VAL B O 1
ATOM 2678 N N . CYS B 1 37 ? 0.411 26.391 7.293 1 97.44 37 CYS B N 1
ATOM 2679 C CA . CYS B 1 37 ? 0.498 25.219 6.445 1 97.44 37 CYS B CA 1
ATOM 2680 C C . CYS B 1 37 ? 0.364 25.578 4.973 1 97.44 37 CYS B C 1
ATOM 2682 O O . CYS B 1 37 ? -0.175 26.641 4.641 1 97.44 37 CYS B O 1
ATOM 2684 N N . GLY B 1 38 ? 0.915 24.719 4.094 1 94.69 38 GLY B N 1
ATOM 2685 C CA . GLY B 1 38 ? 0.715 24.906 2.666 1 94.69 38 GLY B CA 1
ATOM 2686 C C . GLY B 1 38 ? -0.747 25.031 2.279 1 94.69 38 GLY B C 1
ATOM 2687 O O . GLY B 1 38 ? -1.091 25.781 1.362 1 94.69 38 GLY B O 1
ATOM 2688 N N . THR B 1 39 ? -1.6 24.344 2.965 1 94.94 39 THR B N 1
ATOM 2689 C CA . THR B 1 39 ? -3.037 24.422 2.732 1 94.94 39 THR B CA 1
ATOM 2690 C C . THR B 1 39 ? -3.557 25.844 2.971 1 94.94 39 THR B C 1
ATOM 2692 O O . THR B 1 39 ? -4.438 26.312 2.25 1 94.94 39 THR B O 1
ATOM 2695 N N . ASP B 1 40 ? -3.045 26.516 3.938 1 97.31 40 ASP B N 1
ATOM 2696 C CA . ASP B 1 40 ? -3.406 27.922 4.176 1 97.31 40 ASP B CA 1
ATOM 2697 C C . ASP B 1 40 ? -3.027 28.797 2.984 1 97.31 40 ASP B C 1
ATOM 2699 O O . ASP B 1 40 ? -3.801 29.656 2.576 1 97.31 40 ASP B O 1
ATOM 2703 N N . VAL B 1 41 ? -1.856 28.516 2.441 1 96.56 41 VAL B N 1
ATOM 2704 C CA . VAL B 1 41 ? -1.359 29.281 1.304 1 96.56 41 VAL B CA 1
ATOM 2705 C C . VAL B 1 41 ? -2.275 29.078 0.099 1 96.56 41 VAL B C 1
ATOM 2707 O O . VAL B 1 41 ? -2.619 30.031 -0.599 1 96.56 41 VAL B O 1
ATOM 2710 N N . GLU B 1 42 ? -2.674 27.812 -0.078 1 95.06 42 GLU B N 1
ATOM 2711 C CA . GLU B 1 42 ? -3.531 27.5 -1.218 1 95.06 42 GLU B CA 1
ATOM 2712 C C . GLU B 1 42 ? -4.879 28.219 -1.105 1 95.06 42 GLU B C 1
ATOM 2714 O O . GLU B 1 42 ? -5.438 28.656 -2.111 1 95.06 42 GLU B O 1
ATOM 2719 N N . PHE B 1 43 ? -5.438 28.297 0.094 1 95.94 43 PHE B N 1
ATOM 2720 C CA . PHE B 1 43 ? -6.664 29.062 0.298 1 95.94 43 PHE B CA 1
ATOM 2721 C C . PHE B 1 43 ? -6.422 30.547 0.07 1 95.94 43 PHE B C 1
ATOM 2723 O O . PHE B 1 43 ? -7.23 31.219 -0.571 1 95.94 43 PHE B O 1
ATOM 2730 N N . PHE B 1 44 ? -5.32 31.062 0.544 1 97.69 44 PHE B N 1
ATOM 2731 C CA . PHE B 1 44 ? -4.992 32.469 0.43 1 97.69 44 PHE B CA 1
ATOM 2732 C C . PHE B 1 44 ? -4.867 32.906 -1.032 1 97.69 44 PHE B C 1
ATOM 2734 O O . PHE B 1 44 ? -5.367 33.938 -1.433 1 97.69 44 PHE B O 1
ATOM 2741 N N . THR B 1 45 ? -4.277 32 -1.807 1 95.31 45 THR B N 1
ATOM 2742 C CA . THR B 1 45 ? -4.047 32.312 -3.211 1 95.31 45 THR B CA 1
ATOM 2743 C C . THR B 1 45 ? -5.273 31.969 -4.055 1 95.31 45 THR B C 1
ATOM 2745 O O . THR B 1 45 ? -5.375 32.375 -5.211 1 95.31 45 THR B O 1
ATOM 2748 N N . GLY B 1 46 ? -6.191 31.219 -3.547 1 92.62 46 GLY B N 1
ATOM 2749 C CA . GLY B 1 46 ? -7.402 30.812 -4.25 1 92.62 46 GLY B CA 1
ATOM 2750 C C . GLY B 1 46 ? -7.219 29.547 -5.078 1 92.62 46 GLY B C 1
ATOM 2751 O O . GLY B 1 46 ? -8.078 29.203 -5.891 1 92.62 46 GLY B O 1
ATOM 2752 N N . GLU B 1 47 ? -6.176 28.812 -4.848 1 87.5 47 GLU B N 1
ATOM 2753 C CA . GLU B 1 47 ? -5.828 27.672 -5.695 1 87.5 47 GLU B CA 1
ATOM 2754 C C . GLU B 1 47 ? -6.344 26.359 -5.102 1 87.5 47 GLU B C 1
ATOM 2756 O O . GLU B 1 47 ? -6.32 25.328 -5.762 1 87.5 47 GLU B O 1
ATOM 2761 N N . MET B 1 48 ? -6.871 26.422 -3.908 1 84.88 48 MET B N 1
ATOM 2762 C CA . MET B 1 48 ? -7.328 25.219 -3.236 1 84.88 48 MET B CA 1
ATOM 2763 C C . MET B 1 48 ? -8.523 24.609 -3.961 1 84.88 48 MET B C 1
ATOM 2765 O O . MET B 1 48 ? -9.523 25.297 -4.191 1 84.88 48 MET B O 1
ATOM 2769 N N . ALA B 1 49 ? -8.477 23.344 -4.203 1 80.06 49 ALA B N 1
ATOM 2770 C CA . ALA B 1 49 ? -9.523 22.641 -4.926 1 80.06 49 ALA B CA 1
ATOM 2771 C C . ALA B 1 49 ? -10.844 22.672 -4.164 1 80.06 49 ALA B C 1
ATOM 2773 O O . ALA B 1 49 ? -11.922 22.734 -4.77 1 80.06 49 ALA B O 1
ATOM 2774 N N . TYR B 1 50 ? -10.797 22.672 -2.916 1 81.69 50 TYR B N 1
ATOM 2775 C CA . TYR B 1 50 ? -11.977 22.656 -2.053 1 81.69 50 TYR B CA 1
ATOM 2776 C C . TYR B 1 50 ? -12.883 23.844 -2.342 1 81.69 50 TYR B C 1
ATOM 2778 O O . TYR B 1 50 ? -14.094 23.781 -2.143 1 81.69 50 TYR B O 1
ATOM 2786 N N . LEU B 1 51 ? -12.305 24.922 -2.734 1 83.5 51 LEU B N 1
ATOM 2787 C CA . LEU B 1 51 ? -13.062 26.125 -3.07 1 83.5 51 LEU B CA 1
ATOM 2788 C C . LEU B 1 51 ? -13.914 25.891 -4.312 1 83.5 51 LEU B C 1
ATOM 2790 O O . LEU B 1 51 ? -15.039 26.391 -4.398 1 83.5 51 LEU B O 1
ATOM 2794 N N . HIS B 1 52 ? -13.43 25.062 -5.152 1 83 52 HIS B N 1
ATOM 2795 C CA . HIS B 1 52 ? -14.086 24.844 -6.438 1 83 52 HIS B CA 1
ATOM 2796 C C . HIS B 1 52 ? -15.062 23.672 -6.367 1 83 52 HIS B C 1
ATOM 2798 O O . HIS B 1 52 ? -15.992 23.594 -7.168 1 83 52 HIS B O 1
ATOM 2804 N N . GLU B 1 53 ? -14.883 22.891 -5.324 1 83.5 53 GLU B N 1
ATOM 2805 C CA . GLU B 1 53 ? -15.734 21.719 -5.16 1 83.5 53 GLU B CA 1
ATOM 2806 C C . GLU B 1 53 ? -16.891 22 -4.207 1 83.5 53 GLU B C 1
ATOM 2808 O O . GLU B 1 53 ? -17.75 21.141 -3.982 1 83.5 53 GLU B O 1
ATOM 2813 N N . GLY B 1 54 ? -16.906 23.125 -3.658 1 83.62 54 GLY B N 1
ATOM 2814 C CA . GLY B 1 54 ? -18.016 23.531 -2.809 1 83.62 54 GLY B CA 1
ATOM 2815 C C . GLY B 1 54 ? -17.844 23.094 -1.365 1 83.62 54 GLY B C 1
ATOM 2816 O O . GLY B 1 54 ? -18.797 23.172 -0.576 1 83.62 54 GLY B O 1
ATOM 2817 N N . HIS B 1 55 ? -16.656 22.672 -0.984 1 86.12 55 HIS B N 1
ATOM 2818 C CA . HIS B 1 55 ? -16.406 22.188 0.374 1 86.12 55 HIS B CA 1
ATOM 2819 C C . HIS B 1 55 ? -16.016 23.328 1.297 1 86.12 55 HIS B C 1
ATOM 2821 O O . HIS B 1 55 ? -16.047 23.188 2.521 1 86.12 55 HIS B O 1
ATOM 2827 N N . SER B 1 56 ? -15.625 24.453 0.689 1 88.56 56 SER B N 1
ATOM 2828 C CA . SER B 1 56 ? -15.219 25.656 1.413 1 88.56 56 SER B CA 1
ATOM 2829 C C . SER B 1 56 ? -15.656 26.922 0.677 1 88.56 56 SER B C 1
ATOM 2831 O O . SER B 1 56 ? -15.93 26.875 -0.523 1 88.56 56 SER B O 1
ATOM 2833 N N . SER B 1 57 ? -15.773 27.969 1.461 1 91.56 57 SER B N 1
ATOM 2834 C CA . SER B 1 57 ? -16.125 29.266 0.876 1 91.56 57 SER B CA 1
ATOM 2835 C C . SER B 1 57 ? -15.609 30.406 1.729 1 91.56 57 SER B C 1
ATOM 2837 O O . SER B 1 57 ? -15.445 30.266 2.941 1 91.56 57 SER B O 1
ATOM 2839 N N . TYR B 1 58 ? -15.352 31.516 1.04 1 94.25 58 TYR B N 1
ATOM 2840 C CA . TYR B 1 58 ? -15.031 32.75 1.739 1 94.25 58 TYR B CA 1
ATOM 2841 C C . TYR B 1 58 ? -16.281 33.406 2.303 1 94.25 58 TYR B C 1
ATOM 2843 O O . TYR B 1 58 ? -17.375 33.25 1.74 1 94.25 58 TYR B O 1
ATOM 2851 N N . PRO B 1 59 ? -16.156 34.219 3.34 1 96.38 59 PRO B N 1
ATOM 2852 C CA . PRO B 1 59 ? -14.953 34.375 4.164 1 96.38 59 PRO B CA 1
ATOM 2853 C C . PRO B 1 59 ? -14.648 33.156 5.012 1 96.38 59 PRO B C 1
ATOM 2855 O O . PRO B 1 59 ? -15.547 32.344 5.281 1 96.38 59 PRO B O 1
ATOM 2858 N N . MET B 1 60 ? -13.422 32.969 5.305 1 96.81 60 MET B N 1
ATOM 2859 C CA . MET B 1 60 ? -13.047 31.859 6.172 1 96.81 60 MET B CA 1
ATOM 2860 C C . MET B 1 60 ? -11.922 32.25 7.121 1 96.81 60 MET B C 1
ATOM 2862 O O . MET B 1 60 ? -11.188 33.219 6.852 1 96.81 60 MET B O 1
ATOM 2866 N N . ARG B 1 61 ? -11.875 31.609 8.273 1 97.75 61 ARG B N 1
ATOM 2867 C CA . ARG B 1 61 ? -10.766 31.688 9.211 1 97.75 61 ARG B CA 1
ATOM 2868 C C . ARG B 1 61 ? -9.859 30.469 9.094 1 97.75 61 ARG B C 1
ATOM 2870 O O . ARG B 1 61 ? -10.312 29.344 9.289 1 97.75 61 ARG B O 1
ATOM 2877 N N . LEU B 1 62 ? -8.586 30.703 8.805 1 97.88 62 LEU B N 1
ATOM 2878 C CA . LEU B 1 62 ? -7.637 29.641 8.5 1 97.88 62 LEU B CA 1
ATOM 2879 C C . LEU B 1 62 ? -6.926 29.172 9.766 1 97.88 62 LEU B C 1
ATOM 2881 O O . LEU B 1 62 ? -7.113 29.75 10.836 1 97.88 62 LEU B O 1
ATOM 2885 N N . GLY B 1 63 ? -6.156 28.141 9.578 1 98.44 63 GLY B N 1
ATOM 2886 C CA . GLY B 1 63 ? -5.293 27.625 10.625 1 98.44 63 GLY B CA 1
ATOM 2887 C C . GLY B 1 63 ? -5.793 26.312 11.219 1 98.44 63 GLY B C 1
ATOM 2888 O O . GLY B 1 63 ? -6.906 26.25 11.734 1 98.44 63 GLY B O 1
ATOM 2889 N N . HIS B 1 64 ? -4.961 25.312 11.148 1 98.69 64 HIS B N 1
ATOM 2890 C CA . HIS B 1 64 ? -5.395 24.016 11.672 1 98.69 64 HIS B CA 1
ATOM 2891 C C . HIS B 1 64 ? -4.27 23.328 12.43 1 98.69 64 HIS B C 1
ATOM 2893 O O . HIS B 1 64 ? -4.453 22.234 12.961 1 98.69 64 HIS B O 1
ATOM 2899 N N . GLU B 1 65 ? -3.09 23.906 12.492 1 98.81 65 GLU B N 1
ATOM 2900 C CA . GLU B 1 65 ? -1.96 23.438 13.289 1 98.81 65 GLU B CA 1
ATOM 2901 C C . GLU B 1 65 ? -1.819 24.234 14.578 1 98.81 65 GLU B C 1
ATOM 2903 O O . GLU B 1 65 ? -1.102 25.234 14.617 1 98.81 65 GLU B O 1
ATOM 2908 N N . TRP B 1 66 ? -2.453 23.734 15.695 1 98.75 66 TRP B N 1
ATOM 2909 C CA . TRP B 1 66 ? -2.529 24.656 16.812 1 98.75 66 TRP B CA 1
ATOM 2910 C C . TRP B 1 66 ? -2.412 23.922 18.141 1 98.75 66 TRP B C 1
ATOM 2912 O O . TRP B 1 66 ? -2.566 22.703 18.203 1 98.75 66 TRP B O 1
ATOM 2922 N N . ALA B 1 67 ? -2.059 24.656 19.172 1 98.75 67 ALA B N 1
ATOM 2923 C CA . ALA B 1 67 ? -2.107 24.266 20.578 1 98.75 67 ALA B CA 1
ATOM 2924 C C . ALA B 1 67 ? -2.51 25.438 21.453 1 98.75 67 ALA B C 1
ATOM 2926 O O . ALA B 1 67 ? -2.297 26.594 21.094 1 98.75 67 ALA B O 1
ATOM 2927 N N . GLY B 1 68 ? -3.086 25.109 22.578 1 98.62 68 GLY B N 1
ATOM 2928 C CA . GLY B 1 68 ? -3.518 26.141 23.5 1 98.62 68 GLY B CA 1
ATOM 2929 C C . GLY B 1 68 ? -4.02 25.594 24.828 1 98.62 68 GLY B C 1
ATOM 2930 O O . GLY B 1 68 ? -3.752 24.438 25.156 1 98.62 68 GLY B O 1
ATOM 2931 N N . ILE B 1 69 ? -4.699 26.5 25.531 1 98.69 69 ILE B N 1
ATOM 2932 C CA . ILE B 1 69 ? -5.195 26.156 26.859 1 98.69 69 ILE B CA 1
ATOM 2933 C C . ILE B 1 69 ? -6.723 26.234 26.875 1 98.69 69 ILE B C 1
ATOM 2935 O O . ILE B 1 69 ? -7.301 27.234 26.453 1 98.69 69 ILE B O 1
ATOM 2939 N N . VAL B 1 70 ? -7.344 25.188 27.375 1 98.88 70 VAL B N 1
ATOM 2940 C CA . VAL B 1 70 ? -8.797 25.203 27.469 1 98.88 70 VAL B CA 1
ATOM 2941 C C . VAL B 1 70 ? -9.242 26.312 28.422 1 98.88 70 VAL B C 1
ATOM 2943 O O . VAL B 1 70 ? -8.836 26.328 29.594 1 98.88 70 VAL B O 1
ATOM 2946 N N . ALA B 1 71 ? -10.055 27.188 27.938 1 98.81 71 ALA B N 1
ATOM 2947 C CA . ALA B 1 71 ? -10.516 28.328 28.703 1 98.81 71 ALA B CA 1
ATOM 2948 C C . ALA B 1 71 ? -11.898 28.078 29.297 1 98.81 71 ALA B C 1
ATOM 2950 O O . ALA B 1 71 ? -12.211 28.562 30.391 1 98.81 71 ALA B O 1
ATOM 2951 N N . ALA B 1 72 ? -12.734 27.406 28.547 1 98.69 72 ALA B N 1
ATOM 2952 C CA . ALA B 1 72 ? -14.109 27.141 28.953 1 98.69 72 ALA B CA 1
ATOM 2953 C C . ALA B 1 72 ? -14.625 25.844 28.328 1 98.69 72 ALA B C 1
ATOM 2955 O O . ALA B 1 72 ? -14.094 25.375 27.328 1 98.69 72 ALA B O 1
ATOM 2956 N N . VAL B 1 73 ? -15.617 25.266 29 1 98.62 73 VAL B N 1
ATOM 2957 C CA . VAL B 1 73 ? -16.234 24.031 28.516 1 98.62 73 VAL B CA 1
ATOM 2958 C C . VAL B 1 73 ? -17.734 24.203 28.422 1 98.62 73 VAL B C 1
ATOM 2960 O O . VAL B 1 73 ? -18.344 24.938 29.219 1 98.62 73 VAL B O 1
ATOM 2963 N N . GLY B 1 74 ? -18.312 23.609 27.406 1 98.5 74 GLY B N 1
ATOM 2964 C CA . GLY B 1 74 ? -19.75 23.594 27.266 1 98.5 74 GLY B CA 1
ATOM 2965 C C . GLY B 1 74 ? -20.422 22.484 28.062 1 98.5 74 GLY B C 1
ATOM 2966 O O . GLY B 1 74 ? -19.75 21.703 28.734 1 98.5 74 GLY B O 1
ATOM 2967 N N . ASP B 1 75 ? -21.781 22.484 27.922 1 98 75 ASP B N 1
ATOM 2968 C CA . ASP B 1 75 ? -22.578 21.469 28.609 1 98 75 ASP B CA 1
ATOM 2969 C C . ASP B 1 75 ? -22.141 20.062 28.219 1 98 75 ASP B C 1
ATOM 2971 O O . ASP B 1 75 ? -21.859 19.797 27.047 1 98 75 ASP B O 1
ATOM 2975 N N . GLY B 1 76 ? -22.031 19.219 29.234 1 97.88 76 GLY B N 1
ATOM 2976 C CA . GLY B 1 76 ? -21.719 17.812 29.016 1 97.88 76 GLY B CA 1
ATOM 2977 C C . GLY B 1 76 ? -20.234 17.531 28.953 1 97.88 76 GLY B C 1
ATOM 2978 O O . GLY B 1 76 ? -19.812 16.375 28.844 1 97.88 76 GLY B O 1
ATOM 2979 N N . VAL B 1 77 ? -19.422 18.547 28.984 1 98.5 77 VAL B N 1
ATOM 2980 C CA . VAL B 1 77 ? -17.969 18.359 28.938 1 98.5 77 VAL B CA 1
ATOM 2981 C C . VAL B 1 77 ? -17.391 18.391 30.359 1 98.5 77 VAL B C 1
ATOM 2983 O O . VAL B 1 77 ? -17.812 19.203 31.172 1 98.5 77 VAL B O 1
ATOM 2986 N N . ASP B 1 78 ? -16.562 17.484 30.734 1 98.38 78 ASP B N 1
ATOM 2987 C CA . ASP B 1 78 ? -15.883 17.422 32.031 1 98.38 78 ASP B CA 1
ATOM 2988 C C . ASP B 1 78 ? -15.172 18.734 32.344 1 98.38 78 ASP B C 1
ATOM 2990 O O . ASP B 1 78 ? -14.273 19.156 31.594 1 98.38 78 ASP B O 1
ATOM 2994 N N . PRO B 1 79 ? -15.445 19.391 33.344 1 98.19 79 PRO B N 1
ATOM 2995 C CA . PRO B 1 79 ? -14.828 20.672 33.719 1 98.19 79 PRO B CA 1
ATOM 2996 C C . PRO B 1 79 ? -13.32 20.547 33.938 1 98.19 79 PRO B C 1
ATOM 2998 O O . PRO B 1 79 ? -12.617 21.562 33.938 1 98.19 79 PRO B O 1
ATOM 3001 N N . ALA B 1 80 ? -12.859 19.375 34.094 1 98.06 80 ALA B N 1
ATOM 3002 C CA . ALA B 1 80 ? -11.438 19.156 34.375 1 98.06 80 ALA B CA 1
ATOM 3003 C C . ALA B 1 80 ? -10.594 19.547 33.156 1 98.06 80 ALA B C 1
ATOM 3005 O O . ALA B 1 80 ? -9.367 19.672 33.25 1 98.06 80 ALA B O 1
ATOM 3006 N N . TRP B 1 81 ? -11.242 19.703 32.031 1 98.44 81 TRP B N 1
ATOM 3007 C CA . TRP B 1 81 ? -10.539 20.125 30.812 1 98.44 81 TRP B CA 1
ATOM 3008 C C . TRP B 1 81 ? -10.023 21.547 30.953 1 98.44 81 TRP B C 1
ATOM 3010 O O . TRP B 1 81 ? -9.047 21.922 30.297 1 98.44 81 TRP B O 1
ATOM 3020 N N . VAL B 1 82 ? -10.641 22.438 31.781 1 98.69 82 VAL B N 1
ATOM 3021 C CA . VAL B 1 82 ? -10.266 23.828 31.906 1 98.69 82 VAL B CA 1
ATOM 3022 C C . VAL B 1 82 ? -8.844 23.938 32.469 1 98.69 82 VAL B C 1
ATOM 3024 O O . VAL B 1 82 ? -8.5 23.281 33.438 1 98.69 82 VAL B O 1
ATOM 3027 N N . GLY B 1 83 ? -8.031 24.656 31.734 1 98.38 83 GLY B N 1
ATOM 3028 C CA . GLY B 1 83 ? -6.66 24.859 32.188 1 98.38 83 GLY B CA 1
ATOM 3029 C C . GLY B 1 83 ? -5.672 23.906 31.547 1 98.38 83 GLY B C 1
ATOM 3030 O O . GLY B 1 83 ? -4.461 24.125 31.594 1 98.38 83 GLY B O 1
ATOM 3031 N N . ARG B 1 84 ? -6.137 22.875 30.922 1 98.12 84 ARG B N 1
ATOM 3032 C CA . ARG B 1 84 ? -5.258 21.906 30.281 1 98.12 84 ARG B CA 1
ATOM 3033 C C . ARG B 1 84 ? -4.742 22.438 28.938 1 98.12 84 ARG B C 1
ATOM 3035 O O . ARG B 1 84 ? -5.48 23.078 28.203 1 98.12 84 ARG B O 1
ATOM 3042 N N . ARG B 1 85 ? -3.471 22.188 28.688 1 98.38 85 ARG B N 1
ATOM 3043 C CA . ARG B 1 85 ? -2.945 22.422 27.359 1 98.38 85 ARG B CA 1
ATOM 3044 C C . ARG B 1 85 ? -3.365 21.312 26.391 1 98.38 85 ARG B C 1
ATOM 3046 O O . ARG B 1 85 ? -3.287 20.141 26.734 1 98.38 85 ARG B O 1
ATOM 3053 N N . VAL B 1 86 ? -3.852 21.719 25.219 1 98.88 86 VAL B N 1
ATOM 3054 C CA . VAL B 1 86 ? -4.387 20.734 24.281 1 98.88 86 VAL B CA 1
ATOM 3055 C C . VAL B 1 86 ? -4.004 21.125 22.859 1 98.88 86 VAL B C 1
ATOM 3057 O O . VAL B 1 86 ? -3.605 22.266 22.609 1 98.88 86 VAL B O 1
ATOM 3060 N N . MET B 1 87 ? -3.924 20.203 22.031 1 98.69 87 MET B N 1
ATOM 3061 C CA . MET B 1 87 ? -4.121 20.406 20.609 1 98.69 87 MET B CA 1
ATOM 3062 C C . MET B 1 87 ? -5.367 19.672 20.125 1 98.69 87 MET B C 1
ATOM 3064 O O . MET B 1 87 ? -5.941 18.859 20.859 1 98.69 87 MET B O 1
ATOM 3068 N N . GLY B 1 88 ? -5.867 20.016 18.953 1 98.56 88 GLY B N 1
ATOM 3069 C CA . GLY B 1 88 ? -7.074 19.391 18.438 1 98.56 88 GLY B CA 1
ATOM 3070 C C . GLY B 1 88 ? -6.879 18.75 17.078 1 98.56 88 GLY B C 1
ATOM 3071 O O . GLY B 1 88 ? -6.18 19.297 16.219 1 98.56 88 GLY B O 1
ATOM 3072 N N . ASP B 1 89 ? -7.516 17.578 16.922 1 98.62 89 ASP B N 1
ATOM 3073 C CA . ASP B 1 89 ? -7.57 16.953 15.609 1 98.62 89 ASP B CA 1
ATOM 3074 C C . ASP B 1 89 ? -8.227 17.859 14.586 1 98.62 89 ASP B C 1
ATOM 3076 O O . ASP B 1 89 ? -9.273 18.469 14.852 1 98.62 89 ASP B O 1
ATOM 3080 N N . THR B 1 90 ? -7.594 17.984 13.422 1 98.38 90 THR B N 1
ATOM 3081 C CA . THR B 1 90 ? -8.102 18.812 12.336 1 98.38 90 THR B CA 1
ATOM 3082 C C . THR B 1 90 ? -9.367 18.188 11.734 1 98.38 90 THR B C 1
ATOM 3084 O O . THR B 1 90 ? -10.273 18.906 11.32 1 98.38 90 THR B O 1
ATOM 3087 N N . MET B 1 91 ? -9.398 16.906 11.664 1 98.38 91 MET B N 1
ATOM 3088 C CA . MET B 1 91 ? -10.477 16.172 11 1 98.38 91 MET B CA 1
ATOM 3089 C C . MET B 1 91 ? -11.57 15.797 11.992 1 98.38 91 MET B C 1
ATOM 3091 O O . MET B 1 91 ? -11.391 14.898 12.812 1 98.38 91 MET B O 1
ATOM 3095 N N . ILE B 1 92 ? -12.695 16.453 11.828 1 98.31 92 ILE B N 1
ATOM 3096 C CA . ILE B 1 92 ? -13.805 16.234 12.766 1 98.31 92 ILE B CA 1
ATOM 3097 C C . ILE B 1 92 ? -14.93 15.477 12.07 1 98.31 92 ILE B C 1
ATOM 3099 O O . ILE B 1 92 ? -15.648 16.047 11.242 1 98.31 92 ILE B O 1
ATOM 3103 N N . GLY B 1 93 ? -15.102 14.227 12.414 1 97.88 93 GLY B N 1
ATOM 3104 C CA . GLY B 1 93 ? -16.125 13.383 11.82 1 97.88 93 GLY B CA 1
ATOM 3105 C C . GLY B 1 93 ? -17.516 13.648 12.375 1 97.88 93 GLY B C 1
ATOM 3106 O O . GLY B 1 93 ? -17.656 14.367 13.359 1 97.88 93 GLY B O 1
ATOM 3107 N N . ASP B 1 94 ? -18.531 13.078 11.758 1 97 94 ASP B N 1
ATOM 3108 C CA . ASP B 1 94 ? -19.922 13.266 12.188 1 97 94 ASP B CA 1
ATOM 3109 C C . ASP B 1 94 ? -20.266 12.359 13.367 1 97 94 ASP B C 1
ATOM 3111 O O . ASP B 1 94 ? -21.266 12.562 14.039 1 97 94 ASP B O 1
ATOM 3115 N N . GLY B 1 95 ? -19.469 11.398 13.586 1 97.06 95 GLY B N 1
ATOM 3116 C CA . GLY B 1 95 ? -19.594 10.539 14.75 1 97.06 95 GLY B CA 1
ATOM 3117 C C . GLY B 1 95 ? -20.609 9.43 14.57 1 97.06 95 GLY B C 1
ATOM 3118 O O . GLY B 1 95 ? -20.719 8.539 15.414 1 97.06 95 GLY B O 1
ATOM 3119 N N . THR B 1 96 ? -21.344 9.445 13.414 1 97.56 96 THR B N 1
ATOM 3120 C CA . THR B 1 96 ? -22.469 8.539 13.328 1 97.56 96 THR B CA 1
ATOM 3121 C C . THR B 1 96 ? -22.344 7.637 12.094 1 97.56 96 THR B C 1
ATOM 3123 O O . THR B 1 96 ? -22.969 6.574 12.039 1 97.56 96 THR B O 1
ATOM 3126 N N . CYS B 1 97 ? -21.609 8.039 11.148 1 97.81 97 CYS B N 1
ATOM 3127 C CA . CYS B 1 97 ? -21.547 7.27 9.906 1 97.81 97 CYS B CA 1
ATOM 3128 C C . CYS B 1 97 ? -20.688 6.023 10.086 1 97.81 97 CYS B C 1
ATOM 3130 O O . CYS B 1 97 ? -20.031 5.867 11.117 1 97.81 97 CYS B O 1
ATOM 3132 N N . ARG B 1 98 ? -20.625 5.129 9.133 1 97.06 98 ARG B N 1
ATOM 3133 C CA . ARG B 1 98 ? -19.891 3.871 9.156 1 97.06 98 ARG B CA 1
ATOM 3134 C C . ARG B 1 98 ? -18.406 4.113 9.383 1 97.06 98 ARG B C 1
ATOM 3136 O O . ARG B 1 98 ? -17.781 3.426 10.195 1 97.06 98 ARG B O 1
ATOM 3143 N N . ARG B 1 99 ? -17.859 5.117 8.719 1 98.19 99 ARG B N 1
ATOM 3144 C CA . ARG B 1 99 ? -16.438 5.43 8.828 1 98.19 99 ARG B CA 1
ATOM 3145 C C . ARG B 1 99 ? -16.094 5.895 10.242 1 98.19 99 ARG B C 1
ATOM 3147 O O . ARG B 1 99 ? -15.125 5.422 10.836 1 98.19 99 ARG B O 1
ATOM 3154 N N . CYS B 1 100 ? -16.922 6.738 10.805 1 98.12 100 CYS B N 1
ATOM 3155 C CA . CYS B 1 100 ? -16.688 7.262 12.148 1 98.12 100 CYS B CA 1
ATOM 3156 C C . CYS B 1 100 ? -16.812 6.16 13.188 1 98.12 100 CYS B C 1
ATOM 3158 O O . CYS B 1 100 ? -16 6.086 14.125 1 98.12 100 CYS B O 1
ATOM 3160 N N . ARG B 1 101 ? -17.75 5.312 13.016 1 97.25 101 ARG B N 1
ATOM 3161 C CA . ARG B 1 101 ? -17.984 4.242 13.984 1 97.25 101 ARG B CA 1
ATOM 3162 C C . ARG B 1 101 ? -16.828 3.24 13.969 1 97.25 101 ARG B C 1
ATOM 3164 O O . ARG B 1 101 ? -16.641 2.488 14.93 1 97.25 101 ARG B O 1
ATOM 3171 N N . ARG B 1 102 ? -16.062 3.26 12.906 1 96.38 102 ARG B N 1
ATOM 3172 C CA . ARG B 1 102 ? -14.938 2.342 12.781 1 96.38 102 ARG B CA 1
ATOM 3173 C C . ARG B 1 102 ? -13.625 3.035 13.133 1 96.38 102 ARG B C 1
ATOM 3175 O O . ARG B 1 102 ? -12.539 2.49 12.891 1 96.38 102 ARG B O 1
ATOM 3182 N N . GLY B 1 103 ? -13.664 4.266 13.602 1 96.75 103 GLY B N 1
ATOM 3183 C CA . GLY B 1 103 ? -12.477 4.996 14.031 1 96.75 103 GLY B CA 1
ATOM 3184 C C . GLY B 1 103 ? -11.789 5.723 12.891 1 96.75 103 GLY B C 1
ATOM 3185 O O . GLY B 1 103 ? -10.633 6.141 13.023 1 96.75 103 GLY B O 1
ATOM 3186 N N . HIS B 1 104 ? -12.516 5.852 11.75 1 98.12 104 HIS B N 1
ATOM 3187 C CA . HIS B 1 104 ? -11.953 6.512 10.578 1 98.12 104 HIS B CA 1
ATOM 3188 C C . HIS B 1 104 ? -12.625 7.855 10.328 1 98.12 104 HIS B C 1
ATOM 3190 O O . HIS B 1 104 ? -13.047 8.141 9.203 1 98.12 104 HIS B O 1
ATOM 3196 N N . GLN B 1 105 ? -12.703 8.656 11.391 1 97.88 105 GLN B N 1
ATOM 3197 C CA . GLN B 1 105 ? -13.391 9.938 11.289 1 97.88 105 GLN B CA 1
ATOM 3198 C C . GLN B 1 105 ? -12.672 10.875 10.32 1 97.88 105 GLN B C 1
ATOM 3200 O O . GLN B 1 105 ? -13.289 11.75 9.719 1 97.88 105 GLN B O 1
ATOM 3205 N N . HIS B 1 106 ? -11.352 10.703 10.117 1 98.38 106 HIS B N 1
ATOM 3206 C CA . HIS B 1 106 ? -10.562 11.594 9.289 1 98.38 106 HIS B CA 1
ATOM 3207 C C . HIS B 1 106 ? -10.906 11.43 7.809 1 98.38 106 HIS B C 1
ATOM 3209 O O . HIS B 1 106 ? -10.547 12.266 6.984 1 98.38 106 HIS B O 1
ATOM 3215 N N . VAL B 1 107 ? -11.594 10.336 7.508 1 98.5 107 VAL B N 1
ATOM 3216 C CA . VAL B 1 107 ? -12.023 10.148 6.125 1 98.5 107 VAL B CA 1
ATOM 3217 C C . VAL B 1 107 ? -13.555 10.188 6.055 1 98.5 107 VAL B C 1
ATOM 3219 O O . VAL B 1 107 ? -14.148 9.695 5.09 1 98.5 107 VAL B O 1
ATOM 3222 N N . CYS B 1 108 ? -14.227 10.719 7.031 1 98.12 108 CYS B N 1
ATOM 3223 C CA . CYS B 1 108 ? -15.672 10.914 7.027 1 98.12 108 CYS B CA 1
ATOM 3224 C C . CYS B 1 108 ? -16.094 11.828 5.879 1 98.12 108 CYS B C 1
ATOM 3226 O O . CYS B 1 108 ? -15.5 12.891 5.672 1 98.12 108 CYS B O 1
ATOM 3228 N N . GLU B 1 109 ? -17.078 11.375 5.156 1 96.19 109 GLU B N 1
ATOM 3229 C CA . GLU B 1 109 ? -17.562 12.164 4.035 1 96.19 109 GLU B CA 1
ATOM 3230 C C . GLU B 1 109 ? -18.094 13.523 4.5 1 96.19 109 GLU B C 1
ATOM 3232 O O . GLU B 1 109 ? -17.984 14.516 3.781 1 96.19 109 GLU B O 1
ATOM 3237 N N . HIS B 1 110 ? -18.594 13.562 5.664 1 95.69 110 HIS B N 1
ATOM 3238 C CA . HIS B 1 110 ? -19.234 14.766 6.172 1 95.69 110 HIS B CA 1
ATOM 3239 C C . HIS B 1 110 ? -18.375 15.469 7.211 1 95.69 110 HIS B C 1
ATOM 3241 O O . HIS B 1 110 ? -18.875 16.25 8.023 1 95.69 110 HIS B O 1
ATOM 3247 N N . ARG B 1 111 ? -17.156 15.133 7.164 1 97.38 111 ARG B N 1
ATOM 3248 C CA . ARG B 1 111 ? -16.266 15.703 8.18 1 97.38 111 ARG B CA 1
ATOM 3249 C C . ARG B 1 111 ? -16.172 17.219 8.031 1 97.38 111 ARG B C 1
ATOM 3251 O O . ARG B 1 111 ? -16.328 17.75 6.93 1 97.38 111 ARG B O 1
ATOM 3258 N N . GLN B 1 112 ? -16 17.859 9.109 1 97.38 112 GLN B N 1
ATOM 3259 C CA . GLN B 1 112 ? -15.445 19.203 9.125 1 97.38 112 GLN B CA 1
ATOM 3260 C C . GLN B 1 112 ? -13.93 19.172 9.297 1 97.38 112 GLN B C 1
ATOM 3262 O O . GLN B 1 112 ? -13.383 18.203 9.844 1 97.38 112 GLN B O 1
ATOM 3267 N N . GLU B 1 113 ? -13.297 20.094 8.758 1 97.88 113 GLU B N 1
ATOM 3268 C CA . GLU B 1 113 ? -11.867 20.297 8.953 1 97.88 113 GLU B CA 1
ATOM 3269 C C . GLU B 1 113 ? -11.578 21.703 9.477 1 97.88 113 GLU B C 1
ATOM 3271 O O . GLU B 1 113 ? -11.984 22.703 8.859 1 97.88 113 GLU B O 1
ATOM 3276 N N . VAL B 1 114 ? -10.914 21.734 10.555 1 98.31 114 VAL B N 1
ATOM 3277 C CA . VAL B 1 114 ? -10.609 23 11.219 1 98.31 114 VAL B CA 1
ATOM 3278 C C . VAL B 1 114 ? -9.898 23.938 10.25 1 98.31 114 VAL B C 1
ATOM 3280 O O . VAL B 1 114 ? -8.82 23.625 9.75 1 98.31 114 VAL B O 1
ATOM 3283 N N . GLY B 1 115 ? -10.539 25.047 9.938 1 98 115 GLY B N 1
ATOM 3284 C CA . GLY B 1 115 ? -9.93 26.062 9.102 1 98 115 GLY B CA 1
ATOM 3285 C C . GLY B 1 115 ? -9.875 25.688 7.633 1 98 115 GLY B C 1
ATOM 3286 O O . GLY B 1 115 ? -9.18 26.312 6.844 1 98 115 GLY B O 1
ATOM 3287 N N . ILE B 1 116 ? -10.547 24.609 7.254 1 96.75 116 ILE B N 1
ATOM 3288 C CA . ILE B 1 116 ? -10.375 24.094 5.902 1 96.75 116 ILE B CA 1
ATOM 3289 C C . ILE B 1 116 ? -11.742 23.781 5.289 1 96.75 116 ILE B C 1
ATOM 3291 O O . ILE B 1 116 ? -12.047 24.25 4.188 1 96.75 116 ILE B O 1
ATOM 3295 N N . ARG B 1 117 ? -12.547 23.047 5.984 1 94.62 117 ARG B N 1
ATOM 3296 C CA . ARG B 1 117 ? -13.75 22.469 5.387 1 94.62 117 ARG B CA 1
ATOM 3297 C C . ARG B 1 117 ? -14.93 22.547 6.352 1 94.62 117 ARG B C 1
ATOM 3299 O O . ARG B 1 117 ? -14.75 22.453 7.566 1 94.62 117 ARG B O 1
ATOM 3306 N N . GLY B 1 118 ? -16.156 22.781 5.793 1 94.12 118 GLY B N 1
ATOM 3307 C CA . GLY B 1 118 ? -17.391 22.641 6.547 1 94.12 118 GLY B CA 1
ATOM 3308 C C . GLY B 1 118 ? -17.703 23.828 7.426 1 94.12 118 GLY B C 1
ATOM 3309 O O . GLY B 1 118 ? -18.438 23.719 8.406 1 94.12 118 GLY B O 1
ATOM 3310 N N . GLY B 1 119 ? -17.078 24.969 7.215 1 93.25 119 GLY B N 1
ATOM 3311 C CA . GLY B 1 119 ? -17.359 26.203 7.926 1 93.25 119 GLY B CA 1
ATOM 3312 C C . GLY B 1 119 ? -16.766 26.25 9.32 1 93.25 119 GLY B C 1
ATOM 3313 O O . GLY B 1 119 ? -17.078 27.141 10.109 1 93.25 119 GLY B O 1
ATOM 3314 N N . ARG B 1 120 ? -15.977 25.281 9.625 1 95.5 120 ARG B N 1
ATOM 3315 C CA . ARG B 1 120 ? -15.312 25.266 10.93 1 95.5 120 ARG B CA 1
ATOM 3316 C C . ARG B 1 120 ? -14.188 26.297 10.977 1 95.5 120 ARG B C 1
ATOM 3318 O O . ARG B 1 120 ? -13.227 26.219 10.203 1 95.5 120 ARG B O 1
ATOM 3325 N N . ALA B 1 121 ? -14.312 27.234 11.914 1 97.69 121 ALA B N 1
ATOM 3326 C CA . ALA B 1 121 ? -13.312 28.297 12.016 1 97.69 121 ALA B CA 1
ATOM 3327 C C . ALA B 1 121 ? -11.961 27.75 12.453 1 97.69 121 ALA B C 1
ATOM 3329 O O . ALA B 1 121 ? -11.898 26.875 13.312 1 97.69 121 ALA B O 1
ATOM 3330 N N . GLY B 1 122 ? -10.883 28.297 11.859 1 98.44 122 GLY B N 1
ATOM 3331 C CA . GLY B 1 122 ? -9.531 27.875 12.18 1 98.44 122 GLY B CA 1
ATOM 3332 C C . GLY B 1 122 ? -8.938 28.609 13.367 1 98.44 122 GLY B C 1
ATOM 3333 O O . GLY B 1 122 ? -9.617 29.422 14.008 1 98.44 122 GLY B O 1
ATOM 3334 N N . ALA B 1 123 ? -7.707 28.344 13.578 1 98.75 123 ALA B N 1
ATOM 3335 C CA . ALA B 1 123 ? -7.055 28.703 14.828 1 98.75 123 ALA B CA 1
ATOM 3336 C C . ALA B 1 123 ? -6.227 29.984 14.672 1 98.75 123 ALA B C 1
ATOM 3338 O O . ALA B 1 123 ? -5.598 30.453 15.625 1 98.75 123 ALA B O 1
ATOM 3339 N N . LEU B 1 124 ? -6.156 30.531 13.477 1 98.81 124 LEU B N 1
ATOM 3340 C CA . LEU B 1 124 ? -5.508 31.844 13.352 1 98.81 124 LEU B CA 1
ATOM 3341 C C . LEU B 1 124 ? -6.367 32.938 13.977 1 98.81 124 LEU B C 1
ATOM 3343 O O . LEU B 1 124 ? -6.82 33.844 13.281 1 98.81 124 LEU B O 1
ATOM 3347 N N . ALA B 1 125 ? -6.551 32.875 15.266 1 98.81 125 ALA B N 1
ATOM 3348 C CA . ALA B 1 125 ? -7.387 33.688 16.141 1 98.81 125 ALA B CA 1
ATOM 3349 C C . ALA B 1 125 ? -6.953 33.562 17.594 1 98.81 125 ALA B C 1
ATOM 3351 O O . ALA B 1 125 ? -6.191 32.656 17.938 1 98.81 125 ALA B O 1
ATOM 3352 N N . GLU B 1 126 ? -7.426 34.469 18.422 1 98.81 126 GLU B N 1
ATOM 3353 C CA . GLU B 1 126 ? -7.059 34.406 19.828 1 98.81 126 GLU B CA 1
ATOM 3354 C C . GLU B 1 126 ? -7.664 33.188 20.531 1 98.81 126 GLU B C 1
ATOM 3356 O O . GLU B 1 126 ? -7.074 32.656 21.453 1 98.81 126 GLU B O 1
ATOM 3361 N N . GLN B 1 127 ? -8.844 32.812 20.062 1 98.81 127 GLN B N 1
ATOM 3362 C CA . GLN B 1 127 ? -9.523 31.641 20.609 1 98.81 127 GLN B CA 1
ATOM 3363 C C . GLN B 1 127 ? -10.133 30.797 19.5 1 98.81 127 GLN B C 1
ATOM 3365 O O . GLN B 1 127 ? -10.367 31.281 18.391 1 98.81 127 GLN B O 1
ATOM 3370 N N . ILE B 1 128 ? -10.383 29.562 19.797 1 98.75 128 ILE B N 1
ATOM 3371 C CA . ILE B 1 128 ? -11.055 28.656 18.875 1 98.75 128 ILE B CA 1
ATOM 3372 C C . ILE B 1 128 ? -12.008 27.75 19.656 1 98.75 128 ILE B C 1
ATOM 3374 O O . ILE B 1 128 ? -11.742 27.391 20.797 1 98.75 128 ILE B O 1
ATOM 3378 N N . ALA B 1 129 ? -13.125 27.453 19.078 1 98.62 129 ALA B N 1
ATOM 3379 C CA . ALA B 1 129 ? -14.008 26.422 19.594 1 98.62 129 ALA B CA 1
ATOM 3380 C C . ALA B 1 129 ? -13.703 25.062 18.953 1 98.62 129 ALA B C 1
ATOM 3382 O O . ALA B 1 129 ? -13.391 25 17.75 1 98.62 129 ALA B O 1
ATOM 3383 N N . ALA B 1 130 ? -13.781 24.016 19.688 1 98.38 130 ALA B N 1
ATOM 3384 C CA . ALA B 1 130 ? -13.531 22.672 19.188 1 98.38 130 ALA B CA 1
ATOM 3385 C C . ALA B 1 130 ? -14.344 21.641 19.953 1 98.38 130 ALA B C 1
ATOM 3387 O O . ALA B 1 130 ? -14.586 21.797 21.156 1 98.38 130 ALA B O 1
ATOM 3388 N N . PRO B 1 131 ? -14.805 20.562 19.25 1 98.25 131 PRO B N 1
ATOM 3389 C CA . PRO B 1 131 ? -15.391 19.469 20.016 1 98.25 131 PRO B CA 1
ATOM 3390 C C . PRO B 1 131 ? -14.406 18.828 21 1 98.25 131 PRO B C 1
ATOM 3392 O O . PRO B 1 131 ? -13.242 18.625 20.656 1 98.25 131 PRO B O 1
ATOM 3395 N N . VAL B 1 132 ? -14.898 18.531 22.188 1 98.44 132 VAL B N 1
ATOM 3396 C CA . VAL B 1 132 ? -14.023 17.938 23.203 1 98.44 132 VAL B CA 1
ATOM 3397 C C . VAL B 1 132 ? -13.477 16.609 22.703 1 98.44 132 VAL B C 1
ATOM 3399 O O . VAL B 1 132 ? -12.344 16.234 23.016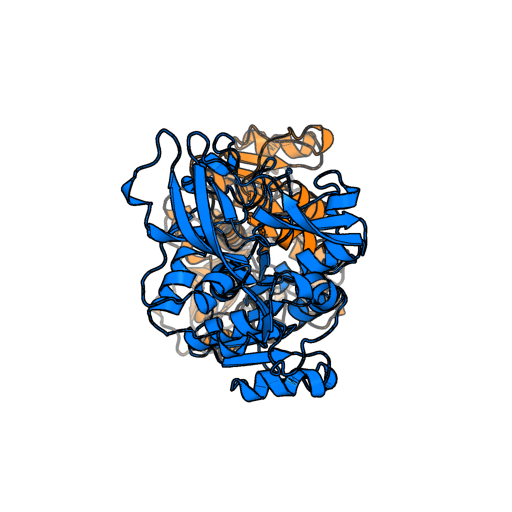 1 98.44 132 VAL B O 1
ATOM 3402 N N . THR B 1 133 ? -14.164 15.914 21.766 1 97.31 133 THR B N 1
ATOM 3403 C CA . THR B 1 133 ? -13.781 14.602 21.25 1 97.31 133 THR B CA 1
ATOM 3404 C C . THR B 1 133 ? -12.57 14.719 20.328 1 97.31 133 THR B C 1
ATOM 3406 O O . THR B 1 133 ? -11.93 13.719 20 1 97.31 133 THR B O 1
ATOM 3409 N N . SER B 1 134 ? -12.266 15.914 19.859 1 98.25 134 SER B N 1
ATOM 3410 C CA . SER B 1 134 ? -11.141 16.094 18.953 1 98.25 134 SER B CA 1
ATOM 3411 C C . SER B 1 134 ? -9.867 16.469 19.703 1 98.25 134 SER B C 1
ATOM 3413 O O . SER B 1 134 ? -8.781 16.516 19.125 1 98.25 134 SER B O 1
ATOM 3415 N N . LEU B 1 135 ? -9.938 16.703 21.016 1 98.69 135 LEU B N 1
ATOM 3416 C CA . LEU B 1 135 ? -8.828 17.25 21.797 1 98.69 135 LEU B CA 1
ATOM 3417 C C . LEU B 1 135 ? -7.855 16.141 22.203 1 98.69 135 LEU B C 1
ATOM 3419 O O . LEU B 1 135 ? -8.273 15.031 22.516 1 98.69 135 LEU B O 1
ATOM 3423 N N . HIS B 1 136 ? -6.656 16.484 22.188 1 98.81 136 HIS B N 1
ATOM 3424 C CA . HIS B 1 136 ? -5.57 15.711 22.781 1 98.81 136 HIS B CA 1
ATOM 3425 C C . HIS B 1 136 ? -4.82 16.531 23.828 1 98.81 136 HIS B C 1
ATOM 3427 O O . HIS B 1 136 ? -4.301 17.609 23.531 1 98.81 136 HIS B O 1
ATOM 3433 N N . ALA B 1 137 ? -4.797 16 25.016 1 98.38 137 ALA B N 1
ATOM 3434 C CA . ALA B 1 137 ? -4.047 16.672 26.078 1 98.38 137 ALA B CA 1
ATOM 3435 C C . ALA B 1 137 ? -2.545 16.609 25.812 1 98.38 137 ALA B C 1
ATOM 3437 O O . ALA B 1 137 ? -2.031 15.578 25.359 1 98.38 137 ALA B O 1
ATOM 3438 N N . ILE B 1 138 ? -1.909 17.656 26.031 1 97.81 138 ILE B N 1
ATOM 3439 C CA . ILE B 1 138 ? -0.468 17.797 25.859 1 97.81 138 ILE B CA 1
ATOM 3440 C C . ILE B 1 138 ? 0.207 17.906 27.219 1 97.81 138 ILE B C 1
ATOM 3442 O O . ILE B 1 138 ? -0.186 18.734 28.047 1 97.81 138 ILE B O 1
ATOM 3446 N N . PRO B 1 139 ? 1.184 17.062 27.453 1 97.88 139 PRO B N 1
ATOM 3447 C CA . PRO B 1 139 ? 1.883 17.188 28.75 1 97.88 139 PRO B CA 1
ATOM 3448 C C . PRO B 1 139 ? 2.723 18.453 28.844 1 97.88 139 PRO B C 1
ATOM 3450 O O . PRO B 1 139 ? 2.984 19.109 27.844 1 97.88 139 PRO B O 1
ATOM 3453 N N . ASP B 1 140 ? 3.215 18.75 30.016 1 94.94 140 ASP B N 1
ATOM 3454 C CA . ASP B 1 140 ? 3.953 19.969 30.312 1 94.94 140 ASP B CA 1
ATOM 3455 C C . ASP B 1 140 ? 5.27 20.016 29.547 1 94.94 140 ASP B C 1
ATOM 3457 O O . ASP B 1 140 ? 5.777 21.094 29.219 1 94.94 140 ASP B O 1
ATOM 3461 N N . SER B 1 141 ? 5.785 18.859 29.219 1 96.81 141 SER B N 1
ATOM 3462 C CA . SER B 1 141 ? 7.066 18.781 28.531 1 96.81 141 SER B CA 1
ATOM 3463 C C . SER B 1 141 ? 6.945 19.219 27.078 1 96.81 141 SER B C 1
ATOM 3465 O O . SER B 1 141 ? 7.949 19.438 26.391 1 96.81 141 SER B O 1
ATOM 3467 N N . VAL B 1 142 ? 5.77 19.344 26.609 1 98.12 142 VAL B N 1
ATOM 3468 C CA . VAL B 1 142 ? 5.512 19.797 25.25 1 98.12 142 VAL B CA 1
ATOM 3469 C C . VAL B 1 142 ? 5.043 21.25 25.266 1 98.12 142 VAL B C 1
ATOM 3471 O O . VAL B 1 142 ? 3.904 21.547 25.641 1 98.12 142 VAL B O 1
ATOM 3474 N N . ASP B 1 143 ? 5.922 22.141 24.906 1 98 143 ASP B N 1
ATOM 3475 C CA . ASP B 1 143 ? 5.625 23.562 24.938 1 98 143 ASP B CA 1
ATOM 3476 C C . ASP B 1 143 ? 4.75 23.969 23.75 1 98 143 ASP B C 1
ATOM 3478 O O . ASP B 1 143 ? 4.426 23.125 22.906 1 98 143 ASP B O 1
ATOM 3482 N N . PRO B 1 144 ? 4.316 25.172 23.672 1 97.75 144 PRO B N 1
ATOM 3483 C CA . PRO B 1 144 ? 3.396 25.578 22.609 1 97.75 144 PRO B CA 1
ATOM 3484 C C . PRO B 1 144 ? 3.982 25.391 21.219 1 97.75 144 PRO B C 1
ATOM 3486 O O . PRO B 1 144 ? 3.244 25.109 20.266 1 97.75 144 PRO B O 1
ATOM 3489 N N . VAL B 1 145 ? 5.293 25.609 21.094 1 98.56 145 VAL B N 1
ATOM 3490 C CA . VAL B 1 145 ? 5.934 25.422 19.797 1 98.56 145 VAL B CA 1
ATOM 3491 C C . VAL B 1 145 ? 5.773 23.969 19.344 1 98.56 145 VAL B C 1
ATOM 3493 O O . VAL B 1 145 ? 5.281 23.719 18.25 1 98.56 145 VAL B O 1
ATOM 3496 N N . LEU B 1 146 ? 6.113 23.016 20.25 1 98.81 146 LEU B N 1
ATOM 3497 C CA . LEU B 1 146 ? 5.945 21.609 19.953 1 98.81 146 LEU B CA 1
ATOM 3498 C C . LEU B 1 146 ? 4.473 21.266 19.75 1 98.81 146 LEU B C 1
ATOM 3500 O O . LEU B 1 146 ? 4.129 20.453 18.891 1 98.81 146 LEU B O 1
ATOM 3504 N N . GLY B 1 147 ? 3.637 21.859 20.547 1 98.81 147 GLY B N 1
ATOM 3505 C CA . GLY B 1 147 ? 2.209 21.609 20.438 1 98.81 147 GLY B CA 1
ATOM 3506 C C . GLY B 1 147 ? 1.658 21.906 19.062 1 98.81 147 GLY B C 1
ATOM 3507 O O . GLY B 1 147 ? 0.902 21.109 18.5 1 98.81 147 GLY B O 1
ATOM 3508 N N . ALA B 1 148 ? 2.061 23.062 18.469 1 98.81 148 ALA B N 1
ATOM 3509 C CA . ALA B 1 148 ? 1.571 23.469 17.156 1 98.81 148 ALA B CA 1
ATOM 3510 C C . ALA B 1 148 ? 2.203 22.641 16.047 1 98.81 148 ALA B C 1
ATOM 3512 O O . ALA B 1 148 ? 1.749 22.656 14.906 1 98.81 148 ALA B O 1
ATOM 3513 N N . LEU B 1 149 ? 3.246 21.875 16.422 1 98.88 149 LEU B N 1
ATOM 3514 C CA . LEU B 1 149 ? 3.902 21 15.445 1 98.88 149 LEU B CA 1
ATOM 3515 C C . LEU B 1 149 ? 3.322 19.594 15.5 1 98.88 149 LEU B C 1
ATOM 3517 O O . LEU B 1 149 ? 3.693 18.734 14.695 1 98.88 149 LEU B O 1
ATOM 3521 N N . VAL B 1 150 ? 2.33 19.344 16.375 1 98.94 150 VAL B N 1
ATOM 3522 C CA . VAL B 1 150 ? 1.807 18 16.531 1 98.94 150 VAL B CA 1
ATOM 3523 C C . VAL B 1 150 ? 1.027 17.594 15.281 1 98.94 150 VAL B C 1
ATOM 3525 O O . VAL B 1 150 ? 1.174 16.469 14.781 1 98.94 150 VAL B O 1
ATOM 3528 N N . GLU B 1 151 ? 0.214 18.453 14.781 1 98.88 151 GLU B N 1
ATOM 3529 C CA . GLU B 1 151 ? -0.595 18.109 13.609 1 98.88 151 GLU B CA 1
ATOM 3530 C C . GLU B 1 151 ? 0.283 17.75 12.422 1 98.88 151 GLU B C 1
ATOM 3532 O O . GLU B 1 151 ? 0.196 16.641 11.891 1 98.88 151 GLU B O 1
ATOM 3537 N N . PRO B 1 152 ? 1.248 18.609 11.945 1 98.81 152 PRO B N 1
ATOM 3538 C CA . PRO B 1 152 ? 2.123 18.172 10.852 1 98.81 152 PRO B CA 1
ATOM 3539 C C . PRO B 1 152 ? 3.029 17.016 11.25 1 98.81 152 PRO B C 1
ATOM 3541 O O . PRO B 1 152 ? 3.361 16.172 10.414 1 98.81 152 PRO B O 1
ATOM 3544 N N . GLY B 1 153 ? 3.387 16.969 12.539 1 98.94 153 GLY B N 1
ATOM 3545 C CA . GLY B 1 153 ? 4.156 15.844 13.039 1 98.94 153 GLY B CA 1
ATOM 3546 C C . GLY B 1 153 ? 3.408 14.523 12.953 1 98.94 153 GLY B C 1
ATOM 3547 O O . GLY B 1 153 ? 4.008 13.477 12.688 1 98.94 153 GLY B O 1
ATOM 3548 N N . GLY B 1 154 ? 2.078 14.609 13.234 1 98.94 154 GLY B N 1
ATOM 3549 C CA . GLY B 1 154 ? 1.262 13.414 13.125 1 98.94 154 GLY B CA 1
ATOM 3550 C C . GLY B 1 154 ? 1.212 12.852 11.711 1 98.94 154 GLY B C 1
ATOM 3551 O O . GLY B 1 154 ? 1.253 11.641 11.523 1 98.94 154 GLY B O 1
ATOM 3552 N N . ASN B 1 155 ? 1.124 13.719 10.711 1 98.81 155 ASN B N 1
ATOM 3553 C CA . ASN B 1 155 ? 1.243 13.297 9.32 1 98.81 155 ASN B CA 1
ATOM 3554 C C . ASN B 1 155 ? 2.566 12.578 9.062 1 98.81 155 ASN B C 1
ATOM 3556 O O . ASN B 1 155 ? 2.588 11.492 8.484 1 98.81 155 ASN B O 1
ATOM 3560 N N . ALA B 1 156 ? 3.607 13.203 9.523 1 98.94 156 ALA B N 1
ATOM 3561 C CA . ALA B 1 156 ? 4.957 12.688 9.305 1 98.94 156 ALA B CA 1
ATOM 3562 C C . ALA B 1 156 ? 5.164 11.375 10.047 1 98.94 156 ALA B C 1
ATOM 3564 O O . ALA B 1 156 ? 5.816 10.461 9.531 1 98.94 156 ALA B O 1
ATOM 3565 N N . TYR B 1 157 ? 4.664 11.336 11.305 1 98.94 157 TYR B N 1
ATOM 3566 C CA . TYR B 1 157 ? 4.75 10.102 12.078 1 98.94 157 TYR B CA 1
ATOM 3567 C C . TYR B 1 157 ? 4.094 8.945 11.336 1 98.94 157 TYR B C 1
ATOM 3569 O O . TYR B 1 157 ? 4.672 7.863 11.227 1 98.94 157 TYR B O 1
ATOM 3577 N N . ARG B 1 158 ? 2.91 9.156 10.844 1 98.94 158 ARG B N 1
ATOM 3578 C CA . ARG B 1 158 ? 2.209 8.117 10.102 1 98.94 158 ARG B CA 1
ATOM 3579 C C . ARG B 1 158 ? 2.988 7.711 8.852 1 98.94 158 ARG B C 1
ATOM 3581 O O . ARG B 1 158 ? 3.059 6.527 8.516 1 98.94 158 ARG B O 1
ATOM 3588 N N . ALA B 1 159 ? 3.535 8.695 8.133 1 98.94 159 ALA B N 1
ATOM 3589 C CA . ALA B 1 159 ? 4.336 8.391 6.949 1 98.94 159 ALA B CA 1
ATOM 3590 C C . ALA B 1 159 ? 5.539 7.523 7.312 1 98.94 159 ALA B C 1
ATOM 3592 O O . ALA B 1 159 ? 5.82 6.527 6.641 1 98.94 159 ALA B O 1
ATOM 3593 N N . ALA B 1 160 ? 6.215 7.922 8.375 1 98.94 160 ALA B N 1
ATOM 3594 C CA . ALA B 1 160 ? 7.383 7.164 8.82 1 98.94 160 ALA B CA 1
ATOM 3595 C C . ALA B 1 160 ? 6.996 5.742 9.211 1 98.94 160 ALA B C 1
ATOM 3597 O O . ALA B 1 160 ? 7.684 4.785 8.844 1 98.94 160 ALA B O 1
ATOM 3598 N N . ARG B 1 161 ? 5.93 5.637 9.953 1 98.88 161 ARG B N 1
ATOM 3599 C CA . ARG B 1 161 ? 5.469 4.312 10.359 1 98.88 161 ARG B CA 1
ATOM 3600 C C . ARG B 1 161 ? 5.098 3.463 9.148 1 98.88 161 ARG B C 1
ATOM 3602 O O . ARG B 1 161 ? 5.387 2.264 9.117 1 98.88 161 ARG B O 1
ATOM 3609 N N . ALA B 1 162 ? 4.477 4.051 8.172 1 98.88 162 ALA B N 1
ATOM 3610 C CA . ALA B 1 162 ? 4.043 3.346 6.969 1 98.88 162 ALA B CA 1
ATOM 3611 C C . ALA B 1 162 ? 5.238 2.836 6.168 1 98.88 162 ALA B C 1
ATOM 3613 O O . ALA B 1 162 ? 5.141 1.828 5.465 1 98.88 162 ALA B O 1
ATOM 3614 N N . ALA B 1 163 ? 6.348 3.545 6.238 1 98.88 163 ALA B N 1
ATOM 3615 C CA . ALA B 1 163 ? 7.566 3.113 5.555 1 98.88 163 ALA B CA 1
ATOM 3616 C C . ALA B 1 163 ? 8.062 1.783 6.113 1 98.88 163 ALA B C 1
ATOM 3618 O O . ALA B 1 163 ? 8.742 1.023 5.414 1 98.88 163 ALA B O 1
ATOM 3619 N N . ASP B 1 164 ? 7.793 1.516 7.387 1 98.38 164 ASP B N 1
ATOM 3620 C CA . ASP B 1 164 ? 8.062 0.239 8.039 1 98.38 164 ASP B CA 1
ATOM 3621 C C . ASP B 1 164 ? 9.547 -0.121 7.953 1 98.38 164 ASP B C 1
ATOM 3623 O O . ASP B 1 164 ? 9.898 -1.223 7.527 1 98.38 164 ASP B O 1
ATOM 3627 N N . VAL B 1 165 ? 10.438 0.833 8.266 1 98.25 165 VAL B N 1
ATOM 3628 C CA . VAL B 1 165 ? 11.883 0.619 8.211 1 98.25 165 VAL B CA 1
ATOM 3629 C C . VAL B 1 165 ? 12.477 0.77 9.609 1 98.25 165 VAL B C 1
ATOM 3631 O O . VAL B 1 165 ? 11.836 1.312 10.516 1 98.25 165 VAL B O 1
ATOM 3634 N N . GLY B 1 166 ? 13.672 0.294 9.789 1 97.81 166 GLY B N 1
ATOM 3635 C CA . GLY B 1 166 ? 14.461 0.358 11.016 1 97.81 166 GLY B CA 1
ATOM 3636 C C . GLY B 1 166 ? 15.945 0.218 10.773 1 97.81 166 GLY B C 1
ATOM 3637 O O . GLY B 1 166 ? 16.438 0.515 9.68 1 97.81 166 GLY B O 1
ATOM 3638 N N . PRO B 1 167 ? 16.641 -0.179 11.883 1 98 167 PRO B N 1
ATOM 3639 C CA . PRO B 1 167 ? 18.078 -0.349 11.734 1 98 167 PRO B CA 1
ATOM 3640 C C . PRO B 1 167 ? 18.453 -1.277 10.578 1 98 167 PRO B C 1
ATOM 3642 O O . PRO B 1 167 ? 17.875 -2.355 10.438 1 98 167 PRO B O 1
ATOM 3645 N N . GLY B 1 168 ? 19.344 -0.831 9.719 1 96.69 168 GLY B N 1
ATOM 3646 C CA . GLY B 1 168 ? 19.797 -1.634 8.594 1 96.69 168 GLY B CA 1
ATOM 3647 C C . GLY B 1 168 ? 19.078 -1.301 7.297 1 96.69 168 GLY B C 1
ATOM 3648 O O . GLY B 1 168 ? 19.5 -1.733 6.223 1 96.69 168 GLY B O 1
ATOM 3649 N N . ASP B 1 169 ? 18.016 -0.534 7.383 1 98.44 169 ASP B N 1
ATOM 3650 C CA . ASP B 1 169 ? 17.266 -0.154 6.195 1 98.44 169 ASP B CA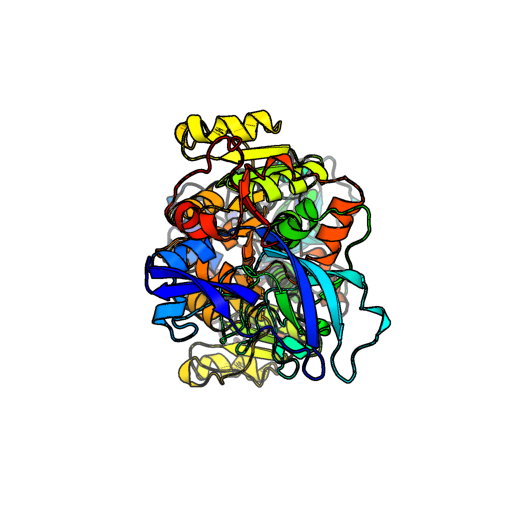 1
ATOM 3651 C C . ASP B 1 169 ? 17.641 1.248 5.727 1 98.44 169 ASP B C 1
ATOM 3653 O O . ASP B 1 169 ? 18.078 2.08 6.523 1 98.44 169 ASP B O 1
ATOM 3657 N N . ARG B 1 170 ? 17.531 1.465 4.445 1 98.75 170 ARG B N 1
ATOM 3658 C CA . ARG B 1 170 ? 17.75 2.768 3.824 1 98.75 170 ARG B CA 1
ATOM 3659 C C . ARG B 1 170 ? 16.438 3.348 3.297 1 98.75 170 ARG B C 1
ATOM 3661 O O . ARG B 1 170 ? 15.664 2.65 2.639 1 98.75 170 ARG B O 1
ATOM 3668 N N . VAL B 1 171 ? 16.219 4.586 3.637 1 98.94 171 VAL B N 1
ATOM 3669 C CA . VAL B 1 171 ? 14.992 5.238 3.188 1 98.94 171 VAL B CA 1
ATOM 3670 C C . VAL B 1 171 ? 15.328 6.555 2.498 1 98.94 171 VAL B C 1
ATOM 3672 O O . VAL B 1 171 ? 16.25 7.266 2.922 1 98.94 171 VAL B O 1
ATOM 3675 N N . LEU B 1 172 ? 14.648 6.828 1.375 1 98.94 172 LEU B N 1
ATOM 3676 C CA . LEU B 1 172 ? 14.758 8.086 0.645 1 98.94 172 LEU B CA 1
ATOM 3677 C C . LEU B 1 172 ? 13.492 8.922 0.816 1 98.94 172 LEU B C 1
ATOM 3679 O O . LEU B 1 172 ? 12.383 8.438 0.572 1 98.94 172 LEU B O 1
ATOM 3683 N N . VAL B 1 173 ? 13.609 10.102 1.32 1 99 173 VAL B N 1
ATOM 3684 C CA . VAL B 1 173 ? 12.5 11.039 1.435 1 99 173 VAL B CA 1
ATOM 3685 C C . VAL B 1 173 ? 12.602 12.094 0.335 1 99 173 VAL B C 1
ATOM 3687 O O . VAL B 1 173 ? 13.602 12.812 0.242 1 99 173 VAL B O 1
ATOM 3690 N N . LEU B 1 174 ? 11.57 12.156 -0.512 1 98.88 174 LEU B N 1
ATOM 3691 C CA . LEU B 1 174 ? 11.508 13.141 -1.586 1 98.88 174 LEU B CA 1
ATOM 3692 C C . LEU B 1 174 ? 10.766 14.391 -1.134 1 98.88 174 LEU B C 1
ATOM 3694 O O . LEU B 1 174 ? 9.586 14.32 -0.78 1 98.88 174 LEU B O 1
ATOM 3698 N N . GLY B 1 175 ? 11.414 15.523 -1.212 1 98.19 175 GLY B N 1
ATOM 3699 C CA . GLY B 1 175 ? 10.797 16.781 -0.82 1 98.19 175 GLY B CA 1
ATOM 3700 C C . GLY B 1 175 ? 11.016 17.125 0.643 1 98.19 175 GLY B C 1
ATOM 3701 O O . GLY B 1 175 ? 10.109 16.969 1.464 1 98.19 175 GLY B O 1
ATOM 3702 N N . PRO B 1 176 ? 12.195 17.656 0.913 1 96.75 176 PRO B N 1
ATOM 3703 C CA . PRO B 1 176 ? 12.508 17.984 2.309 1 96.75 176 PRO B CA 1
ATOM 3704 C C . PRO B 1 176 ? 11.953 19.344 2.74 1 96.75 176 PRO B C 1
ATOM 3706 O O . PRO B 1 176 ? 12.695 20.172 3.254 1 96.75 176 PRO B O 1
ATOM 3709 N N . GLY B 1 177 ? 10.625 19.547 2.5 1 97.12 177 GLY B N 1
ATOM 3710 C CA . GLY B 1 177 ? 9.883 20.578 3.197 1 97.12 177 GLY B CA 1
ATOM 3711 C C . GLY B 1 177 ? 9.531 20.203 4.625 1 97.12 177 GLY B C 1
ATOM 3712 O O . GLY B 1 177 ? 10.211 19.391 5.242 1 97.12 177 GLY B O 1
ATOM 3713 N N . THR B 1 178 ? 8.562 20.844 5.176 1 98 178 THR B N 1
ATOM 3714 C CA . THR B 1 178 ? 8.211 20.609 6.574 1 98 178 THR B CA 1
ATOM 3715 C C . THR B 1 178 ? 7.859 19.141 6.805 1 98 178 THR B C 1
ATOM 3717 O O . THR B 1 178 ? 8.461 18.484 7.652 1 98 178 THR B O 1
ATOM 3720 N N . ILE B 1 179 ? 6.938 18.609 6.02 1 98.69 179 ILE B N 1
ATOM 3721 C CA . ILE B 1 179 ? 6.469 17.234 6.207 1 98.69 179 ILE B CA 1
ATOM 3722 C C . ILE B 1 179 ? 7.613 16.266 5.941 1 98.69 179 ILE B C 1
ATOM 3724 O O . ILE B 1 179 ? 7.809 15.305 6.691 1 98.69 179 ILE B O 1
ATOM 3728 N N . GLY B 1 180 ? 8.359 16.531 4.863 1 98.81 180 GLY B N 1
ATOM 3729 C CA . GLY B 1 180 ? 9.492 15.664 4.543 1 98.81 180 GLY B CA 1
ATOM 3730 C C . GLY B 1 180 ? 10.539 15.625 5.641 1 98.81 180 GLY B C 1
ATOM 3731 O O . GLY B 1 180 ? 11.023 14.555 6.004 1 98.81 180 GLY B O 1
ATOM 3732 N N . LEU B 1 181 ? 10.914 16.766 6.188 1 98.88 181 LEU B N 1
ATOM 3733 C CA . LEU B 1 181 ? 11.93 16.828 7.23 1 98.88 181 LEU B CA 1
ATOM 3734 C C . LEU B 1 181 ? 11.422 16.203 8.523 1 98.88 181 LEU B C 1
ATOM 3736 O O . LEU B 1 181 ? 12.172 15.5 9.211 1 98.88 181 LEU B O 1
ATOM 3740 N N . LEU B 1 182 ? 10.141 16.484 8.844 1 98.94 182 LEU B N 1
ATOM 3741 C CA . LEU B 1 182 ? 9.562 15.828 10.008 1 98.94 182 LEU B CA 1
ATOM 3742 C C . LEU B 1 182 ? 9.594 14.312 9.844 1 98.94 182 LEU B C 1
ATOM 3744 O O . LEU B 1 182 ? 9.953 13.586 10.773 1 98.94 182 LEU B O 1
ATOM 3748 N N . THR B 1 183 ? 9.242 13.805 8.648 1 98.94 183 THR B N 1
ATOM 3749 C CA . THR B 1 183 ? 9.281 12.375 8.367 1 98.94 183 THR B CA 1
ATOM 3750 C C . THR B 1 183 ? 10.703 11.836 8.523 1 98.94 183 THR B C 1
ATOM 3752 O O . THR B 1 183 ? 10.914 10.797 9.148 1 98.94 183 THR B O 1
ATOM 3755 N N . ALA B 1 184 ? 11.664 12.578 7.98 1 98.94 184 ALA B N 1
ATOM 3756 C CA . ALA B 1 184 ? 13.07 12.188 8.086 1 98.94 184 ALA B CA 1
ATOM 3757 C C . ALA B 1 184 ? 13.492 12.047 9.547 1 98.94 184 ALA B C 1
ATOM 3759 O O . ALA B 1 184 ? 14.211 11.109 9.906 1 98.94 184 ALA B O 1
ATOM 3760 N N . MET B 1 185 ? 13.062 12.984 10.367 1 98.94 185 MET B N 1
ATOM 3761 C CA . MET B 1 185 ? 13.414 12.945 11.789 1 98.94 185 MET B CA 1
ATOM 3762 C C . MET B 1 185 ? 12.828 11.711 12.461 1 98.94 185 MET B C 1
ATOM 3764 O O . MET B 1 185 ? 13.5 11.047 13.25 1 98.94 185 MET B O 1
ATOM 3768 N N . PHE B 1 186 ? 11.555 11.383 12.172 1 98.94 186 PHE B N 1
ATOM 3769 C CA . PHE B 1 186 ? 10.938 10.188 12.742 1 98.94 186 PHE B CA 1
ATOM 3770 C C . PHE B 1 186 ? 11.633 8.93 12.234 1 98.94 186 PHE B C 1
ATOM 3772 O O . PHE B 1 186 ? 11.82 7.973 12.992 1 98.94 186 PHE B O 1
ATOM 3779 N N . LEU B 1 187 ? 12.008 8.891 10.93 1 98.94 187 LEU B N 1
ATOM 3780 C CA . LEU B 1 187 ? 12.703 7.742 10.352 1 98.94 187 LEU B CA 1
ATOM 3781 C C . LEU B 1 187 ? 14.07 7.551 10.992 1 98.94 187 LEU B C 1
ATOM 3783 O O . LEU B 1 187 ? 14.469 6.426 11.297 1 98.94 187 LEU B O 1
ATOM 3787 N N . ARG B 1 188 ? 14.789 8.688 11.188 1 98.81 188 ARG B N 1
ATOM 3788 C CA . ARG B 1 188 ? 16.078 8.625 11.883 1 98.81 188 ARG B CA 1
ATOM 3789 C C . ARG B 1 188 ? 15.906 8.078 13.297 1 98.81 188 ARG B C 1
ATOM 3791 O O . ARG B 1 188 ? 16.688 7.25 13.75 1 98.81 188 ARG B O 1
ATOM 3798 N N . ALA B 1 189 ? 14.875 8.562 13.984 1 98.69 189 ALA B N 1
ATOM 3799 C CA . ALA B 1 189 ? 14.602 8.094 15.336 1 98.69 189 ALA B CA 1
ATOM 3800 C C . ALA B 1 189 ? 14.328 6.594 15.359 1 98.69 189 ALA B C 1
ATOM 3802 O O . ALA B 1 189 ? 14.625 5.918 16.344 1 98.69 189 ALA B O 1
ATOM 3803 N N . ALA B 1 190 ? 13.797 6.059 14.289 1 98.44 190 ALA B N 1
ATOM 3804 C CA . ALA B 1 190 ? 13.492 4.637 14.18 1 98.44 190 ALA B CA 1
ATOM 3805 C C . ALA B 1 190 ? 14.742 3.836 13.828 1 98.44 190 ALA B C 1
ATOM 3807 O O . ALA B 1 190 ? 14.703 2.604 13.773 1 98.44 190 ALA B O 1
ATOM 3808 N N . GLY B 1 191 ? 15.828 4.488 13.547 1 98.56 191 GLY B N 1
ATOM 3809 C CA . GLY B 1 191 ? 17.109 3.83 13.344 1 98.56 191 GLY B CA 1
ATOM 3810 C C . GLY B 1 191 ? 17.453 3.623 11.883 1 98.56 191 GLY B C 1
ATOM 3811 O O . GLY B 1 191 ? 18.469 2.998 11.562 1 98.56 191 GLY B O 1
ATOM 3812 N N . ALA B 1 192 ? 16.672 4.152 10.953 1 98.69 192 ALA B N 1
ATOM 3813 C CA . ALA B 1 192 ? 16.922 3.961 9.531 1 98.69 192 ALA B CA 1
ATOM 3814 C C . ALA B 1 192 ? 18.031 4.891 9.039 1 98.69 192 ALA B C 1
ATOM 3816 O O . ALA B 1 192 ? 18.281 5.938 9.641 1 98.69 192 ALA B O 1
ATOM 3817 N N . GLU B 1 193 ? 18.719 4.5 7.996 1 98.75 193 GLU B N 1
ATOM 3818 C CA . GLU B 1 193 ? 19.578 5.402 7.23 1 98.75 193 GLU B CA 1
ATOM 3819 C C . GLU B 1 193 ? 18.75 6.285 6.297 1 98.75 193 GLU B C 1
ATOM 3821 O O . GLU B 1 193 ? 18.156 5.793 5.34 1 98.75 193 GLU B O 1
ATOM 3826 N N . VAL B 1 194 ? 18.766 7.566 6.574 1 98.94 194 VAL B N 1
ATOM 3827 C CA . VAL B 1 194 ? 17.828 8.461 5.887 1 98.94 194 VAL B CA 1
ATOM 3828 C C . VAL B 1 194 ? 18.578 9.25 4.816 1 98.94 194 VAL B C 1
ATOM 3830 O O . VAL B 1 194 ? 19.625 9.852 5.09 1 98.94 194 VAL B O 1
ATOM 3833 N N . HIS B 1 195 ? 18.094 9.227 3.613 1 98.94 195 HIS B N 1
ATOM 3834 C CA . HIS B 1 195 ? 18.516 10.055 2.49 1 98.94 195 HIS B CA 1
ATOM 3835 C C . HIS B 1 195 ? 17.406 11.031 2.088 1 98.94 195 HIS B C 1
ATOM 3837 O O . HIS B 1 195 ? 16.219 10.711 2.184 1 98.94 195 HIS B O 1
ATOM 3843 N N . LEU B 1 196 ? 17.812 12.211 1.686 1 98.94 196 LEU B N 1
ATOM 3844 C CA . LEU B 1 196 ? 16.859 13.234 1.253 1 98.94 196 LEU B CA 1
ATOM 3845 C C . LEU B 1 196 ? 17.094 13.609 -0.208 1 98.94 196 LEU B C 1
ATOM 3847 O O . LEU B 1 196 ? 18.234 13.625 -0.674 1 98.94 196 LEU B O 1
ATOM 3851 N N . LEU B 1 197 ? 16.016 13.859 -0.91 1 98.88 197 LEU B N 1
ATOM 3852 C CA . LEU B 1 197 ? 16.094 14.398 -2.264 1 98.88 197 LEU B CA 1
ATOM 3853 C C . LEU B 1 197 ? 15.43 15.773 -2.334 1 98.88 197 LEU B C 1
ATOM 3855 O O . LEU B 1 197 ? 14.234 15.906 -2.068 1 98.88 197 LEU B O 1
ATOM 3859 N N . GLY B 1 198 ? 16.203 16.781 -2.607 1 98.31 198 GLY B N 1
ATOM 3860 C CA . GLY B 1 198 ? 15.711 18.141 -2.768 1 98.31 198 GLY B CA 1
ATOM 3861 C C . GLY B 1 198 ? 15.789 18.641 -4.195 1 98.31 198 GLY B C 1
ATOM 3862 O O . GLY B 1 198 ? 16.312 17.938 -5.074 1 98.31 198 GLY B O 1
ATOM 3863 N N . ARG B 1 199 ? 15.273 19.75 -4.445 1 96.5 199 ARG B N 1
ATOM 3864 C CA . ARG B 1 199 ? 15.156 20.312 -5.781 1 96.5 199 ARG B CA 1
ATOM 3865 C C . ARG B 1 199 ? 16.5 20.812 -6.285 1 96.5 199 ARG B C 1
ATOM 3867 O O . ARG B 1 199 ? 16.828 20.672 -7.465 1 96.5 199 ARG B O 1
ATOM 3874 N N . ASP B 1 200 ? 17.234 21.547 -5.379 1 96.56 200 ASP B N 1
ATOM 3875 C CA . ASP B 1 200 ? 18.531 22.125 -5.719 1 96.56 200 ASP B CA 1
ATOM 3876 C C . ASP B 1 200 ? 19.453 22.188 -4.492 1 96.56 200 ASP B C 1
ATOM 3878 O O . ASP B 1 200 ? 19.016 21.906 -3.373 1 96.56 200 ASP B O 1
ATOM 3882 N N . GLU B 1 201 ? 20.703 22.516 -4.719 1 96 201 GLU B N 1
ATOM 3883 C CA . GLU B 1 201 ? 21.688 22.5 -3.654 1 96 201 GLU B CA 1
ATOM 3884 C C . GLU B 1 201 ? 21.359 23.516 -2.57 1 96 201 GLU B C 1
ATOM 3886 O O . GLU B 1 201 ? 21.594 23.266 -1.385 1 96 201 GLU B O 1
ATOM 3891 N N . GLU B 1 202 ? 20.797 24.531 -2.951 1 94.75 202 GLU B N 1
ATOM 3892 C CA . GLU B 1 202 ? 20.453 25.578 -1.994 1 94.75 202 GLU B CA 1
ATOM 3893 C C . GLU B 1 202 ? 19.422 25.062 -0.984 1 94.75 202 GLU B C 1
ATOM 3895 O O . GLU B 1 202 ? 19.531 25.344 0.212 1 94.75 202 GLU B O 1
ATOM 3900 N N . SER B 1 203 ? 18.453 24.359 -1.483 1 93.44 203 SER B N 1
ATOM 3901 C CA . SER B 1 203 ? 17.391 23.844 -0.634 1 93.44 203 SER B CA 1
ATOM 3902 C C . SER B 1 203 ? 17.891 22.766 0.306 1 93.44 203 SER B C 1
ATOM 3904 O O . SER B 1 203 ? 17.203 22.391 1.259 1 93.44 203 SER B O 1
ATOM 3906 N N . LEU B 1 204 ? 19.109 22.25 0.097 1 97.88 204 LEU B N 1
ATOM 3907 C CA . LEU B 1 204 ? 19.625 21.125 0.877 1 97.88 204 LEU B CA 1
ATOM 3908 C C . LEU B 1 204 ? 20.516 21.609 2.01 1 97.88 204 LEU B C 1
ATOM 3910 O O . LEU B 1 204 ? 20.922 20.828 2.869 1 97.88 204 LEU B O 1
ATOM 3914 N N . ALA B 1 205 ? 20.797 22.922 2.086 1 97.38 205 ALA B N 1
ATOM 3915 C CA . ALA B 1 205 ? 21.672 23.469 3.125 1 97.38 205 ALA B CA 1
ATOM 3916 C C . ALA B 1 205 ? 21.047 23.281 4.508 1 97.38 205 ALA B C 1
ATOM 3918 O O . ALA B 1 205 ? 21.719 22.797 5.434 1 97.38 205 ALA B O 1
ATOM 3919 N N . PHE B 1 206 ? 19.812 23.578 4.625 1 98 206 PHE B N 1
ATOM 3920 C CA . PHE B 1 206 ? 19.156 23.5 5.922 1 98 206 PHE B CA 1
ATOM 3921 C C . PHE B 1 206 ? 19.031 22.047 6.387 1 98 206 PHE B C 1
ATOM 3923 O O . PHE B 1 206 ? 19.422 21.719 7.508 1 98 206 PHE B O 1
ATOM 3930 N N . PRO B 1 207 ? 18.562 21.125 5.5 1 98.31 207 PRO B N 1
ATOM 3931 C CA . PRO B 1 207 ? 18.547 19.703 5.898 1 98.31 207 PRO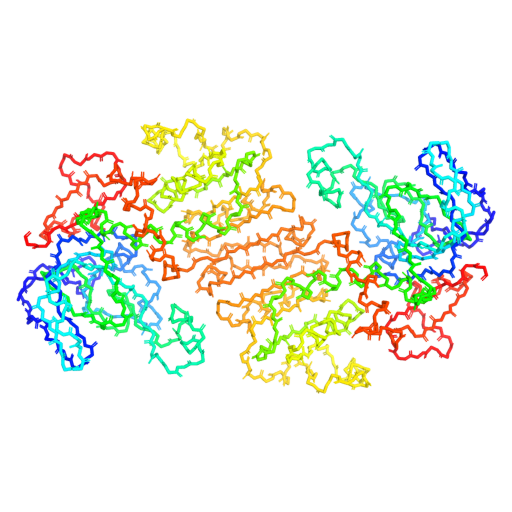 B CA 1
ATOM 3932 C C . PRO B 1 207 ? 19.906 19.203 6.375 1 98.31 207 PRO B C 1
ATOM 3934 O O . PRO B 1 207 ? 19.984 18.469 7.359 1 98.31 207 PRO B O 1
ATOM 3937 N N . ARG B 1 208 ? 20.922 19.594 5.691 1 98.38 208 ARG B N 1
ATOM 3938 C CA . ARG B 1 208 ? 22.25 19.188 6.094 1 98.38 208 ARG B CA 1
ATOM 3939 C C . ARG B 1 208 ? 22.609 19.75 7.461 1 98.38 208 ARG B C 1
ATOM 3941 O O . ARG B 1 208 ? 23.25 19.078 8.273 1 98.38 208 ARG B O 1
ATOM 3948 N N . GLY B 1 209 ? 22.188 20.969 7.707 1 97.88 209 GLY B N 1
ATOM 3949 C CA . GLY B 1 209 ? 22.391 21.594 9 1 97.88 209 GLY B CA 1
ATOM 3950 C C . GLY B 1 209 ? 21.656 20.891 10.133 1 97.88 209 GLY B C 1
ATOM 3951 O O . GLY B 1 209 ? 22.047 21 11.297 1 97.88 209 GLY B O 1
ATOM 3952 N N . LEU B 1 210 ? 20.625 20.156 9.75 1 97.94 210 LEU B N 1
ATOM 3953 C CA . LEU B 1 210 ? 19.859 19.391 10.734 1 97.94 210 LEU B CA 1
ATOM 3954 C C . LEU B 1 210 ? 20.484 18.031 10.977 1 97.94 210 LEU B C 1
ATOM 3956 O O . LEU B 1 210 ? 19.969 17.234 11.773 1 97.94 210 LEU B O 1
ATOM 3960 N N . GLY B 1 211 ? 21.578 17.75 10.219 1 98 211 GLY B N 1
ATOM 3961 C CA . GLY B 1 211 ? 22.297 16.5 10.43 1 98 211 GLY B CA 1
ATOM 3962 C C . GLY B 1 211 ? 22 15.453 9.367 1 98 211 GLY B C 1
ATOM 3963 O O . GLY B 1 211 ? 22.438 14.305 9.469 1 98 211 GLY B O 1
ATOM 3964 N N . PHE B 1 212 ? 21.266 15.781 8.383 1 98.5 212 PHE B N 1
ATOM 3965 C CA . PHE B 1 212 ? 21.031 14.859 7.273 1 98.5 212 PHE B CA 1
ATOM 3966 C C . PHE B 1 212 ? 22.078 15.047 6.184 1 98.5 212 PHE B C 1
ATOM 3968 O O . PHE B 1 212 ? 21.844 15.75 5.203 1 98.5 212 PHE B O 1
ATOM 3975 N N . ALA B 1 213 ? 23.156 14.344 6.348 1 97.81 213 ALA B N 1
ATOM 3976 C CA . ALA B 1 213 ? 24.312 14.516 5.465 1 97.81 213 ALA B CA 1
ATOM 3977 C C . ALA B 1 213 ? 24.047 13.922 4.082 1 97.81 213 ALA B C 1
ATOM 3979 O O . ALA B 1 213 ? 24.547 14.43 3.074 1 97.81 213 ALA B O 1
ATOM 3980 N N . ASP B 1 214 ? 23.266 12.852 4.043 1 98.56 214 ASP B N 1
ATOM 3981 C CA . ASP B 1 214 ? 22.938 12.195 2.783 1 98.56 214 ASP B CA 1
ATOM 3982 C C . ASP B 1 214 ? 21.75 12.883 2.1 1 98.56 214 ASP B C 1
ATOM 3984 O O . ASP B 1 214 ? 20.641 12.344 2.068 1 98.56 214 ASP B O 1
ATOM 3988 N N . ALA B 1 215 ? 22.016 14.078 1.569 1 98.75 215 ALA B N 1
ATOM 3989 C CA . ALA B 1 215 ? 21.031 14.898 0.863 1 98.75 215 ALA B CA 1
ATOM 3990 C C . ALA B 1 215 ? 21.469 15.156 -0.576 1 98.75 215 ALA B C 1
ATOM 3992 O O . ALA B 1 215 ? 22.641 15.5 -0.828 1 98.75 215 ALA B O 1
ATOM 3993 N N . TRP B 1 216 ? 20.516 14.93 -1.482 1 98.75 216 TRP B N 1
ATOM 3994 C CA . TRP B 1 216 ? 20.875 14.875 -2.895 1 98.75 216 TRP B CA 1
ATOM 3995 C C . TRP B 1 216 ? 19.875 15.641 -3.744 1 98.75 216 TRP B C 1
ATOM 3997 O O . TRP B 1 216 ? 18.75 15.906 -3.299 1 98.75 216 TRP B O 1
ATOM 4007 N N . THR B 1 217 ? 20.344 16.031 -4.926 1 98.56 217 THR B N 1
ATOM 4008 C CA . THR B 1 217 ? 19.438 16.391 -6.023 1 98.56 217 THR B CA 1
ATOM 4009 C C . THR B 1 217 ? 19.25 15.203 -6.973 1 98.56 217 THR B C 1
ATOM 4011 O O . THR B 1 217 ? 19.922 14.172 -6.828 1 98.56 217 THR B O 1
ATOM 4014 N N . GLU B 1 218 ? 18.312 15.32 -7.871 1 97.81 218 GLU B N 1
ATOM 4015 C CA . GLU B 1 218 ? 18.047 14.188 -8.758 1 97.81 218 GLU B CA 1
ATOM 4016 C C . GLU B 1 218 ? 19.297 13.781 -9.531 1 97.81 218 GLU B C 1
ATOM 4018 O O . GLU B 1 218 ? 19.641 12.594 -9.594 1 97.81 218 GLU B O 1
ATOM 4023 N N . PRO B 1 219 ? 20.062 14.711 -10.07 1 97.62 219 PRO B N 1
ATOM 4024 C CA . PRO B 1 219 ? 21.25 14.32 -10.836 1 97.62 219 PRO B CA 1
ATOM 4025 C C . PRO B 1 219 ? 22.328 13.695 -9.961 1 97.62 219 PRO B C 1
ATOM 4027 O O . PRO B 1 219 ? 23.172 12.938 -10.453 1 97.62 219 PRO B O 1
ATOM 4030 N N . THR B 1 220 ? 22.344 14.016 -8.688 1 98.25 220 THR B N 1
ATOM 4031 C CA . THR B 1 220 ? 23.453 13.586 -7.844 1 98.25 220 THR B CA 1
ATOM 4032 C C . THR B 1 220 ? 23.062 12.375 -7.004 1 98.25 220 THR B C 1
ATOM 4034 O O . THR B 1 220 ? 23.875 11.852 -6.242 1 98.25 220 THR B O 1
ATOM 4037 N N . LEU B 1 221 ? 21.797 11.977 -7.078 1 98.56 221 LEU B N 1
ATOM 4038 C CA . LEU B 1 221 ? 21.328 10.836 -6.293 1 98.56 221 LEU B CA 1
ATOM 4039 C C . LEU B 1 221 ? 22.094 9.57 -6.648 1 98.56 221 LEU B C 1
ATOM 4041 O O . LEU B 1 221 ? 22.094 9.141 -7.801 1 98.56 221 LEU B O 1
ATOM 4045 N N . PRO B 1 222 ? 22.781 9 -5.664 1 98.12 222 PRO B N 1
ATOM 4046 C CA . PRO B 1 222 ? 23.531 7.777 -5.965 1 98.12 222 PRO B CA 1
ATOM 4047 C C . PRO B 1 222 ? 22.609 6.574 -6.184 1 98.12 222 PRO B C 1
ATOM 4049 O O . PRO B 1 222 ? 21.453 6.586 -5.754 1 98.12 222 PRO B O 1
ATOM 4052 N N . ALA B 1 223 ? 23.141 5.617 -6.898 1 97.19 223 ALA B N 1
ATOM 4053 C CA . ALA B 1 223 ? 22.438 4.363 -7.094 1 97.19 223 ALA B CA 1
ATOM 4054 C C . ALA B 1 223 ? 22.516 3.479 -5.852 1 97.19 223 ALA B C 1
ATOM 4056 O O . ALA B 1 223 ? 23.438 2.664 -5.727 1 97.19 223 ALA B O 1
ATOM 4057 N N . LEU B 1 224 ? 21.672 3.643 -4.926 1 97.5 224 LEU B N 1
ATOM 4058 C CA . LEU B 1 224 ? 21.594 2.857 -3.699 1 97.5 224 LEU B CA 1
ATOM 4059 C C . LEU B 1 224 ? 20.281 2.109 -3.613 1 97.5 224 LEU B C 1
ATOM 4061 O O . LEU B 1 224 ? 19.266 2.57 -4.145 1 97.5 224 LEU B O 1
ATOM 4065 N N . PRO B 1 225 ? 20.297 0.959 -3.029 1 98 225 PRO B N 1
ATOM 4066 C CA . PRO B 1 225 ? 19.016 0.277 -2.787 1 98 225 PRO B CA 1
ATOM 4067 C C . PRO B 1 225 ? 18.219 0.914 -1.656 1 98 225 PRO B C 1
ATOM 4069 O O . PRO B 1 225 ? 18.625 0.852 -0.493 1 98 225 PRO B O 1
ATOM 4072 N N . PHE B 1 226 ? 17.109 1.537 -1.973 1 98.88 226 PHE B N 1
ATOM 4073 C CA . PHE B 1 226 ? 16.234 2.123 -0.965 1 98.88 226 PHE B CA 1
ATOM 4074 C C . PHE B 1 226 ? 15.133 1.147 -0.573 1 98.88 226 PHE B C 1
ATOM 4076 O O . PHE B 1 226 ? 14.273 0.803 -1.394 1 98.88 226 PHE B O 1
ATOM 4083 N N . ASP B 1 227 ? 15.102 0.792 0.71 1 98.88 227 ASP B N 1
ATOM 4084 C CA . ASP B 1 227 ? 14.109 -0.153 1.22 1 98.88 227 ASP B CA 1
ATOM 4085 C C . ASP B 1 227 ? 12.727 0.486 1.286 1 98.88 227 ASP B C 1
ATOM 4087 O O . ASP B 1 227 ? 11.711 -0.214 1.247 1 98.88 227 ASP B O 1
ATOM 4091 N N . ALA B 1 228 ? 12.703 1.78 1.382 1 98.94 228 ALA B N 1
ATOM 4092 C CA . ALA B 1 228 ? 11.469 2.562 1.325 1 98.94 228 ALA B CA 1
ATOM 4093 C C . ALA B 1 228 ? 11.719 3.939 0.715 1 98.94 228 ALA B C 1
ATOM 4095 O O . ALA B 1 228 ? 12.844 4.445 0.753 1 98.94 228 ALA B O 1
ATOM 4096 N N . VAL B 1 229 ? 10.719 4.488 0.109 1 99 229 VAL B N 1
ATOM 4097 C CA . VAL B 1 229 ? 10.734 5.863 -0.375 1 99 229 VAL B CA 1
ATOM 4098 C C . VAL B 1 229 ? 9.477 6.59 0.092 1 99 229 VAL B C 1
ATOM 4100 O O . VAL B 1 229 ? 8.367 6.066 -0.031 1 99 229 VAL B O 1
ATOM 4103 N N . VAL B 1 230 ? 9.641 7.723 0.702 1 99 230 VAL B N 1
ATOM 4104 C CA . VAL B 1 230 ? 8.531 8.594 1.089 1 99 230 VAL B CA 1
ATOM 4105 C C . VAL B 1 230 ? 8.469 9.797 0.15 1 99 230 VAL B C 1
ATOM 4107 O O . VAL B 1 230 ? 9.43 10.562 0.049 1 99 230 VAL B O 1
ATOM 4110 N N . GLU B 1 231 ? 7.41 9.914 -0.56 1 98.94 231 GLU B N 1
ATOM 4111 C CA . GLU B 1 231 ? 7.191 11.039 -1.461 1 98.94 231 GLU B CA 1
ATOM 4112 C C . GLU B 1 231 ? 6.391 12.141 -0.779 1 98.94 231 GLU B C 1
ATOM 4114 O O . GLU B 1 231 ? 5.195 11.977 -0.519 1 98.94 231 GLU B O 1
ATOM 4119 N N . ALA B 1 232 ? 7.047 13.219 -0.409 1 98.62 232 ALA B N 1
ATOM 4120 C CA . ALA B 1 232 ? 6.453 14.312 0.356 1 98.62 232 ALA B CA 1
ATOM 4121 C C . ALA B 1 232 ? 6.566 15.633 -0.4 1 98.62 232 ALA B C 1
ATOM 4123 O O . ALA B 1 232 ? 6.688 16.703 0.211 1 98.62 232 ALA B O 1
ATOM 4124 N N . SER B 1 233 ? 6.582 15.594 -1.72 1 97.69 233 SER B N 1
ATOM 4125 C CA . SER B 1 233 ? 6.684 16.781 -2.551 1 97.69 233 SER B CA 1
ATOM 4126 C C . SER B 1 233 ? 5.387 17.047 -3.309 1 97.69 233 SER B C 1
ATOM 4128 O O . SER B 1 233 ? 4.41 16.312 -3.15 1 97.69 233 SER B O 1
ATOM 4130 N N . ASN B 1 234 ? 5.391 18.125 -4.117 1 96.56 234 ASN B N 1
ATOM 4131 C CA . ASN B 1 234 ? 4.246 18.406 -4.973 1 96.56 234 ASN B CA 1
ATOM 4132 C C . ASN B 1 234 ? 4.594 18.234 -6.449 1 96.56 234 ASN B C 1
ATOM 4134 O O . ASN B 1 234 ? 3.873 18.734 -7.32 1 96.56 234 ASN B O 1
ATOM 4138 N N . ALA B 1 235 ? 5.754 17.609 -6.695 1 97.62 235 ALA B N 1
ATOM 4139 C CA . ALA B 1 235 ? 6.152 17.406 -8.086 1 97.62 235 ALA B CA 1
ATOM 4140 C C . ALA B 1 235 ? 5.418 16.219 -8.695 1 97.62 235 ALA B C 1
ATOM 4142 O O . ALA B 1 235 ? 5.523 15.094 -8.195 1 97.62 235 ALA B O 1
ATOM 4143 N N . ALA B 1 236 ? 4.812 16.453 -9.859 1 97.94 236 ALA B N 1
ATOM 4144 C CA . ALA B 1 236 ? 3.914 15.453 -10.445 1 97.94 236 ALA B CA 1
ATOM 4145 C C . ALA B 1 236 ? 4.688 14.227 -10.914 1 97.94 236 ALA B C 1
ATOM 4147 O O . ALA B 1 236 ? 4.133 13.125 -10.977 1 97.94 236 ALA B O 1
ATOM 4148 N N . HIS B 1 237 ? 5.941 14.328 -11.188 1 98.31 237 HIS B N 1
ATOM 4149 C CA . HIS B 1 237 ? 6.688 13.211 -11.75 1 98.31 237 HIS B CA 1
ATOM 4150 C C . HIS B 1 237 ? 7.316 12.359 -10.656 1 98.31 237 HIS B C 1
ATOM 4152 O O . HIS B 1 237 ? 7.762 11.242 -10.914 1 98.31 237 HIS B O 1
ATOM 4158 N N . LEU B 1 238 ? 7.371 12.805 -9.453 1 98.62 238 LEU B N 1
ATOM 4159 C CA . LEU B 1 238 ? 8.18 12.188 -8.414 1 98.62 238 LEU B CA 1
ATOM 4160 C C . LEU B 1 238 ? 7.512 10.914 -7.895 1 98.62 238 LEU B C 1
ATOM 4162 O O . LEU B 1 238 ? 8.195 9.961 -7.512 1 98.62 238 LEU B O 1
ATOM 4166 N N . PRO B 1 239 ? 6.195 10.891 -7.875 1 98.81 239 PRO B N 1
ATOM 4167 C CA . PRO B 1 239 ? 5.609 9.617 -7.445 1 98.81 239 PRO B CA 1
ATOM 4168 C C . PRO B 1 239 ? 6.031 8.453 -8.336 1 98.81 239 PRO B C 1
ATOM 4170 O O . PRO B 1 239 ? 6.363 7.375 -7.828 1 98.81 239 PRO B O 1
ATOM 4173 N N . ALA B 1 240 ? 6.02 8.594 -9.625 1 98.75 240 ALA B N 1
ATOM 4174 C CA . ALA B 1 240 ? 6.492 7.547 -10.523 1 98.75 240 ALA B CA 1
ATOM 4175 C C . ALA B 1 240 ? 7.98 7.285 -10.32 1 98.75 240 ALA B C 1
ATOM 4177 O O . ALA B 1 240 ? 8.43 6.137 -10.367 1 98.75 240 ALA B O 1
ATOM 4178 N N . ARG B 1 241 ? 8.742 8.336 -10.109 1 98.62 241 ARG B N 1
ATOM 4179 C CA . ARG B 1 241 ? 10.164 8.195 -9.836 1 98.62 241 ARG B CA 1
ATOM 4180 C C . ARG B 1 241 ? 10.406 7.398 -8.562 1 98.62 241 ARG B C 1
ATOM 4182 O O . ARG B 1 241 ? 11.297 6.555 -8.508 1 98.62 241 ARG B O 1
ATOM 4189 N N . ALA B 1 242 ? 9.602 7.68 -7.512 1 98.94 242 ALA B N 1
ATOM 4190 C CA . ALA B 1 242 ? 9.68 6.945 -6.254 1 98.94 242 ALA B CA 1
ATOM 4191 C C . ALA B 1 242 ? 9.477 5.449 -6.48 1 98.94 242 ALA B C 1
ATOM 4193 O O . ALA B 1 242 ? 10.227 4.625 -5.949 1 98.94 242 ALA B O 1
ATOM 4194 N N . LEU B 1 243 ? 8.492 5.098 -7.25 1 98.88 243 LEU B N 1
ATOM 4195 C CA . LEU B 1 243 ? 8.203 3.699 -7.559 1 98.88 243 LEU B CA 1
ATOM 4196 C C . LEU B 1 243 ? 9.375 3.057 -8.305 1 98.88 243 LEU B C 1
ATOM 4198 O O . LEU B 1 243 ? 9.711 1.896 -8.055 1 98.88 243 LEU B O 1
ATOM 4202 N N . ALA B 1 244 ? 9.984 3.811 -9.18 1 98.62 244 ALA B N 1
ATOM 4203 C CA . ALA B 1 244 ? 11.141 3.301 -9.914 1 98.62 244 ALA B CA 1
ATOM 4204 C C . ALA B 1 244 ? 12.328 3.068 -8.984 1 98.62 244 ALA B C 1
ATOM 4206 O O . ALA B 1 244 ? 13.094 2.123 -9.172 1 98.62 244 ALA B O 1
ATOM 4207 N N . LEU B 1 245 ? 12.469 3.877 -7.949 1 98.75 245 LEU B N 1
ATOM 4208 C CA . LEU B 1 245 ? 13.672 3.912 -7.117 1 98.75 245 LEU B CA 1
ATOM 4209 C C . LEU B 1 245 ? 13.578 2.889 -5.988 1 98.75 245 LEU B C 1
ATOM 4211 O O . LEU B 1 245 ? 14.602 2.371 -5.531 1 98.75 245 LEU B O 1
ATOM 4215 N N . VAL B 1 246 ? 12.398 2.596 -5.477 1 98.88 246 VAL B N 1
ATOM 4216 C CA . VAL B 1 246 ? 12.266 1.737 -4.305 1 98.88 246 VAL B CA 1
ATOM 4217 C C . VAL B 1 246 ? 12.695 0.313 -4.652 1 98.88 246 VAL B C 1
ATOM 4219 O O . VAL B 1 246 ? 12.398 -0.178 -5.746 1 98.88 246 VAL B O 1
ATOM 4222 N N . GLU B 1 247 ? 13.367 -0.359 -3.723 1 98.62 247 GLU B N 1
ATOM 4223 C CA . GLU B 1 247 ? 13.734 -1.764 -3.875 1 98.62 247 GLU B CA 1
ATOM 4224 C C . GLU B 1 247 ? 12.492 -2.645 -4.02 1 98.62 247 GLU B C 1
ATOM 4226 O O . GLU B 1 247 ? 11.484 -2.418 -3.35 1 98.62 247 GLU B O 1
ATOM 4231 N N . PRO B 1 248 ? 12.602 -3.682 -4.938 1 98.62 248 PRO B N 1
ATOM 4232 C CA . PRO B 1 248 ? 11.531 -4.684 -4.906 1 98.62 248 PRO B CA 1
ATOM 4233 C C . PRO B 1 248 ? 11.273 -5.223 -3.502 1 98.62 248 PRO B C 1
ATOM 4235 O O . PRO B 1 248 ? 12.203 -5.344 -2.699 1 98.62 248 PRO B O 1
ATOM 4238 N N . ALA B 1 249 ? 9.945 -5.488 -3.215 1 98.69 249 ALA B N 1
ATOM 4239 C CA . ALA B 1 249 ? 9.461 -5.922 -1.908 1 98.69 249 ALA B CA 1
ATOM 4240 C C . ALA B 1 249 ? 9.523 -4.789 -0.891 1 98.69 249 ALA B C 1
ATOM 4242 O O . ALA B 1 249 ? 9.352 -5.012 0.31 1 98.69 249 ALA B O 1
ATOM 4243 N N . GLY B 1 250 ? 9.852 -3.568 -1.35 1 98.75 250 GLY B N 1
ATOM 4244 C CA . GLY B 1 250 ? 9.945 -2.424 -0.457 1 98.75 250 GLY B CA 1
ATOM 4245 C C . GLY B 1 250 ? 8.625 -1.706 -0.268 1 98.75 250 GLY B C 1
ATOM 4246 O O . GLY B 1 250 ? 7.559 -2.27 -0.538 1 98.75 250 GLY B O 1
ATOM 4247 N N . ARG B 1 251 ? 8.688 -0.459 0.286 1 98.88 251 ARG B N 1
ATOM 4248 C CA . ARG B 1 251 ? 7.48 0.303 0.6 1 98.88 251 ARG B CA 1
ATOM 4249 C C . ARG B 1 251 ? 7.578 1.726 0.06 1 98.88 251 ARG B C 1
ATOM 4251 O O . ARG B 1 251 ? 8.648 2.33 0.076 1 98.88 251 ARG B O 1
ATOM 4258 N N . LEU B 1 252 ? 6.449 2.174 -0.398 1 98.88 252 LEU B N 1
ATOM 4259 C CA . LEU B 1 252 ? 6.258 3.541 -0.867 1 98.88 252 LEU B CA 1
ATOM 4260 C C . LEU B 1 252 ? 5.211 4.262 -0.023 1 98.88 252 LEU B C 1
ATOM 4262 O O . LEU B 1 252 ? 4.188 3.678 0.335 1 98.88 252 LEU B O 1
ATOM 4266 N N . VAL B 1 253 ? 5.523 5.484 0.345 1 99 253 VAL B N 1
ATOM 4267 C CA . VAL B 1 253 ? 4.543 6.297 1.053 1 99 253 VAL B CA 1
ATOM 4268 C C . VAL B 1 253 ? 4.273 7.578 0.266 1 99 253 VAL B C 1
ATOM 4270 O O . VAL B 1 253 ? 5.203 8.305 -0.091 1 99 253 VAL B O 1
ATOM 4273 N N . TYR B 1 254 ? 3.057 7.801 -0.072 1 98.94 254 TYR B N 1
ATOM 4274 C CA . TYR B 1 254 ? 2.627 9.023 -0.747 1 98.94 254 TYR B CA 1
ATOM 4275 C C . TYR B 1 254 ? 1.893 9.945 0.216 1 98.94 254 TYR B C 1
ATOM 4277 O O . TYR B 1 254 ? 0.782 9.641 0.657 1 98.94 254 TYR B O 1
ATOM 4285 N N . ILE B 1 255 ? 2.506 11.07 0.524 1 98.75 255 ILE B N 1
ATOM 4286 C CA . ILE B 1 255 ? 1.877 12.039 1.412 1 98.75 255 ILE B CA 1
ATOM 4287 C C . ILE B 1 255 ? 1.874 13.422 0.752 1 98.75 255 ILE B C 1
ATOM 4289 O O . ILE B 1 255 ? 1.125 14.305 1.162 1 98.75 255 ILE B O 1
ATOM 4293 N N . GLY B 1 256 ? 2.723 13.586 -0.292 1 97.94 256 GLY B N 1
ATOM 4294 C CA . GLY B 1 256 ? 2.686 14.797 -1.099 1 97.94 256 GLY B CA 1
ATOM 4295 C C . GLY B 1 256 ? 1.555 14.805 -2.109 1 97.94 256 GLY B C 1
ATOM 4296 O O . GLY B 1 256 ? 1.131 13.75 -2.584 1 97.94 256 GLY B O 1
ATOM 4297 N N . LEU B 1 257 ? 1.06 15.977 -2.473 1 96.69 257 LEU B N 1
ATOM 4298 C CA . LEU B 1 257 ? -0.02 16.125 -3.441 1 96.69 257 LEU B CA 1
ATOM 4299 C C . LEU B 1 257 ? 0.37 17.109 -4.543 1 96.69 257 LEU B C 1
ATOM 4301 O O . LEU B 1 257 ? 0.547 18.297 -4.285 1 96.69 257 LEU B O 1
ATOM 4305 N N . ALA B 1 258 ? 0.428 16.562 -5.711 1 96.12 258 ALA B N 1
ATOM 4306 C CA . ALA B 1 258 ? 0.683 17.406 -6.867 1 96.12 258 ALA B CA 1
ATOM 4307 C C . ALA B 1 258 ? -0.597 18.094 -7.332 1 96.12 258 ALA B C 1
ATOM 4309 O O . ALA B 1 258 ? -1.7 17.625 -7.066 1 96.12 258 ALA B O 1
ATOM 4310 N N . GLY B 1 259 ? -0.406 19.266 -8.008 1 93.44 259 GLY B N 1
ATOM 4311 C CA . GLY B 1 259 ? -1.537 20 -8.555 1 93.44 259 GLY B CA 1
ATOM 4312 C C . GLY B 1 259 ? -2.082 19.391 -9.828 1 93.44 259 GLY B C 1
ATOM 4313 O O . GLY B 1 259 ? -3.135 19.797 -10.32 1 93.44 259 GLY B O 1
ATOM 4314 N N . SER B 1 260 ? -1.326 18.453 -10.383 1 95.75 260 SER B N 1
ATOM 4315 C CA . SER B 1 260 ? -1.713 17.734 -11.594 1 95.75 260 SER B CA 1
ATOM 4316 C C . SER B 1 260 ? -1.596 16.234 -11.406 1 95.75 260 SER B C 1
ATOM 4318 O O . SER B 1 260 ? -0.982 15.766 -10.445 1 95.75 260 SER B O 1
ATOM 4320 N N . PRO B 1 261 ? -2.25 15.484 -12.281 1 96.94 261 PRO B N 1
ATOM 4321 C CA . PRO B 1 261 ? -2.221 14.031 -12.109 1 96.94 261 PRO B CA 1
ATOM 4322 C C . PRO B 1 261 ? -0.802 13.477 -11.984 1 96.94 261 PRO B C 1
ATOM 4324 O O . PRO B 1 261 ? 0.088 13.875 -12.742 1 96.94 261 PRO B O 1
ATOM 4327 N N . SER B 1 262 ? -0.62 12.719 -11.039 1 98.12 262 SER B N 1
ATOM 4328 C CA . SER B 1 262 ? 0.625 12.023 -10.742 1 98.12 262 SER B CA 1
ATOM 4329 C C . SER B 1 262 ? 0.43 10.508 -10.773 1 98.12 262 SER B C 1
ATOM 4331 O O . SER B 1 262 ? -0.006 9.914 -9.789 1 98.12 262 SER B O 1
ATOM 4333 N N . LEU B 1 263 ? 0.803 9.891 -11.859 1 98.5 263 LEU B N 1
ATOM 4334 C CA . LEU B 1 263 ? 0.329 8.555 -12.188 1 98.5 263 LEU B CA 1
ATOM 4335 C C . LEU B 1 263 ? 1.422 7.516 -11.945 1 98.5 263 LEU B C 1
ATOM 4337 O O . LEU B 1 263 ? 2.604 7.793 -12.156 1 98.5 263 LEU B O 1
ATOM 4341 N N . ILE B 1 264 ? 1.036 6.371 -11.5 1 98.81 264 ILE B N 1
ATOM 4342 C CA . ILE B 1 264 ? 1.899 5.195 -11.477 1 98.81 264 ILE B CA 1
ATOM 4343 C C . ILE B 1 264 ? 1.202 4.027 -12.172 1 98.81 264 ILE B C 1
ATOM 4345 O O . ILE B 1 264 ? -0.022 4.027 -12.32 1 98.81 264 ILE B O 1
ATOM 4349 N N . ASP B 1 265 ? 1.991 3.109 -12.68 1 98.81 265 ASP B N 1
ATOM 4350 C CA . ASP B 1 265 ? 1.494 1.884 -13.305 1 98.81 265 ASP B CA 1
ATOM 4351 C C . ASP B 1 265 ? 1.403 0.75 -12.281 1 98.81 265 ASP B C 1
ATOM 4353 O O . ASP B 1 265 ? 2.418 0.326 -11.727 1 98.81 265 ASP B O 1
ATOM 4357 N N . THR B 1 266 ? 0.154 0.228 -12.055 1 98.69 266 THR B N 1
ATOM 4358 C CA . THR B 1 266 ? -0.051 -0.781 -11.023 1 98.69 266 THR B CA 1
ATOM 4359 C C . THR B 1 266 ? 0.673 -2.076 -11.383 1 98.69 266 THR B C 1
ATOM 4361 O O . THR B 1 266 ? 0.948 -2.9 -10.508 1 98.69 266 THR B O 1
ATOM 4364 N N . ARG B 1 267 ? 1.036 -2.316 -12.656 1 98.38 267 ARG B N 1
ATOM 4365 C CA . ARG B 1 267 ? 1.826 -3.482 -13.047 1 98.38 267 ARG B CA 1
ATOM 4366 C C . ARG B 1 267 ? 3.193 -3.467 -12.367 1 98.38 267 ARG B C 1
ATOM 4368 O O . ARG B 1 267 ? 3.682 -4.508 -11.922 1 98.38 267 ARG B O 1
ATOM 4375 N N . THR B 1 268 ? 3.736 -2.232 -12.242 1 98.62 268 THR B N 1
ATOM 4376 C CA . THR B 1 268 ? 5.035 -2.105 -11.586 1 98.62 268 THR B CA 1
ATOM 4377 C C . THR B 1 268 ? 4.926 -2.404 -10.094 1 98.62 268 THR B C 1
ATOM 4379 O O . THR B 1 268 ? 5.812 -3.035 -9.516 1 98.62 268 THR B O 1
ATOM 4382 N N . LEU B 1 269 ? 3.824 -1.967 -9.414 1 98.75 269 LEU B N 1
ATOM 4383 C CA . LEU B 1 269 ? 3.594 -2.314 -8.023 1 98.75 269 LEU B CA 1
ATOM 4384 C C . LEU B 1 269 ? 3.58 -3.828 -7.832 1 98.75 269 LEU B C 1
ATOM 4386 O O . LEU B 1 269 ? 4.242 -4.352 -6.934 1 98.75 269 LEU B O 1
ATOM 4390 N N . ALA B 1 270 ? 2.85 -4.484 -8.688 1 98.75 270 ALA B N 1
ATOM 4391 C CA . ALA B 1 270 ? 2.703 -5.938 -8.594 1 98.75 270 ALA B CA 1
ATOM 4392 C C . ALA B 1 270 ? 4.023 -6.641 -8.898 1 98.75 270 ALA B C 1
ATOM 4394 O O . ALA B 1 270 ? 4.484 -7.473 -8.117 1 98.75 270 ALA B O 1
ATOM 4395 N N . LEU B 1 271 ? 4.695 -6.262 -10 1 97.94 271 LEU B N 1
ATOM 4396 C CA . LEU B 1 271 ? 5.895 -6.941 -10.477 1 97.94 271 LEU B CA 1
ATOM 4397 C C . LEU B 1 271 ? 7.059 -6.723 -9.516 1 97.94 271 LEU B C 1
ATOM 4399 O O . LEU B 1 271 ? 7.938 -7.578 -9.391 1 97.94 271 LEU B O 1
ATOM 4403 N N . LYS B 1 272 ? 7.027 -5.594 -8.773 1 98.69 272 LYS B N 1
ATOM 4404 C CA . LYS B 1 272 ? 8.07 -5.305 -7.797 1 98.69 272 LYS B CA 1
ATOM 4405 C C . LYS B 1 272 ? 7.691 -5.82 -6.41 1 98.69 272 LYS B C 1
ATOM 4407 O O . LYS B 1 272 ? 8.492 -5.762 -5.48 1 98.69 272 LYS B O 1
ATOM 4412 N N . ASP B 1 273 ? 6.477 -6.328 -6.336 1 98.81 273 ASP B N 1
ATOM 4413 C CA . ASP B 1 273 ? 6.008 -6.781 -5.027 1 98.81 273 ASP B CA 1
ATOM 4414 C C . ASP B 1 273 ? 6.121 -5.668 -3.988 1 98.81 273 ASP B C 1
ATOM 4416 O O . ASP B 1 273 ? 6.66 -5.883 -2.9 1 98.81 273 ASP B O 1
ATOM 4420 N N . VAL B 1 274 ? 5.586 -4.496 -4.324 1 98.81 274 VAL B N 1
ATOM 4421 C CA . VAL B 1 274 ? 5.75 -3.295 -3.512 1 98.81 274 VAL B CA 1
ATOM 4422 C C . VAL B 1 274 ? 4.422 -2.92 -2.865 1 98.81 274 VAL B C 1
ATOM 4424 O O . VAL B 1 274 ? 3.357 -3.115 -3.459 1 98.81 274 VAL B O 1
ATOM 4427 N N . THR B 1 275 ? 4.461 -2.396 -1.592 1 98.94 275 THR B N 1
ATOM 4428 C CA . THR B 1 275 ? 3.312 -1.817 -0.902 1 98.94 275 THR B CA 1
ATOM 4429 C C . THR B 1 275 ? 3.363 -0.293 -0.954 1 98.94 275 THR B C 1
ATOM 4431 O O . THR B 1 275 ? 4.395 0.31 -0.641 1 98.94 275 THR B O 1
ATOM 4434 N N . ALA B 1 276 ? 2.32 0.332 -1.442 1 98.94 276 ALA B N 1
ATOM 4435 C CA . ALA B 1 276 ? 2.172 1.785 -1.466 1 98.94 276 ALA B CA 1
ATOM 4436 C C . ALA B 1 276 ? 1.113 2.244 -0.467 1 98.94 276 ALA B C 1
ATOM 4438 O O . ALA B 1 276 ? 0.019 1.679 -0.411 1 98.94 276 ALA B O 1
ATOM 4439 N N . VAL B 1 277 ? 1.455 3.258 0.326 1 98.94 277 VAL B N 1
ATOM 4440 C CA . VAL B 1 277 ? 0.543 3.758 1.35 1 98.94 277 VAL B CA 1
ATOM 4441 C C . VAL B 1 277 ? 0.266 5.242 1.118 1 98.94 277 VAL B C 1
ATOM 4443 O O . VAL B 1 277 ? 1.196 6.043 1.001 1 98.94 277 VAL B O 1
ATOM 4446 N N . GLY B 1 278 ? -1.006 5.57 0.939 1 98.94 278 GLY B N 1
ATOM 4447 C CA . GLY B 1 278 ? -1.416 6.965 0.975 1 98.94 278 GLY B CA 1
ATOM 4448 C C . GLY B 1 278 ? -1.723 7.461 2.375 1 98.94 278 GLY B C 1
ATOM 4449 O O . GLY B 1 278 ? -2.355 6.754 3.164 1 98.94 278 GLY B O 1
ATOM 4450 N N . VAL B 1 279 ? -1.269 8.672 2.684 1 98.88 279 VAL B N 1
ATOM 4451 C CA . VAL B 1 279 ? -1.528 9.25 3.996 1 98.88 279 VAL B CA 1
ATOM 4452 C C . VAL B 1 279 ? -2.271 10.578 3.834 1 98.88 279 VAL B C 1
ATOM 4454 O O . VAL B 1 279 ? -1.768 11.5 3.195 1 98.88 279 VAL B O 1
ATOM 4457 N N . LEU B 1 280 ? -3.424 10.688 4.406 1 98.31 280 LEU B N 1
ATOM 4458 C CA . LEU B 1 280 ? -4.246 11.883 4.258 1 98.31 280 LEU B CA 1
ATOM 4459 C C . LEU B 1 280 ? -4.035 12.836 5.43 1 98.31 280 LEU B C 1
ATOM 4461 O O . LEU B 1 280 ? -3.936 14.047 5.238 1 98.31 280 LEU B O 1
ATOM 4465 N N . SER B 1 281 ? -3.998 12.195 6.68 1 97.88 281 SER B N 1
ATOM 4466 C CA . SER B 1 281 ? -4.188 13.023 7.867 1 97.88 281 SER B CA 1
ATOM 4467 C C . SER B 1 281 ? -3.322 12.531 9.023 1 97.88 281 SER B C 1
ATOM 4469 O O . SER B 1 281 ? -2.879 11.383 9.031 1 97.88 281 SER B O 1
ATOM 4471 N N . ALA B 1 282 ? -3.145 13.383 9.93 1 98.69 282 ALA B N 1
ATOM 4472 C CA . ALA B 1 282 ? -2.393 13.102 11.156 1 98.69 282 ALA B CA 1
ATOM 4473 C C . ALA B 1 282 ? -3.252 12.344 12.164 1 98.69 282 ALA B C 1
ATOM 4475 O O . ALA B 1 282 ? -2.736 11.797 13.141 1 98.69 282 ALA B O 1
ATOM 4476 N N . SER B 1 283 ? -4.531 12.289 12.008 1 98.75 283 SER B N 1
ATOM 4477 C CA . SER B 1 283 ? -5.516 11.953 13.031 1 98.75 283 SER B CA 1
ATOM 4478 C C . SER B 1 283 ? -5.145 10.664 13.758 1 98.75 283 SER B C 1
ATOM 4480 O O . SER B 1 283 ? -5.086 10.633 14.992 1 98.75 283 SER B O 1
ATOM 4482 N N . PRO B 1 284 ? -4.762 9.617 13.039 1 98.44 284 PRO B N 1
ATOM 4483 C CA . PRO B 1 284 ? -4.449 8.375 13.75 1 98.44 284 PRO B CA 1
ATOM 4484 C C . PRO B 1 284 ? -3.109 8.43 14.477 1 98.44 284 PRO B C 1
ATOM 4486 O O . PRO B 1 284 ? -2.789 7.531 15.258 1 98.44 284 PRO B O 1
ATOM 4489 N N . GLY B 1 285 ? -2.326 9.477 14.219 1 98.69 285 GLY B N 1
ATOM 4490 C CA . GLY B 1 285 ? -0.962 9.469 14.719 1 98.69 285 GLY B CA 1
ATOM 4491 C C . GLY B 1 285 ? -0.705 10.547 15.758 1 98.69 285 GLY B C 1
ATOM 4492 O O . GLY B 1 285 ? 0.427 10.719 16.219 1 98.69 285 GLY B O 1
ATOM 4493 N N . LEU B 1 286 ? -1.7 11.281 16.219 1 98.88 286 LEU B N 1
ATOM 4494 C CA . LEU B 1 286 ? -1.51 12.469 17.031 1 98.88 286 LEU B CA 1
ATOM 4495 C C . LEU B 1 286 ? -0.95 12.102 18.406 1 98.88 286 LEU B C 1
ATOM 4497 O O . LEU B 1 286 ? 0.031 12.695 18.859 1 98.88 286 LEU B O 1
ATOM 4501 N N . ASP B 1 287 ? -1.51 11.102 19.047 1 98.81 287 ASP B N 1
ATOM 4502 C CA . ASP B 1 287 ? -1.059 10.727 20.391 1 98.81 287 ASP B CA 1
ATOM 4503 C C . ASP B 1 287 ? 0.384 10.227 20.359 1 98.81 287 ASP B C 1
ATOM 4505 O O . ASP B 1 287 ? 1.183 10.57 21.234 1 98.81 287 ASP B O 1
ATOM 4509 N N . ALA B 1 288 ? 0.66 9.43 19.359 1 98.81 288 ALA B N 1
ATOM 4510 C CA . ALA B 1 288 ? 2.023 8.922 19.234 1 98.81 288 ALA B CA 1
ATOM 4511 C C . ALA B 1 288 ? 3.014 10.055 18.984 1 98.81 288 ALA B C 1
A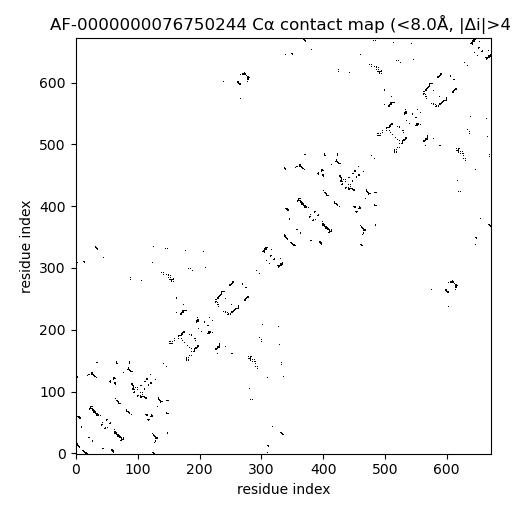TOM 4513 O O . ALA B 1 288 ? 4.148 10.016 19.469 1 98.81 288 ALA B O 1
ATOM 4514 N N . THR B 1 289 ? 2.609 11.016 18.219 1 98.94 289 THR B N 1
ATOM 4515 C CA . THR B 1 289 ? 3.451 12.18 17.953 1 98.94 289 THR B CA 1
ATOM 4516 C C . THR B 1 289 ? 3.691 12.977 19.234 1 98.94 289 THR B C 1
ATOM 4518 O O . THR B 1 289 ? 4.828 13.352 19.531 1 98.94 289 THR B O 1
ATOM 4521 N N . ILE B 1 290 ? 2.643 13.188 20.016 1 98.88 290 ILE B N 1
ATOM 4522 C CA . ILE B 1 290 ? 2.766 13.891 21.297 1 98.88 290 ILE B CA 1
ATOM 4523 C C . ILE B 1 290 ? 3.756 13.148 22.188 1 98.88 290 ILE B C 1
ATOM 4525 O O . ILE B 1 290 ? 4.633 13.766 22.797 1 98.88 290 ILE B O 1
ATOM 4529 N N . ALA B 1 291 ? 3.637 11.859 22.219 1 98.88 291 ALA B N 1
ATOM 4530 C CA . ALA B 1 291 ? 4.535 11.055 23.031 1 98.88 291 ALA B CA 1
ATOM 4531 C C . ALA B 1 291 ? 5.98 11.188 22.562 1 98.88 291 ALA B C 1
ATOM 4533 O O . ALA B 1 291 ? 6.898 11.289 23.375 1 98.88 291 ALA B O 1
ATOM 4534 N N . ALA B 1 292 ? 6.18 11.172 21.266 1 98.88 292 ALA B N 1
ATOM 4535 C CA . ALA B 1 292 ? 7.523 11.297 20.719 1 98.88 292 ALA B CA 1
ATOM 4536 C C . ALA B 1 292 ? 8.141 12.641 21.078 1 98.88 292 ALA B C 1
ATOM 4538 O O . ALA B 1 292 ? 9.328 12.719 21.422 1 98.88 292 ALA B O 1
ATOM 4539 N N . TYR B 1 293 ? 7.375 13.695 20.969 1 98.88 293 TYR B N 1
ATOM 4540 C CA . TYR B 1 293 ? 7.867 15.023 21.344 1 98.88 293 TYR B CA 1
ATOM 4541 C C . TYR B 1 293 ? 8.141 15.094 22.844 1 98.88 293 TYR B C 1
ATOM 4543 O O . TYR B 1 293 ? 9.156 15.648 23.266 1 98.88 293 TYR B O 1
ATOM 4551 N N . ALA B 1 294 ? 7.262 14.5 23.656 1 98.75 294 ALA B N 1
ATOM 4552 C CA . ALA B 1 294 ? 7.375 14.547 25.109 1 98.75 294 ALA B CA 1
ATOM 4553 C C . ALA B 1 294 ? 8.641 13.844 25.578 1 98.75 294 ALA B C 1
ATOM 4555 O O . ALA B 1 294 ? 9.297 14.297 26.516 1 98.75 294 ALA B O 1
ATOM 4556 N N . SER B 1 295 ? 8.953 12.758 24.953 1 98.25 295 SER B N 1
ATOM 4557 C CA . SER B 1 295 ? 10.117 11.969 25.344 1 98.25 295 SER B CA 1
ATOM 4558 C C . SER B 1 295 ? 11.406 12.586 24.812 1 98.25 295 SER B C 1
ATOM 4560 O O . SER B 1 295 ? 12.5 12.234 25.25 1 98.25 295 SER B O 1
ATOM 4562 N N . GLY B 1 296 ? 11.312 13.438 23.797 1 98.06 296 GLY B N 1
ATOM 4563 C CA . GLY B 1 296 ? 12.469 14.086 23.203 1 98.06 296 GLY B CA 1
ATOM 4564 C C . GLY B 1 296 ? 13.125 13.25 22.125 1 98.06 296 GLY B C 1
ATOM 4565 O O . GLY B 1 296 ? 14.164 13.633 21.578 1 98.06 296 GLY B O 1
ATOM 4566 N N . VAL B 1 297 ? 12.492 12.172 21.766 1 97.81 297 VAL B N 1
ATOM 4567 C CA . VAL B 1 297 ? 13.07 11.305 20.734 1 97.81 297 VAL B CA 1
ATOM 4568 C C . VAL B 1 297 ? 13.094 12.047 19.406 1 97.81 297 VAL B C 1
ATOM 4570 O O . VAL B 1 297 ? 14 11.836 18.594 1 97.81 297 VAL B O 1
ATOM 4573 N N . VAL B 1 298 ? 12.18 12.914 19.203 1 98.62 298 VAL B N 1
ATOM 4574 C CA . VAL B 1 298 ? 12.156 13.828 18.062 1 98.62 298 VAL B CA 1
ATOM 4575 C C . VAL B 1 298 ? 11.961 15.258 18.547 1 98.62 298 VAL B C 1
ATOM 4577 O O . VAL B 1 298 ? 11.055 15.539 19.344 1 98.62 298 VAL B O 1
ATOM 4580 N N . ASP B 1 299 ? 12.82 16.141 18.156 1 98.56 299 ASP B N 1
ATOM 4581 C CA . ASP B 1 299 ? 12.688 17.562 18.453 1 98.56 299 ASP B CA 1
ATOM 4582 C C . ASP B 1 299 ? 12.648 18.391 17.188 1 98.56 299 ASP B C 1
ATOM 4584 O O . ASP B 1 299 ? 13.688 18.703 16.594 1 98.56 299 ASP B O 1
ATOM 4588 N N . PRO B 1 300 ? 11.5 18.781 16.781 1 98.69 300 PRO B N 1
ATOM 4589 C CA . PRO B 1 300 ? 11.359 19.469 15.5 1 98.69 300 PRO B CA 1
ATOM 4590 C C . PRO B 1 300 ? 11.445 20.984 15.617 1 98.69 300 PRO B C 1
ATOM 4592 O O . PRO B 1 300 ? 11.25 21.703 14.625 1 98.69 300 PRO B O 1
ATOM 4595 N N . ARG B 1 301 ? 11.797 21.562 16.688 1 98.38 301 ARG B N 1
ATOM 4596 C CA . ARG B 1 301 ? 11.773 22.984 16.953 1 98.38 301 ARG B CA 1
ATOM 4597 C C . ARG B 1 301 ? 12.625 23.75 15.938 1 98.38 301 ARG B C 1
ATOM 4599 O O . ARG B 1 301 ? 12.25 24.844 15.508 1 98.38 301 ARG B O 1
ATOM 4606 N N . PRO B 1 302 ? 13.766 23.125 15.484 1 98.25 302 PRO B N 1
ATOM 4607 C CA . PRO B 1 302 ? 14.594 23.875 14.523 1 98.25 302 PRO B CA 1
ATOM 4608 C C . PRO B 1 302 ? 13.867 24.141 13.211 1 98.25 302 PRO B C 1
ATOM 4610 O O . PRO B 1 302 ? 14.305 24.984 12.422 1 98.25 302 PRO B O 1
ATOM 4613 N N . LEU B 1 303 ? 12.766 23.469 12.953 1 98.75 303 LEU B N 1
ATOM 4614 C CA . LEU B 1 303 ? 12.031 23.688 11.711 1 98.75 303 LEU B CA 1
ATOM 4615 C C . LEU B 1 303 ? 11.297 25.031 11.734 1 98.75 303 LEU B C 1
ATOM 4617 O O . LEU B 1 303 ? 10.906 25.547 10.68 1 98.75 303 LEU B O 1
ATOM 4621 N N . VAL B 1 304 ? 11.031 25.547 12.914 1 98.75 304 VAL B N 1
ATOM 4622 C CA . VAL B 1 304 ? 10.305 26.797 13.047 1 98.75 304 VAL B CA 1
ATOM 4623 C C . VAL B 1 304 ? 11.273 27.969 12.836 1 98.75 304 VAL B C 1
ATOM 4625 O O . VAL B 1 304 ? 12.148 28.219 13.672 1 98.75 304 VAL B O 1
ATOM 4628 N N . ALA B 1 305 ? 11.047 28.688 11.781 1 98.19 305 ALA B N 1
ATOM 4629 C CA . ALA B 1 305 ? 11.953 29.75 11.383 1 98.19 305 ALA B CA 1
ATOM 4630 C C . ALA B 1 305 ? 11.648 31.047 12.141 1 98.19 305 ALA B C 1
ATOM 4632 O O . ALA B 1 305 ? 12.547 31.859 12.367 1 98.19 305 ALA B O 1
ATOM 4633 N N . ALA B 1 306 ? 10.391 31.234 12.422 1 98.38 306 ALA B N 1
ATOM 4634 C CA . ALA B 1 306 ? 9.953 32.469 13.047 1 98.38 306 ALA B CA 1
ATOM 4635 C C . ALA B 1 306 ? 8.586 32.312 13.703 1 98.38 306 ALA B C 1
ATOM 4637 O O . ALA B 1 306 ? 7.836 31.406 13.359 1 98.38 306 ALA B O 1
ATOM 4638 N N . THR B 1 307 ? 8.359 33.094 14.695 1 98.5 307 THR B N 1
ATOM 4639 C CA . THR B 1 307 ? 7.039 33.281 15.273 1 98.5 307 THR B CA 1
ATOM 4640 C C . THR B 1 307 ? 6.566 34.719 15.086 1 98.5 307 THR B C 1
ATOM 4642 O O . THR B 1 307 ? 7.273 35.688 15.445 1 98.5 307 THR B O 1
ATOM 4645 N N . VAL B 1 308 ? 5.422 34.875 14.484 1 98.56 308 VAL B N 1
ATOM 4646 C CA . VAL B 1 308 ? 4.918 36.219 14.203 1 98.56 308 VAL B CA 1
ATOM 4647 C C . VAL B 1 308 ? 3.555 36.406 14.867 1 98.56 308 VAL B C 1
ATOM 4649 O O . VAL B 1 308 ? 3.023 35.5 15.484 1 98.56 308 VAL B O 1
ATOM 4652 N N . GLY B 1 309 ? 3.016 37.625 14.797 1 98.31 309 GLY B N 1
ATOM 4653 C CA . GLY B 1 309 ? 1.661 37.906 15.25 1 98.31 309 GLY B CA 1
ATOM 4654 C C . GLY B 1 309 ? 0.625 37.75 14.156 1 98.31 309 GLY B C 1
ATOM 4655 O O . GLY B 1 309 ? 0.972 37.594 12.984 1 98.31 309 GLY B O 1
ATOM 4656 N N . LEU B 1 310 ? -0.65 37.875 14.531 1 98.5 310 LEU B N 1
ATOM 4657 C CA . LEU B 1 310 ? -1.755 37.719 13.594 1 98.5 310 LEU B CA 1
ATOM 4658 C C . LEU B 1 310 ? -1.623 38.719 12.445 1 98.5 310 LEU B C 1
ATOM 4660 O O . LEU B 1 310 ? -1.951 38.406 11.297 1 98.5 310 LEU B O 1
ATOM 4664 N N . ASP B 1 311 ? -1.078 39.875 12.742 1 97.81 311 ASP B N 1
ATOM 4665 C CA . ASP B 1 311 ? -1.039 40.969 11.773 1 97.81 311 ASP B CA 1
ATOM 4666 C C . ASP B 1 311 ? -0.061 40.688 10.641 1 97.81 311 ASP B C 1
ATOM 4668 O O . ASP B 1 311 ? -0.103 41.312 9.594 1 97.81 311 ASP B O 1
ATOM 4672 N N . GLU B 1 312 ? 0.805 39.719 10.82 1 97.75 312 GLU B N 1
ATOM 4673 C CA . GLU B 1 312 ? 1.834 39.406 9.836 1 97.75 312 GLU B CA 1
ATOM 4674 C C . GLU B 1 312 ? 1.46 38.188 9 1 97.75 312 GLU B C 1
ATOM 4676 O O . GLU B 1 312 ? 2.184 37.812 8.078 1 97.75 312 GLU B O 1
ATOM 4681 N N . VAL B 1 313 ? 0.324 37.594 9.281 1 98.31 313 VAL B N 1
ATOM 4682 C CA . VAL B 1 313 ? -0.044 36.344 8.672 1 98.31 313 VAL B CA 1
ATOM 4683 C C . VAL B 1 313 ? -0.22 36.5 7.164 1 98.31 313 VAL B C 1
ATOM 4685 O O . VAL B 1 313 ? 0.241 35.688 6.375 1 98.31 313 VAL B O 1
ATOM 4688 N N . ALA B 1 314 ? -0.86 37.594 6.754 1 98.25 314 ALA B N 1
ATOM 4689 C CA . ALA B 1 314 ? -1.102 37.812 5.332 1 98.25 314 ALA B CA 1
ATOM 4690 C C . ALA B 1 314 ? 0.21 37.844 4.551 1 98.25 314 ALA B C 1
ATOM 4692 O O . ALA B 1 314 ? 0.316 37.281 3.467 1 98.25 314 ALA B O 1
ATOM 4693 N N . ALA B 1 315 ? 1.174 38.562 5.082 1 97.81 315 ALA B N 1
ATOM 4694 C CA . ALA B 1 315 ? 2.475 38.656 4.426 1 97.81 315 ALA B CA 1
ATOM 4695 C C . ALA B 1 315 ? 3.139 37.281 4.324 1 97.81 315 ALA B C 1
ATOM 4697 O O . ALA B 1 315 ? 3.723 36.938 3.291 1 97.81 315 ALA B O 1
ATOM 4698 N N . VAL B 1 316 ? 3.055 36.469 5.355 1 98.19 316 VAL B N 1
ATOM 4699 C CA . VAL B 1 316 ? 3.621 35.125 5.363 1 98.19 316 VAL B CA 1
ATOM 4700 C C . VAL B 1 316 ? 2.945 34.281 4.293 1 98.19 316 VAL B C 1
ATOM 4702 O O . VAL B 1 316 ? 3.619 33.594 3.516 1 98.19 316 VAL B O 1
ATOM 4705 N N . LEU B 1 317 ? 1.607 34.344 4.191 1 98.06 317 LEU B N 1
ATOM 4706 C CA . LEU B 1 317 ? 0.854 33.531 3.227 1 98.06 317 LEU B CA 1
ATOM 4707 C C . LEU B 1 317 ? 1.141 34 1.801 1 98.06 317 LEU B C 1
ATOM 4709 O O . LEU B 1 317 ? 1.039 33.219 0.857 1 98.06 317 LEU B O 1
ATOM 4713 N N . ALA B 1 318 ? 1.557 35.25 1.666 1 97.25 318 ALA B N 1
ATOM 4714 C CA . ALA B 1 318 ? 1.9 35.812 0.357 1 97.25 318 ALA B CA 1
ATOM 4715 C C . ALA B 1 318 ? 3.316 35.406 -0.051 1 97.25 318 ALA B C 1
ATOM 4717 O O . ALA B 1 318 ? 3.771 35.75 -1.145 1 97.25 318 ALA B O 1
ATOM 4718 N N . GLY B 1 319 ? 4.004 34.719 0.838 1 95.69 319 GLY B N 1
ATOM 4719 C CA . GLY B 1 319 ? 5.316 34.188 0.491 1 95.69 319 GLY B CA 1
ATOM 4720 C C . GLY B 1 319 ? 6.453 35 1.062 1 95.69 319 GLY B C 1
ATOM 4721 O O . GLY B 1 319 ? 7.625 34.75 0.777 1 95.69 319 GLY B O 1
ATOM 4722 N N . HIS B 1 320 ? 6.121 36 1.897 1 96.06 320 HIS B N 1
ATOM 4723 C CA . HIS B 1 320 ? 7.168 36.812 2.5 1 96.06 320 HIS B CA 1
ATOM 4724 C C . HIS B 1 320 ? 7.738 36.125 3.746 1 96.06 320 HIS B C 1
ATOM 4726 O O . HIS B 1 320 ? 6.992 35.75 4.641 1 96.06 320 HIS B O 1
ATOM 4732 N N . ARG B 1 321 ? 8.984 36.031 3.805 1 95.31 321 ARG B N 1
ATOM 4733 C CA . ARG B 1 321 ? 9.672 35.531 4.988 1 95.31 321 ARG B CA 1
ATOM 4734 C C . ARG B 1 321 ? 9.812 36.625 6.051 1 95.31 321 ARG B C 1
ATOM 4736 O O . ARG B 1 321 ? 10.258 37.719 5.754 1 95.31 321 ARG B O 1
ATOM 4743 N N . PRO B 1 322 ? 9.406 36.312 7.211 1 97.19 322 PRO B N 1
ATOM 4744 C CA . PRO B 1 322 ? 9.531 37.312 8.266 1 97.19 322 PRO B CA 1
ATOM 4745 C C . PRO B 1 322 ? 10.977 37.781 8.484 1 97.19 322 PRO B C 1
ATOM 4747 O O . PRO B 1 322 ? 11.906 37 8.266 1 97.19 322 PRO B O 1
ATOM 4750 N N . ALA B 1 323 ? 11.117 39.031 8.938 1 93.69 323 ALA B N 1
ATOM 4751 C CA . ALA B 1 323 ? 12.445 39.562 9.234 1 93.69 323 ALA B CA 1
ATOM 4752 C C . ALA B 1 323 ? 13.133 38.75 10.328 1 93.69 323 ALA B C 1
ATOM 4754 O O . ALA B 1 323 ? 12.516 38.438 11.352 1 93.69 323 ALA B O 1
ATOM 4755 N N . GLY B 1 324 ? 14.328 38.375 10.078 1 95.38 324 GLY B N 1
ATOM 4756 C CA . GLY B 1 324 ? 15.102 37.656 11.078 1 95.38 324 GLY B CA 1
ATOM 4757 C C . GLY B 1 324 ? 14.781 36.156 11.141 1 95.38 324 GLY B C 1
ATOM 4758 O O . GLY B 1 324 ? 15.266 35.469 12.031 1 95.38 324 GLY B O 1
ATOM 4759 N N . ALA B 1 325 ? 13.945 35.719 10.289 1 97.19 325 ALA B N 1
ATOM 4760 C CA . ALA B 1 325 ? 13.562 34.312 10.273 1 97.19 325 ALA B CA 1
ATOM 4761 C C . ALA B 1 325 ? 14.781 33.406 10.062 1 97.19 325 ALA B C 1
ATOM 4763 O O . ALA B 1 325 ? 15.68 33.75 9.281 1 97.19 325 ALA B O 1
ATOM 4764 N N . GLY B 1 326 ? 14.844 32.281 10.742 1 96.44 326 GLY B N 1
ATOM 4765 C CA . GLY B 1 326 ? 15.836 31.25 10.5 1 96.44 326 GLY B CA 1
ATOM 4766 C C . GLY B 1 326 ? 15.609 30.5 9.203 1 96.44 326 GLY B C 1
ATOM 4767 O O . GLY B 1 326 ? 14.719 30.844 8.43 1 96.44 326 GLY B O 1
ATOM 4768 N N . PRO B 1 327 ? 16.391 29.5 8.969 1 95.81 327 PRO B N 1
ATOM 4769 C CA . PRO B 1 327 ? 16.359 28.781 7.688 1 95.81 327 PRO B CA 1
ATOM 4770 C C . PRO B 1 327 ? 15.25 27.75 7.617 1 95.81 327 PRO B C 1
ATOM 4772 O O . PRO B 1 327 ? 14.984 27.188 6.547 1 95.81 327 PRO B O 1
ATOM 4775 N N . GLY B 1 328 ? 14.578 27.5 8.727 1 96.62 328 GLY B N 1
ATOM 4776 C CA . GLY B 1 328 ? 13.547 26.469 8.742 1 96.62 328 GLY B CA 1
ATOM 4777 C C . GLY B 1 328 ? 12.359 26.812 7.863 1 96.62 328 GLY B C 1
ATOM 4778 O O . GLY B 1 328 ? 12.148 27.984 7.512 1 96.62 328 GLY B O 1
ATOM 4779 N N . PRO B 1 329 ? 11.617 25.828 7.492 1 96.69 329 PRO B N 1
ATOM 4780 C CA . PRO B 1 329 ? 10.523 26.047 6.539 1 96.69 329 PRO B CA 1
ATOM 4781 C C . PRO B 1 329 ? 9.234 26.484 7.215 1 96.69 329 PRO B C 1
ATOM 4783 O O . PRO B 1 329 ? 8.289 26.906 6.535 1 96.69 329 PRO B O 1
ATOM 4786 N N . LYS B 1 330 ? 9.117 26.469 8.484 1 97.94 330 LYS B N 1
ATOM 4787 C CA . LYS B 1 330 ? 7.848 26.656 9.188 1 97.94 330 LYS B CA 1
ATOM 4788 C C . LYS B 1 330 ? 7.766 28.047 9.82 1 97.94 330 LYS B C 1
ATOM 4790 O O . LYS B 1 330 ? 8.75 28.531 10.383 1 97.94 330 LYS B O 1
ATOM 4795 N N . VAL B 1 331 ? 6.648 28.656 9.711 1 98.62 331 VAL B N 1
ATOM 4796 C CA . VAL B 1 331 ? 6.352 29.875 10.445 1 98.62 331 VAL B CA 1
ATOM 4797 C C . VAL B 1 331 ? 5.207 29.625 11.43 1 98.62 331 VAL B C 1
ATOM 4799 O O . VAL B 1 331 ? 4.207 29 11.078 1 98.62 331 VAL B O 1
ATOM 4802 N N . HIS B 1 332 ? 5.391 30.031 12.688 1 98.81 332 HIS B N 1
ATOM 4803 C CA . HIS B 1 332 ? 4.359 29.969 13.719 1 98.81 332 HIS B CA 1
ATOM 4804 C C . HIS B 1 332 ? 3.732 31.344 13.945 1 98.81 332 HIS B C 1
ATOM 4806 O O . HIS B 1 332 ? 4.344 32.375 13.641 1 98.81 332 HIS B O 1
ATOM 4812 N N . VAL B 1 333 ? 2.545 31.281 14.398 1 98.88 333 VAL B N 1
ATOM 4813 C CA . VAL B 1 333 ? 1.81 32.5 14.758 1 98.88 333 VAL B CA 1
ATOM 4814 C C . VAL B 1 333 ? 1.422 32.438 16.234 1 98.88 333 VAL B C 1
ATOM 4816 O O . VAL B 1 333 ? 0.885 31.438 16.703 1 98.88 333 VAL B O 1
ATOM 4819 N N . ALA B 1 334 ? 1.75 33.375 16.969 1 98.69 334 ALA B N 1
ATOM 4820 C CA . ALA B 1 334 ? 1.235 33.625 18.312 1 98.69 334 ALA B CA 1
ATOM 4821 C C . ALA B 1 334 ? 0.122 34.656 18.297 1 98.69 334 ALA B C 1
ATOM 4823 O O . ALA B 1 334 ? 0.387 35.875 18.188 1 98.69 334 ALA B O 1
ATOM 4824 N N . PRO B 1 335 ? -1.145 34.219 18.375 1 96.81 335 PRO B N 1
ATOM 4825 C CA . PRO B 1 335 ? -2.25 35.156 18.188 1 96.81 335 PRO B CA 1
ATOM 4826 C C . PRO B 1 335 ? -2.336 36.188 19.312 1 96.81 335 PRO B C 1
ATOM 4828 O O . PRO B 1 335 ? -2.879 37.281 19.109 1 96.81 335 PRO B O 1
ATOM 4831 N N . SER B 1 336 ? -2.031 35.875 20.656 1 85.94 336 SER B N 1
ATOM 4832 C CA . SER B 1 336 ? -2.025 36.844 21.766 1 85.94 336 SER B CA 1
ATOM 4833 C C . SER B 1 336 ? -0.602 37.188 22.172 1 85.94 336 SER B C 1
ATOM 4835 O O . SER B 1 336 ? 0.329 36.406 21.953 1 85.94 336 SER B O 1
#

Nearest PDB structures (foldseek):
  5vm2-assembly1_A  TM=8.862E-01  e=6.841E-28  Escherichia coli
  4jbh-assembly2_D-2  TM=8.597E-01  e=3.476E-24  Pyrobaculum aerophilum str. IM2
  4jbg-assembly1_A  TM=8.640E-01  e=6.393E-24  Pyrobaculum aerophilum str. IM2
  4jbh-assembly2_B  TM=8.506E-01  e=3.694E-24  Pyrobaculum aerophilum str. IM2
  6dkh-assembly2_C  TM=8.235E-01  e=1.501E-23  Escherichia coli K-12

Organism: NCBI:txid927661

Sequence (672 aa):
MRAFVLHGPGKAAVEDVPPPVAVPGEVVVDVERVGVCGTDVEFFTGEMAYLHEGHSSYPMRLGHEWAGIVAAVGDGVDPAWVGRRVMGDTMIGDGTCRRCRRGHQHVCEHRQEVGIRGGRAGALAEQIAAPVTSLHAIPDSVDPVLGALVEPGGNAYRAARAADVGPGDRVLVLGPGTIGLLTAMFLRAAGAEVHLLGRDEESLAFPRGLGFADAWTEPTLPALPFDAVVEASNAAHLPARALALVEPAGRLVYIGLAGSPSLIDTRTLALKDVTAVGVLSASPGLDATIAAYASGVVDPRPLVAATVGLDEVAAVLAGHRPAGAGPGPKVHVAPSMRAFVLHGPGKAAVEDVPPPVAVPGEVVVDVERVGVCGTDVEFFTGEMAYLHEGHSSYPMRLGHEWAGIVAAVGDGVDPAWVGRRVMGDTMIGDGTCRRCRRGHQHVCEHRQEVGIRGGRAGALAEQIAAPVTSLHAIPDSVDPVLGALVEPGGNAYRAARAADVGPGDRVLVLGPGTIGLLTAMFLRAAGAEVHLLGRDEESLAFPRGLGFADAWTEPTLPALPFDAVVEASNAAHLPARALALVEPAGRLVYIGLAGSPSLIDTRTLALKDVTAVGVLSASPGLDATIAAYASGVVDPRPLVAATVGLDEVAAVLAGHRPAGAGPGPKVHVAPS

Radius of gyration: 28.75 Å; Cα contacts (8 Å, |Δi|>4): 1764; chains: 2; bounding box: 50×82×66 Å

Foldseek 3Di:
DWAWKAAAALRIDIDDDDQDDAAAQKFKWQWFKFWDDPLNLCRNRVNDCCCVVVFDDPGATATQLTKGATCGHHPPDPRVSHGFIKHFFQWAAPCPDPCNVVVNSNPHPQIHGARHGDRQHHDRARMHMDRPVGIDTFDPLQDGLNSSCLWLLLLLLVLLVQQVDAAPAEEEEEDPAPSSVSNQLNNVLRHHLYAYEDQDPVLCVVVVVVVNVRYYYPVGNDLDAHLEYEYAEQDLAVQQVRLVRHAQCHEYEYAHHHSDHRDHDVVSCVVSVYYYYYGDTSRVRSVVSSVCSSVVSGDSSLLEFEEEESRCVSVVSVPDDDPRGHPHNMYMYGHD/DWAWKAAAALDIAIDDDDADDAAAQKFKWQWFKFWDDPLNLCRNRVNDVCCVVVFDDPGATATQLTKGATCGHHPPDDRVSHGFIKHFFQWAAPCPDPCNVVVNSNPHPQIHGDRHGDRQHHDRARMHMDRPVGIDTFDPLQDGLNSSCLWLLLLLLVLLVQQVDAAPAEEEEEDPAPSSVSNQLNNVLRHHLYAYEDQDPVLCVVVVVVVNVRYYYPVGNDLDAHLEYEYAEQDLAVQQVRLVRHAQCHEYEYAHHHSDHRDHDVVSCVVSVYYYYYGDTSRVRSVVSSVCSSVVSGDSSLLEFEEEESRCVSVVSVPDDDPRGHPHNMYMYGHD

Secondary structure (DSSP, 8-state):
-EEEEEEETTEEEEEE-PPP---TTEEEEEEEEEE--HHHHHHHHT--HHHHHTS--SSEE---EEEEEEEEE-TTS-GGGTT-EEEE-SEE--SSSHHHHTT-GGG-TT-EETTTBTT---SSBSEEEEEGGGEEE--TTS-HHHHHTHHHHHHHHHHHHHHT--TT-EEEEE--SHHHHHHHHHHHHTT-EEEEE-SSTGGGHHHHHTT---EE-TTT-----EEEEEE-S--TTHHHHHHHHEEEEEEEEE----SS--EEEHHHHHHTT-EEEE---SGGGHHHHHHHHHHTS---GGGEEEEE-GGGHHHHHTTPPPTT--S-SEEEE---/-EEEEEEETTEEEEEE-PPP---TTEEEEEEEEEE--HHHHHHHHT--HHHHHTS--SSB----EEEEEEEEE-TTS-GGGTT-EEEE-SEE--SSSHHHHTT-GGG-TT-EETTTBTT---SSBSEEEEEGGGEEE--TTS-HHHHHTHHHHHHHHHHHHHHT--TT-EEEEE--SHHHHHHHHHHHHTT-EEEEE-SSHHHHHHHHHTT---EE-TTT-----EEEEEE-S--TTHHHHHHHHEEEEEEEEE----SS--EEEHHHHHHTT-EEEE---SGGGHHHHHHHHHHTS---GGGEEEEE-GGGHHHHHTTPPPTT--S-SEEEE---

InterPro domains:
  IPR002328 Alcohol dehydrogenase, zinc-type, conserved site [PS00059] (63-77)
  IPR011032 GroES-like superfamily [SSF50129] (1-177)
  IPR013149 Alcohol dehydrogenase-like, C-terminal [PF00107] (179-283)
  IPR013154 Alcohol dehydrogenase-like, N-terminal [PF08240] (24-140)
  IPR036291 NAD(P)-binding domain superfamily [SSF51735] (146-283)
  IPR050129 Zinc-containing alcohol dehydrogenase [PTHR43401] (1-318)

Solvent-accessible surface area (backbone atoms only — not comparable to full-atom values): 33029 Å² total; per-residue (Å²): 70,53,29,36,38,35,59,42,62,75,39,64,48,71,38,80,41,84,66,72,67,37,48,72,46,17,22,23,26,42,33,51,21,25,30,67,47,72,68,51,31,29,50,39,67,56,69,36,62,46,56,78,69,67,46,30,63,70,62,39,28,37,32,49,19,32,12,26,29,27,68,41,64,10,56,94,42,69,70,79,50,48,69,38,39,29,30,53,50,38,51,39,38,76,65,72,49,75,45,26,70,70,73,37,22,72,64,28,91,72,32,30,22,38,26,64,22,64,83,34,59,16,40,44,15,34,49,33,54,46,52,56,89,38,53,40,81,48,58,86,73,42,45,49,72,56,33,14,41,30,48,57,34,2,36,12,42,44,46,34,58,65,34,69,65,26,71,92,32,32,33,37,34,32,24,64,47,63,52,22,44,44,18,46,46,48,33,42,64,48,43,24,46,61,32,38,34,32,90,41,74,74,69,39,50,54,50,37,72,74,66,39,74,51,57,27,31,77,91,65,51,73,98,62,79,18,43,13,25,37,36,36,35,52,56,39,64,48,58,37,50,42,64,69,53,30,32,62,63,18,22,36,26,34,59,32,59,40,94,48,85,25,54,40,47,50,50,56,32,10,70,32,29,22,36,38,35,20,46,60,63,19,67,92,23,37,68,62,31,48,50,35,44,52,72,53,69,42,75,68,65,73,37,50,17,41,74,41,44,55,85,48,45,65,50,44,56,71,68,46,76,62,89,88,42,50,83,30,77,32,43,35,30,31,47,109,70,54,29,36,39,34,62,42,61,75,39,63,48,71,38,81,42,84,66,72,67,36,47,73,46,18,22,22,26,42,33,52,19,26,31,66,48,72,69,50,29,29,50,38,67,56,68,36,62,46,57,79,70,66,47,30,64,71,63,40,30,37,33,47,19,32,12,26,30,26,69,42,64,10,56,91,42,69,70,78,50,49,69,37,38,29,29,54,50,38,52,39,38,75,65,70,49,75,45,27,71,70,72,37,22,71,63,28,91,72,31,31,24,37,27,62,24,64,83,36,59,16,42,44,16,36,50,33,55,44,51,55,89,39,52,40,82,47,57,84,72,42,45,46,71,55,33,14,42,30,47,58,34,2,36,12,42,45,45,33,58,66,35,69,65,26,70,90,33,31,34,37,32,33,23,66,48,62,53,22,44,45,20,47,45,48,34,42,63,47,43,24,46,61,31,37,34,31,88,44,74,75,68,40,51,54,50,36,73,75,67,40,74,51,55,27,31,78,91,66,52,71,97,62,79,19,45,14,25,38,37,37,34,52,56,40,63,48,59,37,48,42,64,70,54,30,31,62,62,19,21,36,25,35,59,32,58,41,94,50,86,25,54,41,47,51,50,56,32,11,72,33,28,23,36,36,35,20,46,62,63,20,66,94,22,37,67,60,30,49,50,35,43,50,71,54,69,42,76,68,66,73,38,51,16,40,74,41,44,56,84,48,44,65,50,44,57,71,68,46,76,60,88,87,44,51,84,30,78,34,43,34,30,30,48,110

pLDDT: mean 97.56, std 2.7, range [80.06, 99.0]